Protein 6QBK (pdb70)

CATH classification: 2.20.20.10

Nearest PDB structures (foldseek):
  6qbk-assembly1_A  TM=1.011E+00  e=1.583E-09  Magallana gigas
  6qbl-assembly1_A  TM=7.753E-01  e=2.642E-07  Magallana gigas
  2rng-assembly1_A  TM=8.265E-01  e=1.071E-03  Tachypleus tridentatus
  8bgk-assembly1_B  TM=7.243E-01  e=8.773E-04  Magallana gigas
  5ki9-assembly1_A-2  TM=7.464E-01  e=2.846E-01  Homo sapiens

Sequence (49 aa):
SYQRIRSDHDSHSCANNRGWCRPTCFSHEYTDWFNNDVCGSYRCCRPGRSYQRIRSDHDSHSCANNRGWCRPTCFSHEYTDWFNNDVCGSYRCCRPGRSYQRIRSDHDSHSCANNRGWCRPTCFSHEYTDWFNNDVCGSYRCCRPGRSYQRIRSDHDSHSCANNRGWCRPTCFSHEYTDWFNNDVCGSYRCCRPGRSYQRIRSDHDSHSCANNRGWCRPTCFSHEYTDWFNNDVCGSYRCCRPGRSYQRIRSDHDSHSCANNRGWCRPTCFSHEYTDWFNNDVCGSYRCCRPGRSYQRIRSDHDSHSCANNRGWCRPTCFSHEYTDWFNNDVCGSYRCCRPGRSYQRIRSDHDSHSCANNRGWCRPTCFSHEYTDWFNNDVCGSYRCCRPGRSYQRIRSDHDSHSCANNRGWCRPTCFSHEYTDWFNNDVCGSYRCCRPGRSYQRIRSDHDSHSCANNRGWCRPTCFSHEYTDWFNNDVCGSYRCCRPGR

Secondary structure (DSSP, 8-state):
-BTB--SSSS--EETTTTEEEESS--TTEEEESHHHHHHSSSEEEEE--

Solvent-accessible surface area: 3369 Å² total

InterPro domains:
  IPR023355 Myotoxin/Anemone neurotoxin domain superfamily [G3DSA:2.20.20.10] (88-127)

Radius of gyration: 9.05 Å; Cα contacts (8 Å, |Δi|>4): 110; chains: 1; bounding box: 24×19×17 Å

Organism: Magallana gigas (NCBI:txid29159)

Foldseek 3Di:
DCADADPHNLFDADPVNQWTFDQDADPQFDFDVVCLVVSPNTTTGGGVD

Structure (mmCIF, N/CA/C/O backbone):
data_6QBK
#
_entry.id   6QBK
#
loop_
_atom_site.group_PDB
_atom_site.id
_atom_site.type_symbol
_atom_site.label_atom_id
_atom_site.label_alt_id
_atom_site.label_comp_id
_atom_site.label_asym_id
_atom_site.label_entity_id
_atom_site.label_seq_id
_atom_site.pdbx_PDB_ins_code
_atom_site.Cartn_x
_atom_site.Cartn_y
_atom_site.Cartn_z
_atom_site.occupancy
_atom_site.B_iso_or_equiv
_atom_site.auth_seq_id
_atom_site.auth_comp_id
_atom_site.auth_asym_id
_atom_site.auth_atom_id
_atom_site.pdbx_PDB_model_num
ATOM 1 N N . SER A 1 1 ? 11.153 -4.011 2.930 1.00 0.00 1 SER A N 1
ATOM 2 C CA . SER A 1 1 ? 10.467 -4.270 1.647 1.00 0.00 1 SER A CA 1
ATOM 3 C C . SER A 1 1 ? 9.697 -5.586 1.700 1.00 0.00 1 SER A C 1
ATOM 4 O O . SER A 1 1 ? 10.254 -6.650 1.429 1.00 0.00 1 SER A O 1
ATOM 14 N N . TYR A 1 2 ? 8.413 -5.502 2.063 1.00 0.00 2 TYR A N 1
ATOM 15 C CA . TYR A 1 2 ? 7.533 -6.674 2.125 1.00 0.00 2 TYR A CA 1
ATOM 16 C C . TYR A 1 2 ? 7.586 -7.480 0.828 1.00 0.00 2 TYR A C 1
ATOM 17 O O . TYR A 1 2 ? 7.468 -8.703 0.843 1.00 0.00 2 TYR A O 1
ATOM 35 N N . GLN A 1 3 ? 7.763 -6.790 -0.290 1.00 0.00 3 GLN A N 1
ATOM 36 C CA . GLN A 1 3 ? 7.912 -7.455 -1.573 1.00 0.00 3 GLN A CA 1
ATOM 37 C C . GLN A 1 3 ? 8.765 -6.598 -2.502 1.00 0.00 3 GLN A C 1
ATOM 38 O O . GLN A 1 3 ? 8.235 -5.860 -3.339 1.00 0.00 3 GLN A O 1
ATOM 52 N N . ARG A 1 4 ? 10.086 -6.704 -2.307 1.00 0.00 4 ARG A N 1
ATOM 53 C CA . ARG A 1 4 ? 11.116 -5.961 -3.042 1.00 0.00 4 ARG A CA 1
ATOM 54 C C . ARG A 1 4 ? 10.827 -4.458 -3.188 1.00 0.00 4 ARG A C 1
ATOM 55 O O . ARG A 1 4 ? 9.870 -3.921 -2.627 1.00 0.00 4 ARG A O 1
ATOM 76 N N . ILE A 1 5 ? 11.713 -3.784 -3.913 1.00 0.00 5 ILE A N 1
ATOM 77 C CA . ILE A 1 5 ? 11.641 -2.341 -4.109 1.00 0.00 5 ILE A CA 1
ATOM 78 C C . ILE A 1 5 ? 11.569 -2.017 -5.598 1.00 0.00 5 ILE A C 1
ATOM 79 O O . ILE A 1 5 ? 12.431 -2.440 -6.370 1.00 0.00 5 ILE A O 1
ATOM 95 N N . ARG A 1 6 ? 10.532 -1.293 -6.008 1.00 0.00 6 ARG A N 1
ATOM 96 C CA . ARG A 1 6 ? 10.351 -0.970 -7.413 1.00 0.00 6 ARG A CA 1
ATOM 97 C C . ARG A 1 6 ? 10.132 0.526 -7.659 1.00 0.00 6 ARG A C 1
ATOM 98 O O . ARG A 1 6 ? 11.081 1.247 -7.969 1.00 0.00 6 ARG A O 1
ATOM 119 N N . SER A 1 7 ? 8.893 0.990 -7.512 1.00 0.00 7 SER A N 1
ATOM 120 C CA . SER A 1 7 ? 8.528 2.358 -7.885 1.00 0.00 7 SER A CA 1
ATOM 121 C C . SER A 1 7 ? 9.283 3.397 -7.053 1.00 0.00 7 SER A C 1
ATOM 122 O O . SER A 1 7 ? 9.588 4.492 -7.530 1.00 0.00 7 SER A O 1
ATOM 130 N N . ASP A 1 8 ? 9.584 3.040 -5.817 1.00 0.00 8 ASP A N 1
ATOM 131 C CA . ASP A 1 8 ? 10.310 3.913 -4.906 1.00 0.00 8 ASP A CA 1
ATOM 132 C C . ASP A 1 8 ? 10.926 3.051 -3.830 1.00 0.00 8 ASP A C 1
ATOM 133 O O . ASP A 1 8 ? 10.720 1.839 -3.840 1.00 0.00 8 ASP A O 1
ATOM 142 N N . HIS A 1 9 ? 11.628 3.652 -2.887 1.00 0.00 9 HIS A N 1
ATOM 143 C CA . HIS A 1 9 ? 12.246 2.892 -1.819 1.00 0.00 9 HIS A CA 1
ATOM 144 C C . HIS A 1 9 ? 11.183 2.195 -0.983 1.00 0.00 9 HIS A C 1
ATOM 145 O O . HIS A 1 9 ? 11.336 1.036 -0.602 1.00 0.00 9 HIS A O 1
ATOM 160 N N . ASP A 1 10 ? 10.099 2.904 -0.719 1.00 0.00 10 ASP A N 1
ATOM 161 C CA . ASP A 1 10 ? 9.039 2.382 0.126 1.00 0.00 10 ASP A CA 1
ATOM 162 C C . ASP A 1 10 ? 7.873 1.870 -0.706 1.00 0.00 10 ASP A C 1
ATOM 163 O O . ASP A 1 10 ? 6.926 1.308 -0.169 1.00 0.00 10 ASP A O 1
ATOM 172 N N . SER A 1 11 ? 7.947 2.048 -2.017 1.00 0.00 11 SER A N 1
ATOM 173 C CA . SER A 1 11 ? 6.838 1.680 -2.886 1.00 0.00 11 SER A CA 1
ATOM 174 C C . SER A 1 11 ? 6.907 0.202 -3.248 1.00 0.00 11 SER A C 1
ATOM 175 O O . SER A 1 11 ? 7.754 -0.225 -4.040 1.00 0.00 11 SER A O 1
ATOM 183 N N . HIS A 1 12 ? 6.017 -0.572 -2.649 1.00 0.00 12 HIS A N 1
ATOM 184 C CA . HIS A 1 12 ? 5.922 -1.992 -2.919 1.00 0.00 12 HIS A CA 1
ATOM 185 C C . HIS A 1 12 ? 4.507 -2.474 -2.655 1.00 0.00 12 HIS A C 1
ATOM 186 O O . HIS A 1 12 ? 3.671 -1.723 -2.162 1.00 0.00 12 HIS A O 1
ATOM 201 N N . SER A 1 13 ? 4.250 -3.720 -2.993 1.00 0.00 13 SER A N 1
ATOM 202 C CA . SER A 1 13 ? 2.968 -4.337 -2.721 1.00 0.00 13 SER A CA 1
ATOM 203 C C . SER A 1 13 ? 2.876 -4.773 -1.265 1.00 0.00 13 SER A C 1
ATOM 204 O O . SER A 1 13 ? 3.891 -5.067 -0.625 1.00 0.00 13 SER A O 1
ATOM 212 N N . CYS A 1 14 ? 1.665 -4.787 -0.746 1.00 0.00 14 CYS A N 1
ATOM 213 C CA . CYS A 1 14 ? 1.405 -5.257 0.599 1.00 0.00 14 CYS A CA 1
ATOM 214 C C . CYS A 1 14 ? 0.069 -5.979 0.630 1.00 0.00 14 CYS A C 1
ATOM 215 O O . CYS A 1 14 ? -0.655 -5.989 -0.368 1.00 0.00 14 CYS A O 1
ATOM 222 N N . ALA A 1 15 ? -0.236 -6.599 1.763 1.00 0.00 15 ALA A N 1
ATOM 223 C CA . ALA A 1 15 ? -1.514 -7.278 1.972 1.00 0.00 15 ALA A CA 1
ATOM 224 C C . ALA A 1 15 ? -1.814 -8.319 0.892 1.00 0.00 15 ALA A C 1
ATOM 225 O O . ALA A 1 15 ? -2.975 -8.600 0.610 1.00 0.00 15 ALA A O 1
ATOM 232 N N . ASN A 1 16 ? -0.763 -8.877 0.292 1.00 0.00 16 ASN A N 1
ATOM 233 C CA . ASN A 1 16 ? -0.899 -9.878 -0.768 1.00 0.00 16 ASN A CA 1
ATOM 234 C C . ASN A 1 16 ? -1.675 -9.315 -1.947 1.00 0.00 16 ASN A C 1
ATOM 235 O O . ASN A 1 16 ? -2.819 -9.695 -2.182 1.00 0.00 16 ASN A O 1
ATOM 246 N N . ASN A 1 17 ? -1.041 -8.382 -2.664 1.00 0.00 17 ASN A N 1
ATOM 247 C CA . ASN A 1 17 ? -1.652 -7.690 -3.811 1.00 0.00 17 ASN A CA 1
ATOM 248 C C . ASN A 1 17 ? -2.626 -6.616 -3.350 1.00 0.00 17 ASN A C 1
ATOM 249 O O . ASN A 1 17 ? -2.730 -5.554 -3.964 1.00 0.00 17 ASN A O 1
ATOM 260 N N . ARG A 1 18 ? -3.329 -6.895 -2.257 1.00 0.00 18 ARG A N 1
ATOM 261 C CA . ARG A 1 18 ? -4.441 -6.075 -1.820 1.00 0.00 18 ARG A CA 1
ATOM 262 C C . ARG A 1 18 ? -3.983 -4.743 -1.250 1.00 0.00 18 ARG A C 1
ATOM 263 O O . ARG A 1 18 ? -4.762 -4.054 -0.617 1.00 0.00 18 ARG A O 1
ATOM 284 N N . GLY A 1 19 ? -2.736 -4.389 -1.499 1.00 0.00 19 GLY A N 1
ATOM 285 C CA . GLY A 1 19 ? -2.168 -3.168 -0.974 1.00 0.00 19 GLY A CA 1
ATOM 286 C C . GLY A 1 19 ? -0.982 -2.705 -1.802 1.00 0.00 19 GLY A C 1
ATOM 287 O O . GLY A 1 19 ? -0.221 -3.532 -2.309 1.00 0.00 19 GLY A O 1
ATOM 291 N N . TRP A 1 20 ? -0.835 -1.397 -1.976 1.00 0.00 20 TRP A N 1
ATOM 292 C CA . TRP A 1 20 ? 0.365 -0.845 -2.594 1.00 0.00 20 TRP A CA 1
ATOM 293 C C . TRP A 1 20 ? 0.816 0.399 -1.847 1.00 0.00 20 TRP A C 1
ATOM 294 O O . TRP A 1 20 ? 0.021 1.288 -1.564 1.00 0.00 20 TRP A O 1
ATOM 315 N N . CYS A 1 21 ? 2.097 0.459 -1.548 1.00 0.00 21 CYS A N 1
ATOM 316 C CA . CYS A 1 21 ? 2.657 1.569 -0.801 1.00 0.00 21 CYS A CA 1
ATOM 317 C C . CYS A 1 21 ? 2.817 2.803 -1.673 1.00 0.00 21 CYS A C 1
ATOM 318 O O . CYS A 1 21 ? 3.644 2.835 -2.588 1.00 0.00 21 CYS A O 1
ATOM 325 N N . ARG A 1 22 ? 2.025 3.814 -1.370 1.00 0.00 22 ARG A N 1
ATOM 326 C CA . ARG A 1 22 ? 2.077 5.081 -2.077 1.00 0.00 22 ARG A CA 1
ATOM 327 C C . ARG A 1 22 ? 2.139 6.215 -1.060 1.00 0.00 22 ARG A C 1
ATOM 328 O O . ARG A 1 22 ? 1.756 6.036 0.095 1.00 0.00 22 ARG A O 1
ATOM 349 N N . PRO A 1 23 ? 2.658 7.386 -1.458 1.00 0.00 23 PRO A N 1
ATOM 350 C CA . PRO A 1 23 ? 2.699 8.556 -0.584 1.00 0.00 23 PRO A CA 1
ATOM 351 C C . PRO A 1 23 ? 1.333 9.217 -0.456 1.00 0.00 23 PRO A C 1
ATOM 352 O O . PRO A 1 23 ? 1.102 10.033 0.439 1.00 0.00 23 PRO A O 1
ATOM 363 N N . THR A 1 24 ? 0.435 8.857 -1.360 1.00 0.00 24 THR A N 1
ATOM 364 C CA . THR A 1 24 ? -0.927 9.354 -1.345 1.00 0.00 24 THR A CA 1
ATOM 365 C C . THR A 1 24 ? -1.830 8.410 -2.138 1.00 0.00 24 THR A C 1
ATOM 366 O O . THR A 1 24 ? -1.461 7.937 -3.216 1.00 0.00 24 THR A O 1
ATOM 377 N N . CYS A 1 25 ? -2.996 8.120 -1.587 1.00 0.00 25 CYS A N 1
ATOM 378 C CA . CYS A 1 25 ? -3.896 7.125 -2.154 1.00 0.00 25 CYS A CA 1
ATOM 379 C C . CYS A 1 25 ? -4.890 7.758 -3.118 1.00 0.00 25 CYS A C 1
ATOM 380 O O . CYS A 1 25 ? -5.310 8.903 -2.928 1.00 0.00 25 CYS A O 1
ATOM 387 N N . PHE A 1 26 ? -5.263 7.009 -4.151 1.00 0.00 26 PHE A N 1
ATOM 388 C CA . PHE A 1 26 ? -6.247 7.476 -5.119 1.00 0.00 26 PHE A CA 1
ATOM 389 C C . PHE A 1 26 ? -7.653 7.331 -4.556 1.00 0.00 26 PHE A C 1
ATOM 390 O O . PHE A 1 26 ? -7.838 6.743 -3.487 1.00 0.00 26 PHE A O 1
ATOM 407 N N . SER A 1 27 ? -8.642 7.840 -5.271 1.00 0.00 27 SER A N 1
ATOM 408 C CA . SER A 1 27 ? -10.021 7.750 -4.822 1.00 0.00 27 SER A CA 1
ATOM 409 C C . SER A 1 27 ? -10.476 6.302 -4.771 1.00 0.00 27 SER A C 1
ATOM 410 O O . SER A 1 27 ? -11.192 5.895 -3.853 1.00 0.00 27 SER A O 1
ATOM 418 N N . HIS A 1 28 ? -10.021 5.512 -5.729 1.00 0.00 28 HIS A N 1
ATOM 419 C CA . HIS A 1 28 ? -10.434 4.122 -5.808 1.00 0.00 28 HIS A CA 1
ATOM 420 C C . HIS A 1 28 ? -9.618 3.236 -4.865 1.00 0.00 28 HIS A C 1
ATOM 421 O O . HIS A 1 28 ? -9.657 2.011 -4.968 1.00 0.00 28 HIS A O 1
ATOM 436 N N . GLU A 1 29 ? -8.866 3.855 -3.967 1.00 0.00 29 GLU A N 1
ATOM 437 C CA . GLU A 1 29 ? -8.084 3.116 -2.990 1.00 0.00 29 GLU A CA 1
ATOM 438 C C . GLU A 1 29 ? -8.393 3.612 -1.583 1.00 0.00 29 GLU A C 1
ATOM 439 O O . GLU A 1 29 ? -9.238 4.490 -1.398 1.00 0.00 29 GLU A O 1
ATOM 451 N N . TYR A 1 30 ? -7.709 3.047 -0.601 1.00 0.00 30 TYR A N 1
ATOM 452 C CA . TYR A 1 30 ? -7.843 3.482 0.779 1.00 0.00 30 TYR A CA 1
ATOM 453 C C . TYR A 1 30 ? -6.553 3.204 1.543 1.00 0.00 30 TYR A C 1
ATOM 454 O O . TYR A 1 30 ? -5.749 2.370 1.129 1.00 0.00 30 TYR A O 1
ATOM 472 N N . THR A 1 31 ? -6.358 3.904 2.651 1.00 0.00 31 THR A N 1
ATOM 473 C CA . THR A 1 31 ? -5.142 3.765 3.437 1.00 0.00 31 THR A CA 1
ATOM 474 C C . THR A 1 31 ? -5.256 2.629 4.450 1.00 0.00 31 THR A C 1
ATOM 475 O O . THR A 1 31 ? -6.051 2.692 5.391 1.00 0.00 31 THR A O 1
ATOM 486 N N . ASP A 1 32 ? -4.467 1.590 4.237 1.00 0.00 32 ASP A N 1
ATOM 487 C CA . ASP A 1 32 ? -4.370 0.488 5.179 1.00 0.00 32 ASP A CA 1
ATOM 488 C C . ASP A 1 32 ? -3.225 0.745 6.134 1.00 0.00 32 ASP A C 1
ATOM 489 O O . ASP A 1 32 ? -2.062 0.761 5.727 1.00 0.00 32 ASP A O 1
ATOM 498 N N . TRP A 1 33 ? -3.557 0.941 7.397 1.00 0.00 33 TRP A N 1
ATOM 499 C CA . TRP A 1 33 ? -2.583 1.335 8.389 1.00 0.00 33 TRP A CA 1
ATOM 500 C C . TRP A 1 33 ? -1.785 0.143 8.898 1.00 0.00 33 TRP A C 1
ATOM 501 O O . TRP A 1 33 ? -0.676 0.298 9.416 1.00 0.00 33 TRP A O 1
ATOM 522 N N . PHE A 1 34 ? -2.337 -1.044 8.710 1.00 0.00 34 PHE A N 1
ATOM 523 C CA . PHE A 1 34 ? -1.640 -2.271 9.053 1.00 0.00 34 PHE A CA 1
ATOM 524 C C . PHE A 1 34 ? -0.412 -2.417 8.164 1.00 0.00 34 PHE A C 1
ATOM 525 O O . PHE A 1 34 ? 0.737 -2.505 8.625 1.00 0.00 34 PHE A O 1
ATOM 542 N N . ASN A 1 35 ? -0.663 -2.418 6.876 1.00 0.00 35 ASN A N 1
ATOM 543 C CA . ASN A 1 35 ? 0.397 -2.546 5.911 1.00 0.00 35 ASN A CA 1
ATOM 544 C C . ASN A 1 35 ? 1.129 -1.226 5.737 1.00 0.00 35 ASN A C 1
ATOM 545 O O . ASN A 1 35 ? 2.145 -1.166 5.062 1.00 0.00 35 ASN A O 1
ATOM 556 N N . ASN A 1 36 ? 0.624 -0.163 6.356 1.00 0.00 36 ASN A N 1
ATOM 557 C CA . ASN A 1 36 ? 1.383 1.082 6.418 1.00 0.00 36 ASN A CA 1
ATOM 558 C C . ASN A 1 36 ? 2.722 0.810 7.073 1.00 0.00 36 ASN A C 1
ATOM 559 O O . ASN A 1 36 ? 3.760 1.319 6.652 1.00 0.00 36 ASN A O 1
ATOM 570 N N . ASP A 1 37 ? 2.677 -0.022 8.107 1.00 0.00 37 ASP A N 1
ATOM 571 C CA . ASP A 1 37 ? 3.871 -0.397 8.846 1.00 0.00 37 ASP A CA 1
ATOM 572 C C . ASP A 1 37 ? 4.838 -1.167 7.958 1.00 0.00 37 ASP A C 1
ATOM 573 O O . ASP A 1 37 ? 6.049 -0.948 8.019 1.00 0.00 37 ASP A O 1
ATOM 582 N N . VAL A 1 38 ? 4.308 -2.069 7.130 1.00 0.00 38 VAL A N 1
ATOM 583 C CA . VAL A 1 38 ? 5.166 -2.827 6.208 1.00 0.00 38 VAL A CA 1
ATOM 584 C C . VAL A 1 38 ? 5.679 -1.935 5.081 1.00 0.00 38 VAL A C 1
ATOM 585 O O . VAL A 1 38 ? 6.692 -2.226 4.450 1.00 0.00 38 VAL A O 1
ATOM 598 N N . CYS A 1 39 ? 4.951 -0.868 4.820 1.00 0.00 39 CYS A N 1
ATOM 599 C CA . CYS A 1 39 ? 5.302 0.082 3.774 1.00 0.00 39 CYS A CA 1
ATOM 600 C C . CYS A 1 39 ? 6.457 0.988 4.180 1.00 0.00 39 CYS A C 1
ATOM 601 O O . CYS A 1 39 ? 7.236 1.424 3.335 1.00 0.00 39 CYS A O 1
ATOM 608 N N . GLY A 1 40 ? 6.568 1.273 5.466 1.00 0.00 40 GLY A N 1
ATOM 609 C CA . GLY A 1 40 ? 7.630 2.138 5.931 1.00 0.00 40 GLY A CA 1
ATOM 610 C C . GLY A 1 40 ? 7.217 3.590 5.949 1.00 0.00 40 GLY A C 1
ATOM 611 O O . GLY A 1 40 ? 6.374 3.994 6.747 1.00 0.00 40 GLY A O 1
ATOM 615 N N . SER A 1 41 ? 7.795 4.373 5.055 1.00 0.00 41 SER A N 1
ATOM 616 C CA . SER A 1 41 ? 7.533 5.803 5.009 1.00 0.00 41 SER A CA 1
ATOM 617 C C . SER A 1 41 ? 6.312 6.101 4.135 1.00 0.00 41 SER A C 1
ATOM 618 O O . SER A 1 41 ? 5.831 7.233 4.073 1.00 0.00 41 SER A O 1
ATOM 626 N N . TYR A 1 42 ? 5.812 5.073 3.467 1.00 0.00 42 TYR A N 1
ATOM 627 C CA . TYR A 1 42 ? 4.606 5.194 2.660 1.00 0.00 42 TYR A CA 1
ATOM 628 C C . TYR A 1 42 ? 3.412 4.621 3.391 1.00 0.00 42 TYR A C 1
ATOM 629 O O . TYR A 1 42 ? 3.520 4.150 4.523 1.00 0.00 42 TYR A O 1
ATOM 647 N N . ARG A 1 43 ? 2.276 4.675 2.730 1.00 0.00 43 ARG A N 1
ATOM 648 C CA . ARG A 1 43 ? 1.042 4.166 3.279 1.00 0.00 43 ARG A CA 1
ATOM 649 C C . ARG A 1 43 ? 0.445 3.158 2.309 1.00 0.00 43 ARG A C 1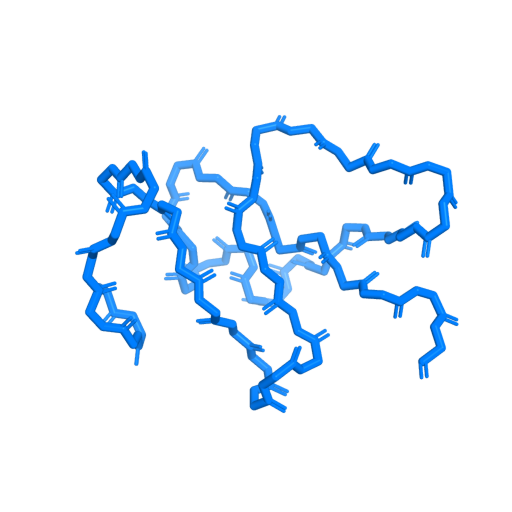
ATOM 650 O O . ARG A 1 43 ? 0.588 3.309 1.091 1.00 0.00 43 ARG A O 1
ATOM 671 N N . CYS A 1 44 ? -0.199 2.124 2.833 1.00 0.00 44 CYS A N 1
ATOM 672 C CA . CYS A 1 44 ? -0.696 1.056 1.989 1.00 0.00 44 CYS A CA 1
ATOM 673 C C . CYS A 1 44 ? -2.002 1.457 1.336 1.00 0.00 44 CYS A C 1
ATOM 674 O O . CYS A 1 44 ? -3.073 1.354 1.931 1.00 0.00 44 CYS A O 1
ATOM 681 N N . CYS A 1 45 ? -1.897 1.937 0.115 1.00 0.00 45 CYS A N 1
ATOM 682 C CA . CYS A 1 45 ? -3.051 2.305 -0.664 1.00 0.00 45 CYS A CA 1
ATOM 683 C C . CYS A 1 45 ? -3.665 1.059 -1.270 1.00 0.00 45 CYS A C 1
ATOM 684 O O . CYS A 1 45 ? -3.275 0.607 -2.348 1.00 0.00 45 CYS A O 1
ATOM 691 N N . ARG A 1 46 ? -4.594 0.481 -0.534 1.00 0.00 46 ARG A N 1
ATOM 692 C CA . ARG A 1 46 ? -5.265 -0.726 -0.961 1.00 0.00 46 ARG A CA 1
ATOM 693 C C . ARG A 1 46 ? -6.367 -0.389 -1.937 1.00 0.00 46 ARG A C 1
ATOM 694 O O . ARG A 1 46 ? -7.149 0.527 -1.697 1.00 0.00 46 ARG A O 1
ATOM 715 N N . PRO A 1 47 ? -6.425 -1.108 -3.061 1.00 0.00 47 PRO A N 1
ATOM 716 C CA . PRO A 1 47 ? -7.538 -0.999 -3.992 1.00 0.00 47 PRO A CA 1
ATOM 717 C C . PRO A 1 47 ? -8.859 -1.151 -3.250 1.00 0.00 47 PRO A C 1
ATOM 718 O O . PRO A 1 47 ? -9.029 -2.097 -2.487 1.00 0.00 47 PRO A O 1
ATOM 729 N N . GLY A 1 48 ? -9.783 -0.221 -3.458 1.00 0.00 48 GLY A N 1
ATOM 730 C CA . GLY A 1 48 ? -11.061 -0.257 -2.753 1.00 0.00 48 GLY A CA 1
ATOM 731 C C . GLY A 1 48 ? -11.894 -1.497 -3.053 1.00 0.00 48 GLY A C 1
ATOM 732 O O . GLY A 1 48 ? -13.002 -1.653 -2.538 1.00 0.00 48 GLY A O 1
ATOM 736 N N . ARG A 1 49 ? -11.357 -2.374 -3.885 1.00 0.00 49 ARG A N 1
ATOM 737 C CA . ARG A 1 49 ? -11.994 -3.644 -4.204 1.00 0.00 49 ARG A CA 1
ATOM 738 C C . ARG A 1 49 ? -10.969 -4.776 -4.186 1.00 0.00 49 ARG A C 1
ATOM 739 O O . ARG A 1 49 ? -11.113 -5.762 -4.907 1.00 0.00 49 ARG A O 1
ATOM 787 N N . SER A 1 1 ? 10.636 -4.201 3.223 1.00 0.00 1 SER A N 2
ATOM 788 C CA . SER A 1 1 ? 10.271 -4.718 1.888 1.00 0.00 1 SER A CA 2
ATOM 789 C C . SER A 1 1 ? 9.411 -5.981 1.997 1.00 0.00 1 SER A C 2
ATOM 790 O O . SER A 1 1 ? 9.914 -7.098 1.858 1.00 0.00 1 SER A O 2
ATOM 800 N N . TYR A 1 2 ? 8.114 -5.794 2.272 1.00 0.00 2 TYR A N 2
ATOM 801 C CA . TYR A 1 2 ? 7.140 -6.889 2.256 1.00 0.00 2 TYR A CA 2
ATOM 802 C C . TYR A 1 2 ? 7.288 -7.678 0.959 1.00 0.00 2 TYR A C 2
ATOM 803 O O . TYR A 1 2 ? 7.353 -8.906 0.958 1.00 0.00 2 TYR A O 2
ATOM 821 N N . GLN A 1 3 ? 7.355 -6.939 -0.133 1.00 0.00 3 GLN A N 2
ATOM 822 C CA . GLN A 1 3 ? 7.717 -7.471 -1.419 1.00 0.00 3 GLN A CA 2
ATOM 823 C C . GLN A 1 3 ? 8.854 -6.588 -1.914 1.00 0.00 3 GLN A C 2
ATOM 824 O O . GLN A 1 3 ? 9.154 -5.585 -1.259 1.00 0.00 3 GLN A O 2
ATOM 838 N N . ARG A 1 4 ? 9.496 -6.938 -3.013 1.00 0.00 4 ARG A N 2
ATOM 839 C CA . ARG A 1 4 ? 10.623 -6.153 -3.518 1.00 0.00 4 ARG A CA 2
ATOM 840 C C . ARG A 1 4 ? 10.277 -4.668 -3.681 1.00 0.00 4 ARG A C 2
ATOM 841 O O . ARG A 1 4 ? 9.108 -4.288 -3.739 1.00 0.00 4 ARG A O 2
ATOM 862 N N . ILE A 1 5 ? 11.311 -3.845 -3.763 1.00 0.00 5 ILE A N 2
ATOM 863 C CA . ILE A 1 5 ? 11.169 -2.395 -3.818 1.00 0.00 5 ILE A CA 2
ATOM 864 C C . ILE A 1 5 ? 11.221 -1.913 -5.265 1.00 0.00 5 ILE A C 2
ATOM 865 O O . ILE A 1 5 ? 12.185 -2.188 -5.980 1.00 0.00 5 ILE A O 2
ATOM 881 N N . ARG A 1 6 ? 10.186 -1.200 -5.701 1.00 0.00 6 ARG A N 2
ATOM 882 C CA . ARG A 1 6 ? 10.053 -0.865 -7.112 1.00 0.00 6 ARG A CA 2
ATOM 883 C C . ARG A 1 6 ? 10.275 0.627 -7.394 1.00 0.00 6 ARG A C 2
ATOM 884 O O . ARG A 1 6 ? 11.388 1.048 -7.701 1.00 0.00 6 ARG A O 2
ATOM 905 N N . SER A 1 7 ? 9.216 1.420 -7.260 1.00 0.00 7 SER A N 2
ATOM 906 C CA . SER A 1 7 ? 9.198 2.787 -7.779 1.00 0.00 7 SER A CA 2
ATOM 907 C C . SER A 1 7 ? 9.987 3.768 -6.910 1.00 0.00 7 SER A C 2
ATOM 908 O O . SER A 1 7 ? 10.552 4.738 -7.417 1.00 0.00 7 SER A O 2
ATOM 916 N N . ASP A 1 8 ? 10.039 3.515 -5.614 1.00 0.00 8 ASP A N 2
ATOM 917 C CA . ASP A 1 8 ? 10.674 4.453 -4.691 1.00 0.00 8 ASP A CA 2
ATOM 918 C C . ASP A 1 8 ? 11.202 3.725 -3.476 1.00 0.00 8 ASP A C 2
ATOM 919 O O . ASP A 1 8 ? 11.195 2.502 -3.448 1.00 0.00 8 ASP A O 2
ATOM 928 N N . HIS A 1 9 ? 11.604 4.486 -2.464 1.00 0.00 9 HIS A N 2
ATOM 929 C CA . HIS A 1 9 ? 12.260 3.957 -1.286 1.00 0.00 9 HIS A CA 2
ATOM 930 C C . HIS A 1 9 ? 11.474 2.813 -0.659 1.00 0.00 9 HIS A C 2
ATOM 931 O O . HIS A 1 9 ? 12.047 1.805 -0.248 1.00 0.00 9 HIS A O 2
ATOM 946 N N . ASP A 1 10 ? 10.162 2.967 -0.607 1.00 0.00 10 ASP A N 2
ATOM 947 C CA . ASP A 1 10 ? 9.310 1.982 0.042 1.00 0.00 10 ASP A CA 2
ATOM 948 C C . ASP A 1 10 ? 8.137 1.591 -0.835 1.00 0.00 10 ASP A C 2
ATOM 949 O O . ASP A 1 10 ? 7.196 0.961 -0.368 1.00 0.00 10 ASP A O 2
ATOM 958 N N . SER A 1 11 ? 8.189 1.954 -2.104 1.00 0.00 11 SER A N 2
ATOM 959 C CA . SER A 1 11 ? 7.063 1.712 -2.992 1.00 0.00 11 SER A CA 2
ATOM 960 C C . SER A 1 11 ? 7.017 0.242 -3.399 1.00 0.00 11 SER A C 2
ATOM 961 O O . SER A 1 11 ? 7.769 -0.203 -4.273 1.00 0.00 11 SER A O 2
ATOM 969 N N . HIS A 1 12 ? 6.155 -0.512 -2.728 1.00 0.00 12 HIS A N 2
ATOM 970 C CA . HIS A 1 12 ? 5.964 -1.919 -3.029 1.00 0.00 12 HIS A CA 2
ATOM 971 C C . HIS A 1 12 ? 4.530 -2.332 -2.774 1.00 0.00 12 HIS A C 2
ATOM 972 O O . HIS A 1 12 ? 3.730 -1.555 -2.261 1.00 0.00 12 HIS A O 2
ATOM 987 N N . SER A 1 13 ? 4.217 -3.559 -3.145 1.00 0.00 13 SER A N 2
ATOM 988 C CA . SER A 1 13 ? 2.921 -4.134 -2.858 1.00 0.00 13 SER A CA 2
ATOM 989 C C . SER A 1 13 ? 2.873 -4.635 -1.420 1.00 0.00 13 SER A C 2
ATOM 990 O O . SER A 1 13 ? 3.899 -5.014 -0.844 1.00 0.00 13 SER A O 2
ATOM 998 N N . CYS A 1 14 ? 1.693 -4.600 -0.839 1.00 0.00 14 CYS A N 2
ATOM 999 C CA . CYS A 1 14 ? 1.473 -5.123 0.494 1.00 0.00 14 CYS A CA 2
ATOM 1000 C C . CYS A 1 14 ? 0.150 -5.870 0.527 1.00 0.00 14 CYS A C 2
ATOM 1001 O O . CYS A 1 14 ? -0.595 -5.848 -0.454 1.00 0.00 14 CYS A O 2
ATOM 1008 N N . ALA A 1 15 ? -0.125 -6.538 1.643 1.00 0.00 15 ALA A N 2
ATOM 1009 C CA . ALA A 1 15 ? -1.367 -7.289 1.821 1.00 0.00 15 ALA A CA 2
ATOM 1010 C C . ALA A 1 15 ? -1.601 -8.286 0.686 1.00 0.00 15 ALA A C 2
ATOM 1011 O O . ALA A 1 15 ? -2.738 -8.538 0.311 1.00 0.00 15 ALA A O 2
ATOM 1018 N N . ASN A 1 16 ? -0.515 -8.828 0.132 1.00 0.00 16 ASN A N 2
ATOM 1019 C CA . ASN A 1 16 ? -0.588 -9.792 -0.967 1.00 0.00 16 ASN A CA 2
ATOM 1020 C C . ASN A 1 16 ? -1.284 -9.184 -2.176 1.00 0.00 16 ASN A C 2
ATOM 1021 O O . ASN A 1 16 ? -2.346 -9.649 -2.583 1.00 0.00 16 ASN A O 2
ATOM 1032 N N . ASN A 1 17 ? -0.677 -8.126 -2.724 1.00 0.00 17 ASN A N 2
ATOM 1033 C CA . ASN A 1 17 ? -1.216 -7.382 -3.874 1.00 0.00 17 ASN A CA 2
ATOM 1034 C C . ASN A 1 17 ? -2.271 -6.370 -3.434 1.00 0.00 17 ASN A C 2
ATOM 1035 O O . ASN A 1 17 ? -2.398 -5.300 -4.032 1.00 0.00 17 ASN A O 2
ATOM 1046 N N . ARG A 1 18 ? -3.013 -6.706 -2.381 1.00 0.00 18 ARG A N 2
ATOM 1047 C CA . ARG A 1 18 ? -4.177 -5.935 -1.969 1.00 0.00 18 ARG A CA 2
ATOM 1048 C C . ARG A 1 18 ? -3.778 -4.647 -1.271 1.00 0.00 18 ARG A C 2
ATOM 1049 O O . ARG A 1 18 ? -4.518 -4.135 -0.450 1.00 0.00 18 ARG A O 2
ATOM 1070 N N . GLY A 1 19 ? -2.610 -4.143 -1.615 1.00 0.00 19 GLY A N 2
ATOM 1071 C CA . GLY A 1 19 ? -2.087 -2.931 -1.028 1.00 0.00 19 GLY A CA 2
ATOM 1072 C C . GLY A 1 19 ? -0.902 -2.406 -1.818 1.00 0.00 19 GLY A C 2
ATOM 1073 O O . GLY A 1 19 ? -0.128 -3.197 -2.361 1.00 0.00 19 GLY A O 2
ATOM 1077 N N . TRP A 1 20 ? -0.768 -1.089 -1.930 1.00 0.00 20 TRP A N 2
ATOM 1078 C CA . TRP A 1 20 ? 0.445 -0.507 -2.493 1.00 0.00 20 TRP A CA 2
ATOM 1079 C C . TRP A 1 20 ? 0.948 0.622 -1.618 1.00 0.00 20 TRP A C 2
ATOM 1080 O O . TRP A 1 20 ? 0.174 1.436 -1.126 1.00 0.00 20 TRP A O 2
ATOM 1101 N N . CYS A 1 21 ? 2.248 0.671 -1.451 1.00 0.00 21 CYS A N 2
ATOM 1102 C CA . CYS A 1 21 ? 2.887 1.721 -0.689 1.00 0.00 21 CYS A CA 2
ATOM 1103 C C . CYS A 1 21 ? 2.996 2.994 -1.516 1.00 0.00 21 CYS A C 2
ATOM 1104 O O . CYS A 1 21 ? 3.934 3.169 -2.296 1.00 0.00 21 CYS A O 2
ATOM 1111 N N . ARG A 1 22 ? 2.027 3.874 -1.338 1.00 0.00 22 ARG A N 2
ATOM 1112 C CA . ARG A 1 22 ? 1.970 5.126 -2.074 1.00 0.00 22 ARG A CA 2
ATOM 1113 C C . ARG A 1 22 ? 2.014 6.293 -1.093 1.00 0.00 22 ARG A C 2
ATOM 1114 O O . ARG A 1 22 ? 1.687 6.130 0.083 1.00 0.00 22 ARG A O 2
ATOM 1135 N N . PRO A 1 23 ? 2.444 7.481 -1.553 1.00 0.00 23 PRO A N 2
ATOM 1136 C CA . PRO A 1 23 ? 2.415 8.694 -0.734 1.00 0.00 23 PRO A CA 2
ATOM 1137 C C . PRO A 1 23 ? 1.016 9.294 -0.675 1.00 0.00 23 PRO A C 2
ATOM 1138 O O . PRO A 1 23 ? 0.705 10.113 0.189 1.00 0.00 23 PRO A O 2
ATOM 1149 N N . THR A 1 24 ? 0.183 8.877 -1.614 1.00 0.00 24 THR A N 2
ATOM 1150 C CA . THR A 1 24 ? -1.189 9.335 -1.701 1.00 0.00 24 THR A CA 2
ATOM 1151 C C . THR A 1 24 ? -2.037 8.281 -2.399 1.00 0.00 24 THR A C 2
ATOM 1152 O O . THR A 1 24 ? -1.635 7.723 -3.421 1.00 0.00 24 THR A O 2
ATOM 1163 N N . CYS A 1 25 ? -3.193 7.996 -1.831 1.00 0.00 25 CYS A N 2
ATOM 1164 C CA . CYS A 1 25 ? -4.081 6.986 -2.377 1.00 0.00 25 CYS A CA 2
ATOM 1165 C C . CYS A 1 25 ? -4.926 7.562 -3.501 1.00 0.00 25 CYS A C 2
ATOM 1166 O O . CYS A 1 25 ? -5.387 8.704 -3.422 1.00 0.00 25 CYS A O 2
ATOM 1173 N N . PHE A 1 26 ? -5.110 6.774 -4.551 1.00 0.00 26 PHE A N 2
ATOM 1174 C CA . PHE A 1 26 ? -5.885 7.203 -5.705 1.00 0.00 26 PHE A CA 2
ATOM 1175 C C . PHE A 1 26 ? -7.374 7.042 -5.432 1.00 0.00 26 PHE A C 2
ATOM 1176 O O . PHE A 1 26 ? -7.772 6.499 -4.398 1.00 0.00 26 PHE A O 2
ATOM 1193 N N . SER A 1 27 ? -8.195 7.500 -6.370 1.00 0.00 27 SER A N 2
ATOM 1194 C CA . SER A 1 27 ? -9.646 7.506 -6.203 1.00 0.00 27 SER A CA 2
ATOM 1195 C C . SER A 1 27 ? -10.252 6.114 -6.416 1.00 0.00 27 SER A C 2
ATOM 1196 O O . SER A 1 27 ? -11.326 5.972 -7.004 1.00 0.00 27 SER A O 2
ATOM 1204 N N . HIS A 1 28 ? -9.554 5.096 -5.926 1.00 0.00 28 HIS A N 2
ATOM 1205 C CA . HIS A 1 28 ? -10.035 3.721 -5.976 1.00 0.00 28 HIS A CA 2
ATOM 1206 C C . HIS A 1 28 ? -9.331 2.898 -4.910 1.00 0.00 28 HIS A C 2
ATOM 1207 O O . HIS A 1 28 ? -9.210 1.680 -5.031 1.00 0.00 28 HIS A O 2
ATOM 1222 N N . GLU A 1 29 ? -8.861 3.573 -3.872 1.00 0.00 29 GLU A N 2
ATOM 1223 C CA . GLU A 1 29 ? -8.035 2.940 -2.854 1.00 0.00 29 GLU A CA 2
ATOM 1224 C C . GLU A 1 29 ? -8.326 3.534 -1.480 1.00 0.00 29 GLU A C 2
ATOM 1225 O O . GLU A 1 29 ? -9.114 4.471 -1.352 1.00 0.00 29 GLU A O 2
ATOM 1237 N N . TYR A 1 30 ? -7.685 2.986 -0.459 1.00 0.00 30 TYR A N 2
ATOM 1238 C CA . TYR A 1 30 ? -7.835 3.480 0.901 1.00 0.00 30 TYR A CA 2
ATOM 1239 C C . TYR A 1 30 ? -6.553 3.241 1.690 1.00 0.00 30 TYR A C 2
ATOM 1240 O O . TYR A 1 30 ? -5.748 2.384 1.328 1.00 0.00 30 TYR A O 2
ATOM 1258 N N . THR A 1 31 ? -6.370 3.995 2.764 1.00 0.00 31 THR A N 2
ATOM 1259 C CA . THR A 1 31 ? -5.170 3.883 3.579 1.00 0.00 31 THR A CA 2
ATOM 1260 C C . THR A 1 31 ? -5.283 2.745 4.587 1.00 0.00 31 THR A C 2
ATOM 1261 O O . THR A 1 31 ? -6.062 2.812 5.538 1.00 0.00 31 THR A O 2
ATOM 1272 N N . ASP A 1 32 ? -4.512 1.698 4.357 1.00 0.00 32 ASP A N 2
ATOM 1273 C CA . ASP A 1 32 ? -4.391 0.608 5.306 1.00 0.00 32 ASP A CA 2
ATOM 1274 C C . ASP A 1 32 ? -3.216 0.886 6.224 1.00 0.00 32 ASP A C 2
ATOM 1275 O O . ASP A 1 32 ? -2.095 1.092 5.756 1.00 0.00 32 ASP A O 2
ATOM 1284 N N . TRP A 1 33 ? -3.477 0.915 7.518 1.00 0.00 33 TRP A N 2
ATOM 1285 C CA . TRP A 1 33 ? -2.468 1.272 8.499 1.00 0.00 33 TRP A CA 2
ATOM 1286 C C . TRP A 1 33 ? -1.692 0.058 8.969 1.00 0.00 33 TRP A C 2
ATOM 1287 O O . TRP A 1 33 ? -0.590 0.173 9.508 1.00 0.00 33 TRP A O 2
ATOM 1308 N N . PHE A 1 34 ? -2.262 -1.100 8.726 1.00 0.00 34 PHE A N 2
ATOM 1309 C CA . PHE A 1 34 ? -1.601 -2.357 9.005 1.00 0.00 34 PHE A CA 2
ATOM 1310 C C . PHE A 1 34 ? -0.400 -2.505 8.096 1.00 0.00 34 PHE A C 2
ATOM 1311 O O . PHE A 1 34 ? 0.763 -2.568 8.526 1.00 0.00 34 PHE A O 2
ATOM 1328 N N . ASN A 1 35 ? -0.691 -2.521 6.815 1.00 0.00 35 ASN A N 2
ATOM 1329 C CA . ASN A 1 35 ? 0.341 -2.645 5.827 1.00 0.00 35 ASN A CA 2
ATOM 1330 C C . ASN A 1 35 ? 1.059 -1.316 5.640 1.00 0.00 35 ASN A C 2
ATOM 1331 O O . ASN A 1 35 ? 2.044 -1.230 4.924 1.00 0.00 35 ASN A O 2
ATOM 1342 N N . ASN A 1 36 ? 0.566 -0.276 6.297 1.00 0.00 36 ASN A N 2
ATOM 1343 C CA . ASN A 1 36 ? 1.271 0.998 6.326 1.00 0.00 36 ASN A CA 2
ATOM 1344 C C . ASN A 1 36 ? 2.584 0.811 7.066 1.00 0.00 36 ASN A C 2
ATOM 1345 O O . ASN A 1 36 ? 3.596 1.432 6.743 1.00 0.00 36 ASN A O 2
ATOM 1356 N N . ASP A 1 37 ? 2.568 -0.086 8.046 1.00 0.00 37 ASP A N 2
ATOM 1357 C CA . ASP A 1 37 ? 3.768 -0.404 8.797 1.00 0.00 37 ASP A CA 2
ATOM 1358 C C . ASP A 1 37 ? 4.786 -1.101 7.902 1.00 0.00 37 ASP A C 2
ATOM 1359 O O . ASP A 1 37 ? 5.975 -0.783 7.943 1.00 0.00 37 ASP A O 2
ATOM 1368 N N . VAL A 1 38 ? 4.316 -2.041 7.078 1.00 0.00 38 VAL A N 2
ATOM 1369 C CA . VAL A 1 38 ? 5.216 -2.735 6.145 1.00 0.00 38 VAL A CA 2
ATOM 1370 C C . VAL A 1 38 ? 5.700 -1.787 5.052 1.00 0.00 38 VAL A C 2
ATOM 1371 O O . VAL A 1 38 ? 6.758 -1.982 4.456 1.00 0.00 38 VAL A O 2
ATOM 1384 N N . CYS A 1 39 ? 4.906 -0.770 4.795 1.00 0.00 39 CYS A N 2
ATOM 1385 C CA . CYS A 1 39 ? 5.184 0.189 3.737 1.00 0.00 39 CYS A CA 2
ATOM 1386 C C . CYS A 1 39 ? 6.209 1.246 4.141 1.00 0.00 39 CYS A C 2
ATOM 1387 O O . CYS A 1 39 ? 6.468 2.175 3.378 1.00 0.00 39 CYS A O 2
ATOM 1394 N N . GLY A 1 40 ? 6.783 1.109 5.332 1.00 0.00 40 GLY A N 2
ATOM 1395 C CA . GLY A 1 40 ? 7.835 2.016 5.760 1.00 0.00 40 GLY A CA 2
ATOM 1396 C C . GLY A 1 40 ? 7.394 3.465 5.793 1.00 0.00 40 GLY A C 2
ATOM 1397 O O . GLY A 1 40 ? 6.586 3.860 6.635 1.00 0.00 40 GLY A O 2
ATOM 1401 N N . SER A 1 41 ? 7.917 4.252 4.866 1.00 0.00 41 SER A N 2
ATOM 1402 C CA . SER A 1 41 ? 7.637 5.678 4.819 1.00 0.00 41 SER A CA 2
ATOM 1403 C C . SER A 1 41 ? 6.389 5.967 3.983 1.00 0.00 41 SER A C 2
ATOM 1404 O O . SER A 1 41 ? 5.937 7.108 3.890 1.00 0.00 41 SER A O 2
ATOM 1412 N N . TYR A 1 42 ? 5.836 4.928 3.384 1.00 0.00 42 TYR A N 2
ATOM 1413 C CA . TYR A 1 42 ? 4.619 5.052 2.597 1.00 0.00 42 TYR A CA 2
ATOM 1414 C C . TYR A 1 42 ? 3.436 4.487 3.347 1.00 0.00 42 TYR A C 2
ATOM 1415 O O . TYR A 1 42 ? 3.586 3.855 4.390 1.00 0.00 42 TYR A O 2
ATOM 1433 N N . ARG A 1 43 ? 2.263 4.709 2.792 1.00 0.00 43 ARG A N 2
ATOM 1434 C CA . ARG A 1 43 ? 1.034 4.208 3.363 1.00 0.00 43 ARG A CA 2
ATOM 1435 C C . ARG A 1 43 ? 0.420 3.204 2.398 1.00 0.00 43 ARG A C 2
ATOM 1436 O O . ARG A 1 43 ? 0.526 3.371 1.181 1.00 0.00 43 ARG A O 2
ATOM 1457 N N . CYS A 1 44 ? -0.194 2.155 2.925 1.00 0.00 44 CYS A N 2
ATOM 1458 C CA . CYS A 1 44 ? -0.722 1.102 2.074 1.00 0.00 44 CYS A CA 2
ATOM 1459 C C . CYS A 1 44 ? -2.047 1.513 1.466 1.00 0.00 44 CYS A C 2
ATOM 1460 O O . CYS A 1 44 ? -3.096 1.413 2.097 1.00 0.00 44 CYS A O 2
ATOM 1467 N N . CYS A 1 45 ? -1.980 1.990 0.246 1.00 0.00 45 CYS A N 2
ATOM 1468 C CA . CYS A 1 45 ? -3.158 2.346 -0.501 1.00 0.00 45 CYS A CA 2
ATOM 1469 C C . CYS A 1 45 ? -3.750 1.103 -1.137 1.00 0.00 45 CYS A C 2
ATOM 1470 O O . CYS A 1 45 ? -3.388 0.715 -2.247 1.00 0.00 45 CYS A O 2
ATOM 1477 N N . ARG A 1 46 ? -4.629 0.460 -0.391 1.00 0.00 46 ARG A N 2
ATOM 1478 C CA . ARG A 1 46 ? -5.276 -0.756 -0.836 1.00 0.00 46 ARG A CA 2
ATOM 1479 C C . ARG A 1 46 ? -6.408 -0.426 -1.780 1.00 0.00 46 ARG A C 2
ATOM 1480 O O . ARG A 1 46 ? -7.201 0.468 -1.497 1.00 0.00 46 ARG A O 2
ATOM 1501 N N . PRO A 1 47 ? -6.487 -1.125 -2.919 1.00 0.00 47 PRO A N 2
ATOM 1502 C CA . PRO A 1 47 ? -7.625 -1.016 -3.823 1.00 0.00 47 PRO A CA 2
ATOM 1503 C C . PRO A 1 47 ? -8.929 -1.140 -3.049 1.00 0.00 47 PRO A C 2
ATOM 1504 O O . PRO A 1 47 ? -9.079 -2.056 -2.243 1.00 0.00 47 PRO A O 2
ATOM 1515 N N . GLY A 1 48 ? -9.857 -0.222 -3.286 1.00 0.00 48 GLY A N 2
ATOM 1516 C CA . GLY A 1 48 ? -11.081 -0.157 -2.497 1.00 0.00 48 GLY A CA 2
ATOM 1517 C C . GLY A 1 48 ? -12.050 -1.303 -2.741 1.00 0.00 48 GLY A C 2
ATOM 1518 O O . GLY A 1 48 ? -13.265 -1.131 -2.650 1.00 0.00 48 GLY A O 2
ATOM 1522 N N . ARG A 1 49 ? -11.511 -2.462 -3.056 1.00 0.00 49 ARG A N 2
ATOM 1523 C CA . ARG A 1 49 ? -12.283 -3.687 -3.129 1.00 0.00 49 ARG A CA 2
ATOM 1524 C C . ARG A 1 49 ? -11.415 -4.868 -2.706 1.00 0.00 49 ARG A C 2
ATOM 1525 O O . ARG A 1 49 ? -11.883 -5.748 -1.989 1.00 0.00 49 ARG A O 2
ATOM 1573 N N . SER A 1 1 ? 9.932 -4.370 2.427 1.00 0.00 1 SER A N 3
ATOM 1574 C CA . SER A 1 1 ? 9.405 -4.839 1.132 1.00 0.00 1 SER A CA 3
ATOM 1575 C C . SER A 1 1 ? 8.621 -6.135 1.306 1.00 0.00 1 SER A C 3
ATOM 1576 O O . SER A 1 1 ? 9.189 -7.224 1.252 1.00 0.00 1 SER A O 3
ATOM 1586 N N . TYR A 1 2 ? 7.311 -6.007 1.533 1.00 0.00 2 TYR A N 3
ATOM 1587 C CA . TYR A 1 2 ? 6.426 -7.162 1.655 1.00 0.00 2 TYR A CA 3
ATOM 1588 C C . TYR A 1 2 ? 6.475 -8.009 0.383 1.00 0.00 2 TYR A C 3
ATOM 1589 O O . TYR A 1 2 ? 6.294 -9.224 0.423 1.00 0.00 2 TYR A O 3
ATOM 1607 N N . GLN A 1 3 ? 6.721 -7.352 -0.746 1.00 0.00 3 GLN A N 3
ATOM 1608 C CA . GLN A 1 3 ? 6.953 -8.048 -1.999 1.00 0.00 3 GLN A CA 3
ATOM 1609 C C . GLN A 1 3 ? 8.015 -7.304 -2.801 1.00 0.00 3 GLN A C 3
ATOM 1610 O O . GLN A 1 3 ? 7.720 -6.700 -3.834 1.00 0.00 3 GLN A O 3
ATOM 1624 N N . ARG A 1 4 ? 9.244 -7.354 -2.276 1.00 0.00 4 ARG A N 3
ATOM 1625 C CA . ARG A 1 4 ? 10.429 -6.694 -2.832 1.00 0.00 4 ARG A CA 3
ATOM 1626 C C . ARG A 1 4 ? 10.195 -5.241 -3.275 1.00 0.00 4 ARG A C 3
ATOM 1627 O O . ARG A 1 4 ? 9.143 -4.648 -3.028 1.00 0.00 4 ARG A O 3
ATOM 1648 N N . ILE A 1 5 ? 11.219 -4.657 -3.878 1.00 0.00 5 ILE A N 3
ATOM 1649 C CA . ILE A 1 5 ? 11.198 -3.256 -4.270 1.00 0.00 5 ILE A CA 3
ATOM 1650 C C . ILE A 1 5 ? 10.828 -3.119 -5.739 1.00 0.00 5 ILE A C 3
ATOM 1651 O O . ILE A 1 5 ? 11.426 -3.767 -6.599 1.00 0.00 5 ILE A O 3
ATOM 1667 N N . ARG A 1 6 ? 9.827 -2.301 -6.027 1.00 0.00 6 ARG A N 3
ATOM 1668 C CA . ARG A 1 6 ? 9.410 -2.084 -7.397 1.00 0.00 6 ARG A CA 3
ATOM 1669 C C . ARG A 1 6 ? 9.611 -0.639 -7.834 1.00 0.00 6 ARG A C 3
ATOM 1670 O O . ARG A 1 6 ? 10.552 -0.333 -8.567 1.00 0.00 6 ARG A O 3
ATOM 1691 N N . SER A 1 7 ? 8.734 0.245 -7.387 1.00 0.00 7 SER A N 3
ATOM 1692 C CA . SER A 1 7 ? 8.758 1.625 -7.839 1.00 0.00 7 SER A CA 3
ATOM 1693 C C . SER A 1 7 ? 9.803 2.424 -7.067 1.00 0.00 7 SER A C 3
ATOM 1694 O O . SER A 1 7 ? 10.573 3.189 -7.647 1.00 0.00 7 SER A O 3
ATOM 1702 N N . ASP A 1 8 ? 9.834 2.215 -5.763 1.00 0.00 8 ASP A N 3
ATOM 1703 C CA . ASP A 1 8 ? 10.791 2.875 -4.887 1.00 0.00 8 ASP A CA 3
ATOM 1704 C C . ASP A 1 8 ? 11.139 1.937 -3.757 1.00 0.00 8 ASP A C 3
ATOM 1705 O O . ASP A 1 8 ? 10.523 0.877 -3.637 1.00 0.00 8 ASP A O 3
ATOM 1714 N N . HIS A 1 9 ? 12.098 2.323 -2.927 1.00 0.00 9 HIS A N 3
ATOM 1715 C CA . HIS A 1 9 ? 12.509 1.495 -1.800 1.00 0.00 9 HIS A CA 3
ATOM 1716 C C . HIS A 1 9 ? 11.306 1.104 -0.945 1.00 0.00 9 HIS A C 3
ATOM 1717 O O . HIS A 1 9 ? 11.136 -0.060 -0.585 1.00 0.00 9 HIS A O 3
ATOM 1732 N N . ASP A 1 10 ? 10.471 2.082 -0.636 1.00 0.00 10 ASP A N 3
ATOM 1733 C CA . ASP A 1 10 ? 9.304 1.844 0.198 1.00 0.00 10 ASP A CA 3
ATOM 1734 C C . ASP A 1 10 ? 8.095 1.490 -0.655 1.00 0.00 10 ASP A C 3
ATOM 1735 O O . ASP A 1 10 ? 7.120 0.939 -0.156 1.00 0.00 10 ASP A O 3
ATOM 1744 N N . SER A 1 11 ? 8.159 1.795 -1.946 1.00 0.00 11 SER A N 3
ATOM 1745 C CA . SER A 1 11 ? 7.009 1.612 -2.820 1.00 0.00 11 SER A CA 3
ATOM 1746 C C . SER A 1 11 ? 6.934 0.172 -3.314 1.00 0.00 11 SER A C 3
ATOM 1747 O O . SER A 1 11 ? 7.607 -0.218 -4.274 1.00 0.00 11 SER A O 3
ATOM 1755 N N . HIS A 1 12 ? 6.118 -0.614 -2.631 1.00 0.00 12 HIS A N 3
ATOM 1756 C CA . HIS A 1 12 ? 5.910 -2.007 -2.974 1.00 0.00 12 HIS A CA 3
ATOM 1757 C C . HIS A 1 12 ? 4.465 -2.387 -2.727 1.00 0.00 12 HIS A C 3
ATOM 1758 O O . HIS A 1 12 ? 3.681 -1.579 -2.239 1.00 0.00 12 HIS A O 3
ATOM 1773 N N . SER A 1 13 ? 4.117 -3.613 -3.065 1.00 0.00 13 SER A N 3
ATOM 1774 C CA . SER A 1 13 ? 2.796 -4.126 -2.761 1.00 0.00 13 SER A CA 3
ATOM 1775 C C . SER A 1 13 ? 2.756 -4.691 -1.348 1.00 0.00 13 SER A C 3
ATOM 1776 O O . SER A 1 13 ? 3.785 -5.103 -0.798 1.00 0.00 13 SER A O 3
ATOM 1784 N N . CYS A 1 14 ? 1.578 -4.676 -0.763 1.00 0.00 14 CYS A N 3
ATOM 1785 C CA . CYS A 1 14 ? 1.365 -5.212 0.562 1.00 0.00 14 CYS A CA 3
ATOM 1786 C C . CYS A 1 14 ? 0.050 -5.968 0.593 1.00 0.00 14 CYS A C 3
ATOM 1787 O O . CYS A 1 14 ? -0.684 -5.969 -0.395 1.00 0.00 14 CYS A O 3
ATOM 1794 N N . ALA A 1 15 ? -0.232 -6.623 1.715 1.00 0.00 15 ALA A N 3
ATOM 1795 C CA . ALA A 1 15 ? -1.475 -7.371 1.891 1.00 0.00 15 ALA A CA 3
ATOM 1796 C C . ALA A 1 15 ? -1.701 -8.381 0.766 1.00 0.00 15 ALA A C 3
ATOM 1797 O O . ALA A 1 15 ? -2.841 -8.685 0.430 1.00 0.00 15 ALA A O 3
ATOM 1804 N N . ASN A 1 16 ? -0.611 -8.875 0.177 1.00 0.00 16 ASN A N 3
ATOM 1805 C CA . ASN A 1 16 ? -0.678 -9.858 -0.905 1.00 0.00 16 ASN A CA 3
ATOM 1806 C C . ASN A 1 16 ? -1.411 -9.281 -2.108 1.00 0.00 16 ASN A C 3
ATOM 1807 O O . ASN A 1 16 ? -2.468 -9.780 -2.491 1.00 0.00 16 ASN A O 3
ATOM 1818 N N . ASN A 1 17 ? -0.829 -8.221 -2.683 1.00 0.00 17 ASN A N 3
ATOM 1819 C CA . ASN A 1 17 ? -1.394 -7.496 -3.834 1.00 0.00 17 ASN A CA 3
ATOM 1820 C C . ASN A 1 17 ? -2.425 -6.464 -3.387 1.00 0.00 17 ASN A C 3
ATOM 1821 O O . ASN A 1 17 ? -2.575 -5.416 -4.014 1.00 0.00 17 ASN A O 3
ATOM 1832 N N . ARG A 1 18 ? -3.119 -6.751 -2.290 1.00 0.00 18 ARG A N 3
ATOM 1833 C CA . ARG A 1 18 ? -4.257 -5.956 -1.872 1.00 0.00 18 ARG A CA 3
ATOM 1834 C C . ARG A 1 18 ? -3.812 -4.684 -1.178 1.00 0.00 18 ARG A C 3
ATOM 1835 O O . ARG A 1 18 ? -4.493 -4.193 -0.296 1.00 0.00 18 ARG A O 3
ATOM 1856 N N . GLY A 1 19 ? -2.671 -4.169 -1.589 1.00 0.00 19 GLY A N 3
ATOM 1857 C CA . GLY A 1 19 ? -2.117 -2.969 -1.002 1.00 0.00 19 GLY A CA 3
ATOM 1858 C C . GLY A 1 19 ? -0.933 -2.449 -1.797 1.00 0.00 19 GLY A C 3
ATOM 1859 O O . GLY A 1 19 ? -0.125 -3.241 -2.280 1.00 0.00 19 GLY A O 3
ATOM 1863 N N . TRP A 1 20 ? -0.834 -1.133 -1.969 1.00 0.00 20 TRP A N 3
ATOM 1864 C CA . TRP A 1 20 ? 0.376 -0.544 -2.538 1.00 0.00 20 TRP A CA 3
ATOM 1865 C C . TRP A 1 20 ? 0.889 0.581 -1.657 1.00 0.00 20 TRP A C 3
ATOM 1866 O O . TRP A 1 20 ? 0.121 1.383 -1.140 1.00 0.00 20 TRP A O 3
ATOM 1887 N N . CYS A 1 21 ? 2.195 0.644 -1.519 1.00 0.00 21 CYS A N 3
ATOM 1888 C CA . CYS A 1 21 ? 2.837 1.692 -0.754 1.00 0.00 21 CYS A CA 3
ATOM 1889 C C . CYS A 1 21 ? 2.978 2.958 -1.588 1.00 0.00 21 CYS A C 3
ATOM 1890 O O . CYS A 1 21 ? 3.929 3.118 -2.360 1.00 0.00 21 CYS A O 3
ATOM 1897 N N . ARG A 1 22 ? 2.013 3.845 -1.431 1.00 0.00 22 ARG A N 3
ATOM 1898 C CA . ARG A 1 22 ? 1.996 5.112 -2.141 1.00 0.00 22 ARG A CA 3
ATOM 1899 C C . ARG A 1 22 ? 2.045 6.250 -1.128 1.00 0.00 22 ARG A C 3
ATOM 1900 O O . ARG A 1 22 ? 1.706 6.056 0.041 1.00 0.00 22 ARG A O 3
ATOM 1921 N N . PRO A 1 23 ? 2.494 7.443 -1.551 1.00 0.00 23 PRO A N 3
ATOM 1922 C CA . PRO A 1 23 ? 2.484 8.631 -0.696 1.00 0.00 23 PRO A CA 3
ATOM 1923 C C . PRO A 1 23 ? 1.076 9.184 -0.533 1.00 0.00 23 PRO A C 3
ATOM 1924 O O . PRO A 1 23 ? 0.787 9.931 0.402 1.00 0.00 23 PRO A O 3
ATOM 1935 N N . THR A 1 24 ? 0.209 8.807 -1.458 1.00 0.00 24 THR A N 3
ATOM 1936 C CA . THR A 1 24 ? -1.172 9.233 -1.439 1.00 0.00 24 THR A CA 3
ATOM 1937 C C . THR A 1 24 ? -2.033 8.225 -2.199 1.00 0.00 24 THR A C 3
ATOM 1938 O O . THR A 1 24 ? -1.615 7.681 -3.223 1.00 0.00 24 THR A O 3
ATOM 1949 N N . CYS A 1 25 ? -3.216 7.961 -1.672 1.00 0.00 25 CYS A N 3
ATOM 1950 C CA . CYS A 1 25 ? -4.121 6.980 -2.249 1.00 0.00 25 CYS A CA 3
ATOM 1951 C C . CYS A 1 25 ? -4.982 7.614 -3.333 1.00 0.00 25 CYS A C 3
ATOM 1952 O O . CYS A 1 25 ? -5.489 8.730 -3.173 1.00 0.00 25 CYS A O 3
ATOM 1959 N N . PHE A 1 26 ? -5.123 6.902 -4.440 1.00 0.00 26 PHE A N 3
ATOM 1960 C CA . PHE A 1 26 ? -5.890 7.379 -5.578 1.00 0.00 26 PHE A CA 3
ATOM 1961 C C . PHE A 1 26 ? -7.381 7.148 -5.358 1.00 0.00 26 PHE A C 3
ATOM 1962 O O . PHE A 1 26 ? -7.784 6.534 -4.368 1.00 0.00 26 PHE A O 3
ATOM 1979 N N . SER A 1 27 ? -8.194 7.626 -6.298 1.00 0.00 27 SER A N 3
ATOM 1980 C CA . SER A 1 27 ? -9.650 7.561 -6.178 1.00 0.00 27 SER A CA 3
ATOM 1981 C C . SER A 1 27 ? -10.183 6.150 -6.454 1.00 0.00 27 SER A C 3
ATOM 1982 O O . SER A 1 27 ? -11.192 5.972 -7.136 1.00 0.00 27 SER A O 3
ATOM 1990 N N . HIS A 1 28 ? -9.485 5.157 -5.921 1.00 0.00 28 HIS A N 3
ATOM 1991 C CA . HIS A 1 28 ? -9.887 3.761 -6.029 1.00 0.00 28 HIS A CA 3
ATOM 1992 C C . HIS A 1 28 ? -9.142 2.949 -4.984 1.00 0.00 28 HIS A C 3
ATOM 1993 O O . HIS A 1 28 ? -8.907 1.753 -5.153 1.00 0.00 28 HIS A O 3
ATOM 2008 N N . GLU A 1 29 ? -8.763 3.621 -3.906 1.00 0.00 29 GLU A N 3
ATOM 2009 C CA . GLU A 1 29 ? -7.950 3.016 -2.864 1.00 0.00 29 GLU A CA 3
ATOM 2010 C C . GLU A 1 29 ? -8.314 3.596 -1.505 1.00 0.00 29 GLU A C 3
ATOM 2011 O O . GLU A 1 29 ? -9.199 4.449 -1.397 1.00 0.00 29 GLU A O 3
ATOM 2023 N N . TYR A 1 30 ? -7.616 3.132 -0.481 1.00 0.00 30 TYR A N 3
ATOM 2024 C CA . TYR A 1 30 ? -7.781 3.639 0.870 1.00 0.00 30 TYR A CA 3
ATOM 2025 C C . TYR A 1 30 ? -6.516 3.362 1.674 1.00 0.00 30 TYR A C 3
ATOM 2026 O O . TYR A 1 30 ? -5.703 2.523 1.286 1.00 0.00 30 TYR A O 3
ATOM 2044 N N . THR A 1 31 ? -6.357 4.056 2.790 1.00 0.00 31 THR A N 3
ATOM 2045 C CA . THR A 1 31 ? -5.158 3.932 3.604 1.00 0.00 31 THR A CA 3
ATOM 2046 C C . THR A 1 31 ? -5.286 2.800 4.618 1.00 0.00 31 THR A C 3
ATOM 2047 O O . THR A 1 31 ? -6.007 2.916 5.609 1.00 0.00 31 THR A O 3
ATOM 2058 N N . ASP A 1 32 ? -4.596 1.704 4.352 1.00 0.00 32 ASP A N 3
ATOM 2059 C CA . ASP A 1 32 ? -4.480 0.623 5.315 1.00 0.00 32 ASP A CA 3
ATOM 2060 C C . ASP A 1 32 ? -3.316 0.920 6.241 1.00 0.00 32 ASP A C 3
ATOM 2061 O O . ASP A 1 32 ? -2.194 1.147 5.780 1.00 0.00 32 ASP A O 3
ATOM 2070 N N . TRP A 1 33 ? -3.581 0.943 7.535 1.00 0.00 33 TRP A N 3
ATOM 2071 C CA . TRP A 1 33 ? -2.576 1.300 8.515 1.00 0.00 33 TRP A CA 3
ATOM 2072 C C . TRP A 1 33 ? -1.801 0.078 8.992 1.00 0.00 33 TRP A C 3
ATOM 2073 O O . TRP A 1 33 ? -0.699 0.199 9.533 1.00 0.00 33 TRP A O 3
ATOM 2094 N N . PHE A 1 34 ? -2.365 -1.094 8.752 1.00 0.00 34 PHE A N 3
ATOM 2095 C CA . PHE A 1 34 ? -1.689 -2.350 9.046 1.00 0.00 34 PHE A CA 3
ATOM 2096 C C . PHE A 1 34 ? -0.455 -2.486 8.158 1.00 0.00 34 PHE A C 3
ATOM 2097 O O . PHE A 1 34 ? 0.696 -2.512 8.621 1.00 0.00 34 PHE A O 3
ATOM 2114 N N . ASN A 1 35 ? -0.704 -2.535 6.867 1.00 0.00 35 ASN A N 3
ATOM 2115 C CA . ASN A 1 35 ? 0.359 -2.654 5.897 1.00 0.00 35 ASN A CA 3
ATOM 2116 C C . ASN A 1 35 ? 1.032 -1.313 5.675 1.00 0.00 35 ASN A C 3
ATOM 2117 O O . ASN A 1 35 ? 1.994 -1.207 4.929 1.00 0.00 35 ASN A O 3
ATOM 2128 N N . ASN A 1 36 ? 0.529 -0.280 6.328 1.00 0.00 36 ASN A N 3
ATOM 2129 C CA . ASN A 1 36 ? 1.216 1.000 6.332 1.00 0.00 36 ASN A CA 3
ATOM 2130 C C . ASN A 1 36 ? 2.545 0.826 7.043 1.00 0.00 36 ASN A C 3
ATOM 2131 O O . ASN A 1 36 ? 3.555 1.415 6.665 1.00 0.00 36 ASN A O 3
ATOM 2142 N N . ASP A 1 37 ? 2.536 -0.036 8.054 1.00 0.00 37 ASP A N 3
ATOM 2143 C CA . ASP A 1 37 ? 3.750 -0.379 8.772 1.00 0.00 37 ASP A CA 3
ATOM 2144 C C . ASP A 1 37 ? 4.739 -1.069 7.845 1.00 0.00 37 ASP A C 3
ATOM 2145 O O . ASP A 1 37 ? 5.921 -0.727 7.822 1.00 0.00 37 ASP A O 3
ATOM 2154 N N . VAL A 1 38 ? 4.253 -2.037 7.064 1.00 0.00 38 VAL A N 3
ATOM 2155 C CA . VAL A 1 38 ? 5.131 -2.758 6.133 1.00 0.00 38 VAL A CA 3
ATOM 2156 C C . VAL A 1 38 ? 5.642 -1.818 5.040 1.00 0.00 38 VAL A C 3
ATOM 2157 O O . VAL A 1 38 ? 6.724 -2.005 4.486 1.00 0.00 38 VAL A O 3
ATOM 2170 N N . CYS A 1 39 ? 4.846 -0.812 4.745 1.00 0.00 39 CYS A N 3
ATOM 2171 C CA . CYS A 1 39 ? 5.167 0.169 3.721 1.00 0.00 39 CYS A CA 3
ATOM 2172 C C . CYS A 1 39 ? 6.220 1.179 4.175 1.00 0.00 39 CYS A C 3
ATOM 2173 O O . CYS A 1 39 ? 6.729 1.949 3.361 1.00 0.00 39 CYS A O 3
ATOM 2180 N N . GLY A 1 40 ? 6.541 1.183 5.464 1.00 0.00 40 GLY A N 3
ATOM 2181 C CA . GLY A 1 40 ? 7.582 2.067 5.960 1.00 0.00 40 GLY A CA 3
ATOM 2182 C C . GLY A 1 40 ? 7.192 3.527 5.896 1.00 0.00 40 GLY A C 3
ATOM 2183 O O . GLY A 1 40 ? 6.357 3.992 6.673 1.00 0.00 40 GLY A O 3
ATOM 2187 N N . SER A 1 41 ? 7.790 4.247 4.961 1.00 0.00 41 SER A N 3
ATOM 2188 C CA . SER A 1 41 ? 7.567 5.677 4.833 1.00 0.00 41 SER A CA 3
ATOM 2189 C C . SER A 1 41 ? 6.317 5.963 4.001 1.00 0.00 41 SER A C 3
ATOM 2190 O O . SER A 1 41 ? 5.833 7.096 3.953 1.00 0.00 41 SER A O 3
ATOM 2198 N N . TYR A 1 42 ? 5.797 4.931 3.357 1.00 0.00 42 TYR A N 3
ATOM 2199 C CA . TYR A 1 42 ? 4.572 5.048 2.582 1.00 0.00 42 TYR A CA 3
ATOM 2200 C C . TYR A 1 42 ? 3.398 4.481 3.346 1.00 0.00 42 TYR A C 3
ATOM 2201 O O . TYR A 1 42 ? 3.560 3.901 4.418 1.00 0.00 42 TYR A O 3
ATOM 2219 N N . ARG A 1 43 ? 2.224 4.645 2.774 1.00 0.00 43 ARG A N 3
ATOM 2220 C CA . ARG A 1 43 ? 1.007 4.131 3.359 1.00 0.00 43 ARG A CA 3
ATOM 2221 C C . ARG A 1 43 ? 0.390 3.116 2.410 1.00 0.00 43 ARG A C 3
ATOM 2222 O O . ARG A 1 43 ? 0.493 3.268 1.190 1.00 0.00 43 ARG A O 3
ATOM 2243 N N . CYS A 1 44 ? -0.229 2.078 2.956 1.00 0.00 44 CYS A N 3
ATOM 2244 C CA . CYS A 1 44 ? -0.771 1.018 2.124 1.00 0.00 44 CYS A CA 3
ATOM 2245 C C . CYS A 1 44 ? -2.079 1.446 1.498 1.00 0.00 44 CYS A C 3
ATOM 2246 O O . CYS A 1 44 ? -3.145 1.329 2.103 1.00 0.00 44 CYS A O 3
ATOM 2253 N N . CYS A 1 45 ? -1.986 1.966 0.297 1.00 0.00 45 CYS A N 3
ATOM 2254 C CA . CYS A 1 45 ? -3.152 2.307 -0.473 1.00 0.00 45 CYS A CA 3
ATOM 2255 C C . CYS A 1 45 ? -3.736 1.047 -1.088 1.00 0.00 45 CYS A C 3
ATOM 2256 O O . CYS A 1 45 ? -3.369 0.638 -2.189 1.00 0.00 45 CYS A O 3
ATOM 2263 N N . ARG A 1 46 ? -4.613 0.407 -0.331 1.00 0.00 46 ARG A N 3
ATOM 2264 C CA . ARG A 1 46 ? -5.276 -0.797 -0.785 1.00 0.00 46 ARG A CA 3
ATOM 2265 C C . ARG A 1 46 ? -6.356 -0.434 -1.777 1.00 0.00 46 ARG A C 3
ATOM 2266 O O . ARG A 1 46 ? -7.145 0.475 -1.526 1.00 0.00 46 ARG A O 3
ATOM 2287 N N . PRO A 1 47 ? -6.396 -1.122 -2.922 1.00 0.00 47 PRO A N 3
ATOM 2288 C CA . PRO A 1 47 ? -7.462 -0.939 -3.899 1.00 0.00 47 PRO A CA 3
ATOM 2289 C C . PRO A 1 47 ? -8.814 -1.136 -3.237 1.00 0.00 47 PRO A C 3
ATOM 2290 O O . PRO A 1 47 ? -9.011 -2.126 -2.525 1.00 0.00 47 PRO A O 3
ATOM 2301 N N . GLY A 1 48 ? -9.736 -0.207 -3.462 1.00 0.00 48 GLY A N 3
ATOM 2302 C CA . GLY A 1 48 ? -11.028 -0.250 -2.793 1.00 0.00 48 GLY A CA 3
ATOM 2303 C C . GLY A 1 48 ? -11.949 -1.342 -3.311 1.00 0.00 48 GLY A C 3
ATOM 2304 O O . GLY A 1 48 ? -13.147 -1.130 -3.498 1.00 0.00 48 GLY A O 3
ATOM 2308 N N . ARG A 1 49 ? -11.371 -2.503 -3.549 1.00 0.00 49 ARG A N 3
ATOM 2309 C CA . ARG A 1 49 ? -12.112 -3.696 -3.916 1.00 0.00 49 ARG A CA 3
ATOM 2310 C C . ARG A 1 49 ? -11.258 -4.932 -3.668 1.00 0.00 49 ARG A C 3
ATOM 2311 O O . ARG A 1 49 ? -11.774 -6.042 -3.559 1.00 0.00 49 ARG A O 3
ATOM 2359 N N . SER A 1 1 ? 10.642 -3.459 2.476 1.00 0.00 1 SER A N 4
ATOM 2360 C CA . SER A 1 1 ? 10.513 -4.162 1.180 1.00 0.00 1 SER A CA 4
ATOM 2361 C C . SER A 1 1 ? 9.812 -5.512 1.349 1.00 0.00 1 SER A C 4
ATOM 2362 O O . SER A 1 1 ? 10.395 -6.560 1.075 1.00 0.00 1 SER A O 4
ATOM 2372 N N . TYR A 1 2 ? 8.559 -5.485 1.809 1.00 0.00 2 TYR A N 4
ATOM 2373 C CA . TYR A 1 2 ? 7.771 -6.706 1.970 1.00 0.00 2 TYR A CA 4
ATOM 2374 C C . TYR A 1 2 ? 7.658 -7.458 0.647 1.00 0.00 2 TYR A C 4
ATOM 2375 O O . TYR A 1 2 ? 7.760 -8.681 0.606 1.00 0.00 2 TYR A O 4
ATOM 2393 N N . GLN A 1 3 ? 7.456 -6.722 -0.432 1.00 0.00 3 GLN A N 4
ATOM 2394 C CA . GLN A 1 3 ? 7.404 -7.317 -1.756 1.00 0.00 3 GLN A CA 4
ATOM 2395 C C . GLN A 1 3 ? 8.333 -6.560 -2.695 1.00 0.00 3 GLN A C 4
ATOM 2396 O O . GLN A 1 3 ? 7.871 -5.846 -3.588 1.00 0.00 3 GLN A O 4
ATOM 2410 N N . ARG A 1 4 ? 9.637 -6.707 -2.437 1.00 0.00 4 ARG A N 4
ATOM 2411 C CA . ARG A 1 4 ? 10.718 -6.099 -3.232 1.00 0.00 4 ARG A CA 4
ATOM 2412 C C . ARG A 1 4 ? 10.632 -4.571 -3.272 1.00 0.00 4 ARG A C 4
ATOM 2413 O O . ARG A 1 4 ? 9.774 -3.953 -2.634 1.00 0.00 4 ARG A O 4
ATOM 2434 N N . ILE A 1 5 ? 11.564 -3.980 -4.007 1.00 0.00 5 ILE A N 4
ATOM 2435 C CA . ILE A 1 5 ? 11.584 -2.553 -4.264 1.00 0.00 5 ILE A CA 4
ATOM 2436 C C . ILE A 1 5 ? 11.178 -2.325 -5.709 1.00 0.00 5 ILE A C 4
ATOM 2437 O O . ILE A 1 5 ? 11.957 -2.566 -6.634 1.00 0.00 5 ILE A O 4
ATOM 2453 N N . ARG A 1 6 ? 9.944 -1.904 -5.897 1.00 0.00 6 ARG A N 4
ATOM 2454 C CA . ARG A 1 6 ? 9.361 -1.817 -7.214 1.00 0.00 6 ARG A CA 4
ATOM 2455 C C . ARG A 1 6 ? 9.772 -0.525 -7.913 1.00 0.00 6 ARG A C 4
ATOM 2456 O O . ARG A 1 6 ? 10.542 -0.542 -8.872 1.00 0.00 6 ARG A O 4
ATOM 2477 N N . SER A 1 7 ? 9.271 0.592 -7.410 1.00 0.00 7 SER A N 4
ATOM 2478 C CA . SER A 1 7 ? 9.537 1.887 -8.014 1.00 0.00 7 SER A CA 4
ATOM 2479 C C . SER A 1 7 ? 10.399 2.725 -7.077 1.00 0.00 7 SER A C 4
ATOM 2480 O O . SER A 1 7 ? 11.560 3.015 -7.370 1.00 0.00 7 SER A O 4
ATOM 2488 N N . ASP A 1 8 ? 9.818 3.107 -5.952 1.00 0.00 8 ASP A N 4
ATOM 2489 C CA . ASP A 1 8 ? 10.558 3.767 -4.888 1.00 0.00 8 ASP A CA 4
ATOM 2490 C C . ASP A 1 8 ? 11.041 2.707 -3.916 1.00 0.00 8 ASP A C 4
ATOM 2491 O O . ASP A 1 8 ? 10.699 1.535 -4.075 1.00 0.00 8 ASP A O 4
ATOM 2500 N N . HIS A 1 9 ? 11.794 3.097 -2.903 1.00 0.00 9 HIS A N 4
ATOM 2501 C CA . HIS A 1 9 ? 12.226 2.147 -1.897 1.00 0.00 9 HIS A CA 4
ATOM 2502 C C . HIS A 1 9 ? 11.020 1.630 -1.125 1.00 0.00 9 HIS A C 4
ATOM 2503 O O . HIS A 1 9 ? 10.890 0.432 -0.872 1.00 0.00 9 HIS A O 4
ATOM 2518 N N . ASP A 1 10 ? 10.132 2.544 -0.771 1.00 0.00 10 ASP A N 4
ATOM 2519 C CA . ASP A 1 10 ? 8.964 2.199 0.025 1.00 0.00 10 ASP A CA 4
ATOM 2520 C C . ASP A 1 10 ? 7.828 1.708 -0.855 1.00 0.00 10 ASP A C 4
ATOM 2521 O O . ASP A 1 10 ? 6.920 1.039 -0.380 1.00 0.00 10 ASP A O 4
ATOM 2530 N N . SER A 1 11 ? 7.886 2.027 -2.139 1.00 0.00 11 SER A N 4
ATOM 2531 C CA . SER A 1 11 ? 6.795 1.707 -3.050 1.00 0.00 11 SER A CA 4
ATOM 2532 C C . SER A 1 11 ? 6.809 0.225 -3.410 1.00 0.00 11 SER A C 4
ATOM 2533 O O . SER A 1 11 ? 7.596 -0.222 -4.249 1.00 0.00 11 SER A O 4
ATOM 2541 N N . HIS A 1 12 ? 5.944 -0.532 -2.750 1.00 0.00 12 HIS A N 4
ATOM 2542 C CA . HIS A 1 12 ? 5.792 -1.954 -3.018 1.00 0.00 12 HIS A CA 4
ATOM 2543 C C . HIS A 1 12 ? 4.378 -2.387 -2.703 1.00 0.00 12 HIS A C 4
ATOM 2544 O O . HIS A 1 12 ? 3.606 -1.630 -2.119 1.00 0.00 12 HIS A O 4
ATOM 2559 N N . SER A 1 13 ? 4.049 -3.603 -3.082 1.00 0.00 13 SER A N 4
ATOM 2560 C CA . SER A 1 13 ? 2.762 -4.168 -2.755 1.00 0.00 13 SER A CA 4
ATOM 2561 C C . SER A 1 13 ? 2.755 -4.676 -1.322 1.00 0.00 13 SER A C 4
ATOM 2562 O O . SER A 1 13 ? 3.799 -5.045 -0.769 1.00 0.00 13 SER A O 4
ATOM 2570 N N . CYS A 1 14 ? 1.591 -4.649 -0.719 1.00 0.00 14 CYS A N 4
ATOM 2571 C CA . CYS A 1 14 ? 1.398 -5.175 0.612 1.00 0.00 14 CYS A CA 4
ATOM 2572 C C . CYS A 1 14 ? 0.077 -5.921 0.660 1.00 0.00 14 CYS A C 4
ATOM 2573 O O . CYS A 1 14 ? -0.664 -5.923 -0.325 1.00 0.00 14 CYS A O 4
ATOM 2580 N N . ALA A 1 15 ? -0.200 -6.568 1.783 1.00 0.00 15 ALA A N 4
ATOM 2581 C CA . ALA A 1 15 ? -1.423 -7.350 1.958 1.00 0.00 15 ALA A CA 4
ATOM 2582 C C . ALA A 1 15 ? -1.649 -8.341 0.814 1.00 0.00 15 ALA A C 4
ATOM 2583 O O . ALA A 1 15 ? -2.787 -8.663 0.499 1.00 0.00 15 ALA A O 4
ATOM 2590 N N . ASN A 1 16 ? -0.563 -8.807 0.195 1.00 0.00 16 ASN A N 4
ATOM 2591 C CA . ASN A 1 16 ? -0.630 -9.754 -0.918 1.00 0.00 16 ASN A CA 4
ATOM 2592 C C . ASN A 1 16 ? -1.351 -9.135 -2.106 1.00 0.00 16 ASN A C 4
ATOM 2593 O O . ASN A 1 16 ? -2.462 -9.544 -2.445 1.00 0.00 16 ASN A O 4
ATOM 2604 N N . ASN A 1 17 ? -0.713 -8.130 -2.719 1.00 0.00 17 ASN A N 4
ATOM 2605 C CA . ASN A 1 17 ? -1.294 -7.368 -3.839 1.00 0.00 17 ASN A CA 4
ATOM 2606 C C . ASN A 1 17 ? -2.340 -6.374 -3.347 1.00 0.00 17 ASN A C 4
ATOM 2607 O O . ASN A 1 17 ? -2.491 -5.286 -3.907 1.00 0.00 17 ASN A O 4
ATOM 2618 N N . ARG A 1 18 ? -3.054 -6.754 -2.289 1.00 0.00 18 ARG A N 4
ATOM 2619 C CA . ARG A 1 18 ? -4.219 -6.028 -1.824 1.00 0.00 18 ARG A CA 4
ATOM 2620 C C . ARG A 1 18 ? -3.830 -4.737 -1.129 1.00 0.00 18 ARG A C 4
ATOM 2621 O O . ARG A 1 18 ? -4.585 -4.223 -0.327 1.00 0.00 18 ARG A O 4
ATOM 2642 N N . GLY A 1 19 ? -2.661 -4.231 -1.465 1.00 0.00 19 GLY A N 4
ATOM 2643 C CA . GLY A 1 19 ? -2.137 -3.020 -0.879 1.00 0.00 19 GLY A CA 4
ATOM 2644 C C . GLY A 1 19 ? -0.971 -2.495 -1.693 1.00 0.00 19 GLY A C 4
ATOM 2645 O O . GLY A 1 19 ? -0.190 -3.286 -2.219 1.00 0.00 19 GLY A O 4
ATOM 2649 N N . TRP A 1 20 ? -0.863 -1.183 -1.841 1.00 0.00 20 TRP A N 4
ATOM 2650 C CA . TRP A 1 20 ? 0.322 -0.601 -2.459 1.00 0.00 20 TRP A CA 4
ATOM 2651 C C . TRP A 1 20 ? 0.823 0.564 -1.635 1.00 0.00 20 TRP A C 4
ATOM 2652 O O . TRP A 1 20 ? 0.065 1.465 -1.286 1.00 0.00 20 TRP A O 4
ATOM 2673 N N . CYS A 1 21 ? 2.103 0.550 -1.351 1.00 0.00 21 CYS A N 4
ATOM 2674 C CA . CYS A 1 21 ? 2.727 1.618 -0.606 1.00 0.00 21 CYS A CA 4
ATOM 2675 C C . CYS A 1 21 ? 2.895 2.847 -1.478 1.00 0.00 21 CYS A C 4
ATOM 2676 O O . CYS A 1 21 ? 3.758 2.890 -2.357 1.00 0.00 21 CYS A O 4
ATOM 2683 N N . ARG A 1 22 ? 2.057 3.832 -1.239 1.00 0.00 22 ARG A N 4
ATOM 2684 C CA . ARG A 1 22 ? 2.096 5.072 -1.987 1.00 0.00 22 ARG A CA 4
ATOM 2685 C C . ARG A 1 22 ? 2.201 6.237 -1.014 1.00 0.00 22 ARG A C 4
ATOM 2686 O O . ARG A 1 22 ? 1.844 6.104 0.154 1.00 0.00 22 ARG A O 4
ATOM 2707 N N . PRO A 1 23 ? 2.731 7.379 -1.467 1.00 0.00 23 PRO A N 4
ATOM 2708 C CA . PRO A 1 23 ? 2.741 8.603 -0.672 1.00 0.00 23 PRO A CA 4
ATOM 2709 C C . PRO A 1 23 ? 1.384 9.298 -0.709 1.00 0.00 23 PRO A C 4
ATOM 2710 O O . PRO A 1 23 ? 1.118 10.225 0.054 1.00 0.00 23 PRO A O 4
ATOM 2721 N N . THR A 1 24 ? 0.541 8.836 -1.620 1.00 0.00 24 THR A N 4
ATOM 2722 C CA . THR A 1 24 ? -0.808 9.343 -1.772 1.00 0.00 24 THR A CA 4
ATOM 2723 C C . THR A 1 24 ? -1.684 8.276 -2.429 1.00 0.00 24 THR A C 4
ATOM 2724 O O . THR A 1 24 ? -1.257 7.600 -3.368 1.00 0.00 24 THR A O 4
ATOM 2735 N N . CYS A 1 25 ? -2.890 8.105 -1.913 1.00 0.00 25 CYS A N 4
ATOM 2736 C CA . CYS A 1 25 ? -3.787 7.061 -2.388 1.00 0.00 25 CYS A CA 4
ATOM 2737 C C . CYS A 1 25 ? -4.603 7.523 -3.586 1.00 0.00 25 CYS A C 4
ATOM 2738 O O . CYS A 1 25 ? -5.042 8.674 -3.655 1.00 0.00 25 CYS A O 4
ATOM 2745 N N . PHE A 1 26 ? -4.791 6.611 -4.531 1.00 0.00 26 PHE A N 4
ATOM 2746 C CA . PHE A 1 26 ? -5.506 6.902 -5.765 1.00 0.00 26 PHE A CA 4
ATOM 2747 C C . PHE A 1 26 ? -7.011 6.945 -5.526 1.00 0.00 26 PHE A C 4
ATOM 2748 O O . PHE A 1 26 ? -7.495 6.537 -4.467 1.00 0.00 26 PHE A O 4
ATOM 2765 N N . SER A 1 27 ? -7.747 7.422 -6.527 1.00 0.00 27 SER A N 4
ATOM 2766 C CA . SER A 1 27 ? -9.194 7.606 -6.423 1.00 0.00 27 SER A CA 4
ATOM 2767 C C . SER A 1 27 ? -9.941 6.270 -6.557 1.00 0.00 27 SER A C 4
ATOM 2768 O O . SER A 1 27 ? -11.029 6.196 -7.134 1.00 0.00 27 SER A O 4
ATOM 2776 N N . HIS A 1 28 ? -9.345 5.217 -6.018 1.00 0.00 28 HIS A N 4
ATOM 2777 C CA . HIS A 1 28 ? -9.951 3.891 -6.018 1.00 0.00 28 HIS A CA 4
ATOM 2778 C C . HIS A 1 28 ? -9.239 3.000 -5.012 1.00 0.00 28 HIS A C 4
ATOM 2779 O O . HIS A 1 28 ? -9.218 1.775 -5.146 1.00 0.00 28 HIS A O 4
ATOM 2794 N N . GLU A 1 29 ? -8.657 3.636 -4.001 1.00 0.00 29 GLU A N 4
ATOM 2795 C CA . GLU A 1 29 ? -7.870 2.939 -2.996 1.00 0.00 29 GLU A CA 4
ATOM 2796 C C . GLU A 1 29 ? -8.070 3.590 -1.634 1.00 0.00 29 GLU A C 4
ATOM 2797 O O . GLU A 1 29 ? -8.596 4.700 -1.543 1.00 0.00 29 GLU A O 4
ATOM 2809 N N . TYR A 1 30 ? -7.633 2.911 -0.586 1.00 0.00 30 TYR A N 4
ATOM 2810 C CA . TYR A 1 30 ? -7.756 3.423 0.771 1.00 0.00 30 TYR A CA 4
ATOM 2811 C C . TYR A 1 30 ? -6.486 3.138 1.566 1.00 0.00 30 TYR A C 4
ATOM 2812 O O . TYR A 1 30 ? -5.753 2.203 1.257 1.00 0.00 30 TYR A O 4
ATOM 2830 N N . THR A 1 31 ? -6.231 3.943 2.586 1.00 0.00 31 THR A N 4
ATOM 2831 C CA . THR A 1 31 ? -5.043 3.779 3.408 1.00 0.00 31 THR A CA 4
ATOM 2832 C C . THR A 1 31 ? -5.262 2.746 4.496 1.00 0.00 31 THR A C 4
ATOM 2833 O O . THR A 1 31 ? -6.005 2.978 5.449 1.00 0.00 31 THR A O 4
ATOM 2844 N N . ASP A 1 32 ? -4.624 1.602 4.341 1.00 0.00 32 ASP A N 4
ATOM 2845 C CA . ASP A 1 32 ? -4.611 0.614 5.396 1.00 0.00 32 ASP A CA 4
ATOM 2846 C C . ASP A 1 32 ? -3.419 0.874 6.286 1.00 0.00 32 ASP A C 4
ATOM 2847 O O . ASP A 1 32 ? -2.272 0.820 5.829 1.00 0.00 32 ASP A O 4
ATOM 2856 N N . TRP A 1 33 ? -3.687 1.143 7.548 1.00 0.00 33 TRP A N 4
ATOM 2857 C CA . TRP A 1 33 ? -2.648 1.523 8.475 1.00 0.00 33 TRP A CA 4
ATOM 2858 C C . TRP A 1 33 ? -1.890 0.304 9.000 1.00 0.00 33 TRP A C 4
ATOM 2859 O O . TRP A 1 33 ? -0.837 0.431 9.636 1.00 0.00 33 TRP A O 4
ATOM 2880 N N . PHE A 1 34 ? -2.406 -0.879 8.696 1.00 0.00 34 PHE A N 4
ATOM 2881 C CA . PHE A 1 34 ? -1.750 -2.124 9.071 1.00 0.00 34 PHE A CA 4
ATOM 2882 C C . PHE A 1 34 ? -0.534 -2.358 8.185 1.00 0.00 34 PHE A C 4
ATOM 2883 O O . PHE A 1 34 ? 0.616 -2.424 8.645 1.00 0.00 34 PHE A O 4
ATOM 2900 N N . ASN A 1 35 ? -0.786 -2.462 6.895 1.00 0.00 35 ASN A N 4
ATOM 2901 C CA . ASN A 1 35 ? 0.281 -2.678 5.948 1.00 0.00 35 ASN A CA 4
ATOM 2902 C C . ASN A 1 35 ? 1.007 -1.366 5.682 1.00 0.00 35 ASN A C 4
ATOM 2903 O O . ASN A 1 35 ? 2.021 -1.332 5.001 1.00 0.00 35 ASN A O 4
ATOM 2914 N N . ASN A 1 36 ? 0.483 -0.283 6.239 1.00 0.00 36 ASN A N 4
ATOM 2915 C CA . ASN A 1 36 ? 1.223 0.973 6.315 1.00 0.00 36 ASN A CA 4
ATOM 2916 C C . ASN A 1 36 ? 2.536 0.727 7.035 1.00 0.00 36 ASN A C 4
ATOM 2917 O O . ASN A 1 36 ? 3.588 1.232 6.646 1.00 0.00 36 ASN A O 4
ATOM 2928 N N . ASP A 1 37 ? 2.444 -0.066 8.101 1.00 0.00 37 ASP A N 4
ATOM 2929 C CA . ASP A 1 37 ? 3.607 -0.465 8.881 1.00 0.00 37 ASP A CA 4
ATOM 2930 C C . ASP A 1 37 ? 4.638 -1.183 8.015 1.00 0.00 37 ASP A C 4
ATOM 2931 O O . ASP A 1 37 ? 5.835 -0.912 8.117 1.00 0.00 37 ASP A O 4
ATOM 2940 N N . VAL A 1 38 ? 4.181 -2.094 7.153 1.00 0.00 38 VAL A N 4
ATOM 2941 C CA . VAL A 1 38 ? 5.118 -2.787 6.256 1.00 0.00 38 VAL A CA 4
ATOM 2942 C C . VAL A 1 38 ? 5.681 -1.814 5.227 1.00 0.00 38 VAL A C 4
ATOM 2943 O O . VAL A 1 38 ? 6.849 -1.885 4.859 1.00 0.00 38 VAL A O 4
ATOM 2956 N N . CYS A 1 39 ? 4.842 -0.902 4.777 1.00 0.00 39 CYS A N 4
ATOM 2957 C CA . CYS A 1 39 ? 5.240 0.121 3.829 1.00 0.00 39 CYS A CA 4
ATOM 2958 C C . CYS A 1 39 ? 6.388 0.970 4.362 1.00 0.00 39 CYS A C 4
ATOM 2959 O O . CYS A 1 39 ? 7.295 1.333 3.614 1.00 0.00 39 CYS A O 4
ATOM 2966 N N . GLY A 1 40 ? 6.350 1.276 5.650 1.00 0.00 40 GLY A N 4
ATOM 2967 C CA . GLY A 1 40 ? 7.401 2.076 6.244 1.00 0.00 40 GLY A CA 4
ATOM 2968 C C . GLY A 1 40 ? 7.068 3.547 6.246 1.00 0.00 40 GLY A C 4
ATOM 2969 O O . GLY A 1 40 ? 6.325 4.022 7.107 1.00 0.00 40 GLY A O 4
ATOM 2973 N N . SER A 1 41 ? 7.604 4.261 5.270 1.00 0.00 41 SER A N 4
ATOM 2974 C CA . SER A 1 41 ? 7.421 5.698 5.178 1.00 0.00 41 SER A CA 4
ATOM 2975 C C . SER A 1 41 ? 6.220 6.025 4.293 1.00 0.00 41 SER A C 4
ATOM 2976 O O . SER A 1 41 ? 5.731 7.158 4.264 1.00 0.00 41 SER A O 4
ATOM 2984 N N . TYR A 1 42 ? 5.749 5.019 3.576 1.00 0.00 42 TYR A N 4
ATOM 2985 C CA . TYR A 1 42 ? 4.562 5.155 2.746 1.00 0.00 42 TYR A CA 4
ATOM 2986 C C . TYR A 1 42 ? 3.348 4.590 3.454 1.00 0.00 42 TYR A C 4
ATOM 2987 O O . TYR A 1 42 ? 3.435 4.099 4.580 1.00 0.00 42 TYR A O 4
ATOM 3005 N N . ARG A 1 43 ? 2.219 4.664 2.779 1.00 0.00 43 ARG A N 4
ATOM 3006 C CA . ARG A 1 43 ? 0.964 4.197 3.324 1.00 0.00 43 ARG A CA 4
ATOM 3007 C C . ARG A 1 43 ? 0.362 3.153 2.392 1.00 0.00 43 ARG A C 4
ATOM 3008 O O . ARG A 1 43 ? 0.509 3.258 1.171 1.00 0.00 43 ARG A O 4
ATOM 3029 N N . CYS A 1 44 ? -0.300 2.139 2.950 1.00 0.00 44 CYS A N 4
ATOM 3030 C CA . CYS A 1 44 ? -0.794 1.047 2.132 1.00 0.00 44 CYS A CA 4
ATOM 3031 C C . CYS A 1 44 ? -2.099 1.433 1.474 1.00 0.00 44 CYS A C 4
ATOM 3032 O O . CYS A 1 44 ? -3.176 1.268 2.046 1.00 0.00 44 CYS A O 4
ATOM 3039 N N . CYS A 1 45 ? -1.986 1.973 0.280 1.00 0.00 45 CYS A N 4
ATOM 3040 C CA . CYS A 1 45 ? -3.138 2.321 -0.514 1.00 0.00 45 CYS A CA 4
ATOM 3041 C C . CYS A 1 45 ? -3.719 1.071 -1.149 1.00 0.00 45 CYS A C 4
ATOM 3042 O O . CYS A 1 45 ? -3.413 0.725 -2.293 1.00 0.00 45 CYS A O 4
ATOM 3049 N N . ARG A 1 46 ? -4.522 0.378 -0.365 1.00 0.00 46 ARG A N 4
ATOM 3050 C CA . ARG A 1 46 ? -5.184 -0.832 -0.801 1.00 0.00 46 ARG A CA 4
ATOM 3051 C C . ARG A 1 46 ? -6.270 -0.498 -1.792 1.00 0.00 46 ARG A C 4
ATOM 3052 O O . ARG A 1 46 ? -7.033 0.439 -1.577 1.00 0.00 46 ARG A O 4
ATOM 3073 N N . PRO A 1 47 ? -6.348 -1.244 -2.897 1.00 0.00 47 PRO A N 4
ATOM 3074 C CA . PRO A 1 47 ? -7.447 -1.105 -3.840 1.00 0.00 47 PRO A CA 4
ATOM 3075 C C . PRO A 1 47 ? -8.769 -1.225 -3.106 1.00 0.00 47 PRO A C 4
ATOM 3076 O O . PRO A 1 47 ? -8.945 -2.137 -2.303 1.00 0.00 47 PRO A O 4
ATOM 3087 N N . GLY A 1 48 ? -9.692 -0.311 -3.366 1.00 0.00 48 GLY A N 4
ATOM 3088 C CA . GLY A 1 48 ? -10.971 -0.332 -2.671 1.00 0.00 48 GLY A CA 4
ATOM 3089 C C . GLY A 1 48 ? -11.788 -1.580 -2.965 1.00 0.00 48 GLY A C 4
ATOM 3090 O O . GLY A 1 48 ? -12.905 -1.735 -2.475 1.00 0.00 48 GLY A O 4
ATOM 3094 N N . ARG A 1 49 ? -11.222 -2.466 -3.766 1.00 0.00 49 ARG A N 4
ATOM 3095 C CA . ARG A 1 49 ? -11.842 -3.736 -4.092 1.00 0.00 49 ARG A CA 4
ATOM 3096 C C . ARG A 1 49 ? -10.814 -4.866 -4.048 1.00 0.00 49 ARG A C 4
ATOM 3097 O O . ARG A 1 49 ? -10.946 -5.854 -4.766 1.00 0.00 49 ARG A O 4
ATOM 3145 N N . SER A 1 1 ? 10.888 -3.558 2.167 1.00 0.00 1 SER A N 5
ATOM 3146 C CA . SER A 1 1 ? 10.045 -4.017 1.045 1.00 0.00 1 SER A CA 5
ATOM 3147 C C . SER A 1 1 ? 9.351 -5.329 1.386 1.00 0.00 1 SER A C 5
ATOM 3148 O O . SER A 1 1 ? 9.948 -6.398 1.304 1.00 0.00 1 SER A O 5
ATOM 3158 N N . TYR A 1 2 ? 8.086 -5.219 1.789 1.00 0.00 2 TYR A N 5
ATOM 3159 C CA . TYR A 1 2 ? 7.243 -6.373 2.094 1.00 0.00 2 TYR A CA 5
ATOM 3160 C C . TYR A 1 2 ? 7.310 -7.418 0.986 1.00 0.00 2 TYR A C 5
ATOM 3161 O O . TYR A 1 2 ? 7.397 -8.614 1.258 1.00 0.00 2 TYR A O 5
ATOM 3179 N N . GLN A 1 3 ? 7.258 -6.962 -0.255 1.00 0.00 3 GLN A N 5
ATOM 3180 C CA . GLN A 1 3 ? 7.337 -7.858 -1.395 1.00 0.00 3 GLN A CA 5
ATOM 3181 C C . GLN A 1 3 ? 7.944 -7.135 -2.591 1.00 0.00 3 GLN A C 5
ATOM 3182 O O . GLN A 1 3 ? 7.240 -6.430 -3.320 1.00 0.00 3 GLN A O 5
ATOM 3196 N N . ARG A 1 4 ? 9.262 -7.293 -2.746 1.00 0.00 4 ARG A N 5
ATOM 3197 C CA . ARG A 1 4 ? 10.024 -6.725 -3.863 1.00 0.00 4 ARG A CA 5
ATOM 3198 C C . ARG A 1 4 ? 10.148 -5.201 -3.759 1.00 0.00 4 ARG A C 5
ATOM 3199 O O . ARG A 1 4 ? 9.246 -4.514 -3.271 1.00 0.00 4 ARG A O 5
ATOM 3220 N N . ILE A 1 5 ? 11.277 -4.682 -4.220 1.00 0.00 5 ILE A N 5
ATOM 3221 C CA . ILE A 1 5 ? 11.497 -3.247 -4.293 1.00 0.00 5 ILE A CA 5
ATOM 3222 C C . ILE A 1 5 ? 10.982 -2.763 -5.637 1.00 0.00 5 ILE A C 5
ATOM 3223 O O . ILE A 1 5 ? 11.653 -2.904 -6.659 1.00 0.00 5 ILE A O 5
ATOM 3239 N N . ARG A 1 6 ? 9.777 -2.224 -5.636 1.00 0.00 6 ARG A N 5
ATOM 3240 C CA . ARG A 1 6 ? 9.058 -1.980 -6.864 1.00 0.00 6 ARG A CA 5
ATOM 3241 C C . ARG A 1 6 ? 9.437 -0.646 -7.507 1.00 0.00 6 ARG A C 5
ATOM 3242 O O . ARG A 1 6 ? 10.278 -0.605 -8.405 1.00 0.00 6 ARG A O 5
ATOM 3263 N N . SER A 1 7 ? 8.827 0.443 -7.048 1.00 0.00 7 SER A N 5
ATOM 3264 C CA . SER A 1 7 ? 9.045 1.742 -7.664 1.00 0.00 7 SER A CA 5
ATOM 3265 C C . SER A 1 7 ? 10.227 2.452 -7.011 1.00 0.00 7 SER A C 5
ATOM 3266 O O . SER A 1 7 ? 11.143 2.914 -7.696 1.00 0.00 7 SER A O 5
ATOM 3274 N N . ASP A 1 8 ? 10.208 2.524 -5.689 1.00 0.00 8 ASP A N 5
ATOM 3275 C CA . ASP A 1 8 ? 11.292 3.139 -4.940 1.00 0.00 8 ASP A CA 5
ATOM 3276 C C . ASP A 1 8 ? 11.594 2.331 -3.690 1.00 0.00 8 ASP A C 5
ATOM 3277 O O . ASP A 1 8 ? 11.148 1.189 -3.572 1.00 0.00 8 ASP A O 5
ATOM 3286 N N . HIS A 1 9 ? 12.336 2.933 -2.765 1.00 0.00 9 HIS A N 5
ATOM 3287 C CA . HIS A 1 9 ? 12.814 2.254 -1.573 1.00 0.00 9 HIS A CA 5
ATOM 3288 C C . HIS A 1 9 ? 11.698 1.552 -0.809 1.00 0.00 9 HIS A C 5
ATOM 3289 O O . HIS A 1 9 ? 11.905 0.460 -0.279 1.00 0.00 9 HIS A O 5
ATOM 3304 N N . ASP A 1 10 ? 10.518 2.153 -0.754 1.00 0.00 10 ASP A N 5
ATOM 3305 C CA . ASP A 1 10 ? 9.428 1.544 0.003 1.00 0.00 10 ASP A CA 5
ATOM 3306 C C . ASP A 1 10 ? 8.129 1.544 -0.771 1.00 0.00 10 ASP A C 5
ATOM 3307 O O . ASP A 1 10 ? 7.105 1.100 -0.267 1.00 0.00 10 ASP A O 5
ATOM 3316 N N . SER A 1 11 ? 8.147 2.048 -1.984 1.00 0.00 11 SER A N 5
ATOM 3317 C CA . SER A 1 11 ? 6.962 1.995 -2.810 1.00 0.00 11 SER A CA 5
ATOM 3318 C C . SER A 1 11 ? 6.826 0.597 -3.398 1.00 0.00 11 SER A C 5
ATOM 3319 O O . SER A 1 11 ? 7.308 0.312 -4.497 1.00 0.00 11 SER A O 5
ATOM 3327 N N . HIS A 1 12 ? 6.204 -0.281 -2.628 1.00 0.00 12 HIS A N 5
ATOM 3328 C CA . HIS A 1 12 ? 6.016 -1.665 -3.023 1.00 0.00 12 HIS A CA 5
ATOM 3329 C C . HIS A 1 12 ? 4.581 -2.082 -2.814 1.00 0.00 12 HIS A C 5
ATOM 3330 O O . HIS A 1 12 ? 3.761 -1.302 -2.336 1.00 0.00 12 HIS A O 5
ATOM 3345 N N . SER A 1 13 ? 4.287 -3.314 -3.173 1.00 0.00 13 SER A N 5
ATOM 3346 C CA . SER A 1 13 ? 2.997 -3.889 -2.890 1.00 0.00 13 SER A CA 5
ATOM 3347 C C . SER A 1 13 ? 2.950 -4.349 -1.443 1.00 0.00 13 SER A C 5
ATOM 3348 O O . SER A 1 13 ? 3.977 -4.703 -0.851 1.00 0.00 13 SER A O 5
ATOM 3356 N N . CYS A 1 14 ? 1.776 -4.301 -0.868 1.00 0.00 14 CYS A N 5
ATOM 3357 C CA . CYS A 1 14 ? 1.565 -4.793 0.467 1.00 0.00 14 CYS A CA 5
ATOM 3358 C C . CYS A 1 14 ? 0.259 -5.554 0.507 1.00 0.00 14 CYS A C 5
ATOM 3359 O O . CYS A 1 14 ? -0.481 -5.564 -0.479 1.00 0.00 14 CYS A O 5
ATOM 3366 N N . ALA A 1 15 ? -0.002 -6.214 1.624 1.00 0.00 15 ALA A N 5
ATOM 3367 C CA . ALA A 1 15 ? -1.195 -7.041 1.784 1.00 0.00 15 ALA A CA 5
ATOM 3368 C C . ALA A 1 15 ? -1.333 -8.070 0.662 1.00 0.00 15 ALA A C 5
ATOM 3369 O O . ALA A 1 15 ? -2.426 -8.556 0.393 1.00 0.00 15 ALA A O 5
ATOM 3376 N N . ASN A 1 16 ? -0.211 -8.369 0.002 1.00 0.00 16 ASN A N 5
ATOM 3377 C CA . ASN A 1 16 ? -0.162 -9.344 -1.080 1.00 0.00 16 ASN A CA 5
ATOM 3378 C C . ASN A 1 16 ? -1.051 -8.920 -2.236 1.00 0.00 16 ASN A C 5
ATOM 3379 O O . ASN A 1 16 ? -2.069 -9.548 -2.510 1.00 0.00 16 ASN A O 5
ATOM 3390 N N . ASN A 1 17 ? -0.641 -7.826 -2.888 1.00 0.00 17 ASN A N 5
ATOM 3391 C CA . ASN A 1 17 ? -1.362 -7.209 -4.009 1.00 0.00 17 ASN A CA 5
ATOM 3392 C C . ASN A 1 17 ? -2.420 -6.240 -3.504 1.00 0.00 17 ASN A C 5
ATOM 3393 O O . ASN A 1 17 ? -2.661 -5.197 -4.112 1.00 0.00 17 ASN A O 5
ATOM 3404 N N . ARG A 1 18 ? -3.030 -6.578 -2.376 1.00 0.00 18 ARG A N 5
ATOM 3405 C CA . ARG A 1 18 ? -4.195 -5.866 -1.891 1.00 0.00 18 ARG A CA 5
ATOM 3406 C C . ARG A 1 18 ? -3.825 -4.543 -1.248 1.00 0.00 18 ARG A C 5
ATOM 3407 O O . ARG A 1 18 ? -4.606 -3.991 -0.494 1.00 0.00 18 ARG A O 5
ATOM 3428 N N . GLY A 1 19 ? -2.650 -4.040 -1.573 1.00 0.00 19 GLY A N 5
ATOM 3429 C CA . GLY A 1 19 ? -2.147 -2.822 -0.981 1.00 0.00 19 GLY A CA 5
ATOM 3430 C C . GLY A 1 19 ? -0.967 -2.275 -1.762 1.00 0.00 19 GLY A C 5
ATOM 3431 O O . GLY A 1 19 ? -0.160 -3.051 -2.275 1.00 0.00 19 GLY A O 5
ATOM 3435 N N . TRP A 1 20 ? -0.868 -0.957 -1.890 1.00 0.00 20 TRP A N 5
ATOM 3436 C CA . TRP A 1 20 ? 0.333 -0.355 -2.459 1.00 0.00 20 TRP A CA 5
ATOM 3437 C C . TRP A 1 20 ? 0.841 0.763 -1.569 1.00 0.00 20 TRP A C 5
ATOM 3438 O O . TRP A 1 20 ? 0.066 1.541 -1.017 1.00 0.00 20 TRP A O 5
ATOM 3459 N N . CYS A 1 21 ? 2.149 0.841 -1.460 1.00 0.00 21 CYS A N 5
ATOM 3460 C CA . CYS A 1 21 ? 2.801 1.892 -0.709 1.00 0.00 21 CYS A CA 5
ATOM 3461 C C . CYS A 1 21 ? 2.895 3.164 -1.540 1.00 0.00 21 CYS A C 5
ATOM 3462 O O . CYS A 1 21 ? 3.861 3.371 -2.278 1.00 0.00 21 CYS A O 5
ATOM 3469 N N . ARG A 1 22 ? 1.883 4.007 -1.418 1.00 0.00 22 ARG A N 5
ATOM 3470 C CA . ARG A 1 22 ? 1.828 5.256 -2.160 1.00 0.00 22 ARG A CA 5
ATOM 3471 C C . ARG A 1 22 ? 1.929 6.430 -1.197 1.00 0.00 22 ARG A C 5
ATOM 3472 O O . ARG A 1 22 ? 1.595 6.302 -0.015 1.00 0.00 22 ARG A O 5
ATOM 3493 N N . PRO A 1 23 ? 2.416 7.582 -1.681 1.00 0.00 23 PRO A N 5
ATOM 3494 C CA . PRO A 1 23 ? 2.450 8.811 -0.891 1.00 0.00 23 PRO A CA 5
ATOM 3495 C C . PRO A 1 23 ? 1.070 9.451 -0.809 1.00 0.00 23 PRO A C 5
ATOM 3496 O O . PRO A 1 23 ? 0.801 10.279 0.058 1.00 0.00 23 PRO A O 5
ATOM 3507 N N . THR A 1 24 ? 0.206 9.055 -1.731 1.00 0.00 24 THR A N 5
ATOM 3508 C CA . THR A 1 24 ? -1.162 9.530 -1.770 1.00 0.00 24 THR A CA 5
ATOM 3509 C C . THR A 1 24 ? -2.057 8.446 -2.367 1.00 0.00 24 THR A C 5
ATOM 3510 O O . THR A 1 24 ? -1.685 7.781 -3.336 1.00 0.00 24 THR A O 5
ATOM 3521 N N . CYS A 1 25 ? -3.211 8.240 -1.757 1.00 0.00 25 CYS A N 5
ATOM 3522 C CA . CYS A 1 25 ? -4.138 7.214 -2.201 1.00 0.00 25 CYS A CA 5
ATOM 3523 C C . CYS A 1 25 ? -5.031 7.741 -3.316 1.00 0.00 25 CYS A C 5
ATOM 3524 O O . CYS A 1 25 ? -5.472 8.892 -3.277 1.00 0.00 25 CYS A O 5
ATOM 3531 N N . PHE A 1 26 ? -5.299 6.898 -4.307 1.00 0.00 26 PHE A N 5
ATOM 3532 C CA . PHE A 1 26 ? -6.122 7.297 -5.439 1.00 0.00 26 PHE A CA 5
ATOM 3533 C C . PHE A 1 26 ? -7.597 7.195 -5.074 1.00 0.00 26 PHE A C 5
ATOM 3534 O O . PHE A 1 26 ? -7.950 6.648 -4.027 1.00 0.00 26 PHE A O 5
ATOM 3551 N N . SER A 1 27 ? -8.458 7.702 -5.950 1.00 0.00 27 SER A N 5
ATOM 3552 C CA . SER A 1 27 ? -9.890 7.799 -5.669 1.00 0.00 27 SER A CA 5
ATOM 3553 C C . SER A 1 27 ? -10.600 6.454 -5.838 1.00 0.00 27 SER A C 5
ATOM 3554 O O . SER A 1 27 ? -11.763 6.397 -6.240 1.00 0.00 27 SER A O 5
ATOM 3562 N N . HIS A 1 28 ? -9.896 5.379 -5.516 1.00 0.00 28 HIS A N 5
ATOM 3563 C CA . HIS A 1 28 ? -10.453 4.036 -5.583 1.00 0.00 28 HIS A CA 5
ATOM 3564 C C . HIS A 1 28 ? -9.750 3.142 -4.569 1.00 0.00 28 HIS A C 5
ATOM 3565 O O . HIS A 1 28 ? -9.767 1.918 -4.680 1.00 0.00 28 HIS A O 5
ATOM 3580 N N . GLU A 1 29 ? -9.123 3.768 -3.585 1.00 0.00 29 GLU A N 5
ATOM 3581 C CA . GLU A 1 29 ? -8.312 3.048 -2.617 1.00 0.00 29 GLU A CA 5
ATOM 3582 C C . GLU A 1 29 ? -8.593 3.538 -1.204 1.00 0.00 29 GLU A C 5
ATOM 3583 O O . GLU A 1 29 ? -9.366 4.480 -1.007 1.00 0.00 29 GLU A O 5
ATOM 3595 N N . TYR A 1 30 ? -7.961 2.897 -0.232 1.00 0.00 30 TYR A N 5
ATOM 3596 C CA . TYR A 1 30 ? -8.105 3.271 1.164 1.00 0.00 30 TYR A CA 5
ATOM 3597 C C . TYR A 1 30 ? -6.798 3.014 1.914 1.00 0.00 30 TYR A C 5
ATOM 3598 O O . TYR A 1 30 ? -6.041 2.114 1.556 1.00 0.00 30 TYR A O 5
ATOM 3616 N N . THR A 1 31 ? -6.527 3.809 2.940 1.00 0.00 31 THR A N 5
ATOM 3617 C CA . THR A 1 31 ? -5.305 3.658 3.713 1.00 0.00 31 THR A CA 5
ATOM 3618 C C . THR A 1 31 ? -5.441 2.549 4.734 1.00 0.00 31 THR A C 5
ATOM 3619 O O . THR A 1 31 ? -6.162 2.685 5.724 1.00 0.00 31 THR A O 5
ATOM 3630 N N . ASP A 1 32 ? -4.764 1.450 4.484 1.00 0.00 32 ASP A N 5
ATOM 3631 C CA . ASP A 1 32 ? -4.638 0.423 5.488 1.00 0.00 32 ASP A CA 5
ATOM 3632 C C . ASP A 1 32 ? -3.463 0.772 6.376 1.00 0.00 32 ASP A C 5
ATOM 3633 O O . ASP A 1 32 ? -2.387 1.129 5.880 1.00 0.00 32 ASP A O 5
ATOM 3642 N N . TRP A 1 33 ? -3.667 0.689 7.673 1.00 0.00 33 TRP A N 5
ATOM 3643 C CA . TRP A 1 33 ? -2.637 1.033 8.624 1.00 0.00 33 TRP A CA 5
ATOM 3644 C C . TRP A 1 33 ? -1.850 -0.194 9.080 1.00 0.00 33 TRP A C 5
ATOM 3645 O O . TRP A 1 33 ? -0.789 -0.070 9.696 1.00 0.00 33 TRP A O 5
ATOM 3666 N N . PHE A 1 34 ? -2.343 -1.374 8.731 1.00 0.00 34 PHE A N 5
ATOM 3667 C CA . PHE A 1 34 ? -1.632 -2.611 9.012 1.00 0.00 34 PHE A CA 5
ATOM 3668 C C . PHE A 1 34 ? -0.466 -2.729 8.049 1.00 0.00 34 PHE A C 5
ATOM 3669 O O . PHE A 1 34 ? 0.711 -2.742 8.434 1.00 0.00 34 PHE A O 5
ATOM 3686 N N . ASN A 1 35 ? -0.800 -2.769 6.773 1.00 0.00 35 ASN A N 5
ATOM 3687 C CA . ASN A 1 35 ? 0.202 -2.860 5.747 1.00 0.00 35 ASN A CA 5
ATOM 3688 C C . ASN A 1 35 ? 0.877 -1.506 5.566 1.00 0.00 35 ASN A C 5
ATOM 3689 O O . ASN A 1 35 ? 1.763 -1.344 4.743 1.00 0.00 35 ASN A O 5
ATOM 3700 N N . ASN A 1 36 ? 0.445 -0.526 6.350 1.00 0.00 36 ASN A N 5
ATOM 3701 C CA . ASN A 1 36 ? 1.141 0.749 6.421 1.00 0.00 36 ASN A CA 5
ATOM 3702 C C . ASN A 1 36 ? 2.420 0.563 7.215 1.00 0.00 36 ASN A C 5
ATOM 3703 O O . ASN A 1 36 ? 3.432 1.205 6.951 1.00 0.00 36 ASN A O 5
ATOM 3714 N N . ASP A 1 37 ? 2.367 -0.349 8.179 1.00 0.00 37 ASP A N 5
ATOM 3715 C CA . ASP A 1 37 ? 3.533 -0.666 8.989 1.00 0.00 37 ASP A CA 5
ATOM 3716 C C . ASP A 1 37 ? 4.646 -1.239 8.120 1.00 0.00 37 ASP A C 5
ATOM 3717 O O . ASP A 1 37 ? 5.822 -0.938 8.323 1.00 0.00 37 ASP A O 5
ATOM 3726 N N . VAL A 1 38 ? 4.268 -2.062 7.141 1.00 0.00 38 VAL A N 5
ATOM 3727 C CA . VAL A 1 38 ? 5.257 -2.630 6.221 1.00 0.00 38 VAL A CA 5
ATOM 3728 C C . VAL A 1 38 ? 5.766 -1.559 5.268 1.00 0.00 38 VAL A C 5
ATOM 3729 O O . VAL A 1 38 ? 6.894 -1.618 4.790 1.00 0.00 38 VAL A O 5
ATOM 3742 N N . CYS A 1 39 ? 4.918 -0.589 4.998 1.00 0.00 39 CYS A N 5
ATOM 3743 C CA . CYS A 1 39 ? 5.270 0.525 4.138 1.00 0.00 39 CYS A CA 5
ATOM 3744 C C . CYS A 1 39 ? 5.965 1.622 4.941 1.00 0.00 39 CYS A C 5
ATOM 3745 O O . CYS A 1 39 ? 5.408 2.698 5.148 1.00 0.00 39 CYS A O 5
ATOM 3752 N N . GLY A 1 40 ? 7.178 1.342 5.392 1.00 0.00 40 GLY A N 5
ATOM 3753 C CA . GLY A 1 40 ? 7.909 2.283 6.230 1.00 0.00 40 GLY A CA 5
ATOM 3754 C C . GLY A 1 40 ? 8.464 3.473 5.470 1.00 0.00 40 GLY A C 5
ATOM 3755 O O . GLY A 1 40 ? 9.679 3.624 5.344 1.00 0.00 40 GLY A O 5
ATOM 3759 N N . SER A 1 41 ? 7.555 4.322 5.000 1.00 0.00 41 SER A N 5
ATOM 3760 C CA . SER A 1 41 ? 7.871 5.526 4.230 1.00 0.00 41 SER A CA 5
ATOM 3761 C C . SER A 1 41 ? 6.592 5.994 3.553 1.00 0.00 41 SER A C 5
ATOM 3762 O O . SER A 1 41 ? 6.414 7.171 3.232 1.00 0.00 41 SER A O 5
ATOM 3770 N N . TYR A 1 42 ? 5.694 5.040 3.365 1.00 0.00 42 TYR A N 5
ATOM 3771 C CA . TYR A 1 42 ? 4.451 5.259 2.651 1.00 0.00 42 TYR A CA 5
ATOM 3772 C C . TYR A 1 42 ? 3.263 4.798 3.473 1.00 0.00 42 TYR A C 5
ATOM 3773 O O . TYR A 1 42 ? 3.383 4.542 4.667 1.00 0.00 42 TYR A O 5
ATOM 3791 N N . ARG A 1 43 ? 2.122 4.708 2.821 1.00 0.00 43 ARG A N 5
ATOM 3792 C CA . ARG A 1 43 ? 0.915 4.209 3.442 1.00 0.00 43 ARG A CA 5
ATOM 3793 C C . ARG A 1 43 ? 0.293 3.188 2.511 1.00 0.00 43 ARG A C 5
ATOM 3794 O O . ARG A 1 43 ? 0.405 3.327 1.290 1.00 0.00 43 ARG A O 5
ATOM 3815 N N . CYS A 1 44 ? -0.335 2.155 3.057 1.00 0.00 44 CYS A N 5
ATOM 3816 C CA . CYS A 1 44 ? -0.866 1.105 2.210 1.00 0.00 44 CYS A CA 5
ATOM 3817 C C . CYS A 1 44 ? -2.190 1.529 1.615 1.00 0.00 44 CYS A C 5
ATOM 3818 O O . CYS A 1 44 ? -3.249 1.357 2.220 1.00 0.00 44 CYS A O 5
ATOM 3825 N N . CYS A 1 45 ? -2.111 2.117 0.440 1.00 0.00 45 CYS A N 5
ATOM 3826 C CA . CYS A 1 45 ? -3.285 2.488 -0.311 1.00 0.00 45 CYS A CA 5
ATOM 3827 C C . CYS A 1 45 ? -3.872 1.252 -0.963 1.00 0.00 45 CYS A C 5
ATOM 3828 O O . CYS A 1 45 ? -3.571 0.928 -2.112 1.00 0.00 45 CYS A O 5
ATOM 3835 N N . ARG A 1 46 ? -4.673 0.541 -0.191 1.00 0.00 46 ARG A N 5
ATOM 3836 C CA . ARG A 1 46 ? -5.301 -0.676 -0.651 1.00 0.00 46 ARG A CA 5
ATOM 3837 C C . ARG A 1 46 ? -6.413 -0.357 -1.615 1.00 0.00 46 ARG A C 5
ATOM 3838 O O . ARG A 1 46 ? -7.251 0.497 -1.335 1.00 0.00 46 ARG A O 5
ATOM 3859 N N . PRO A 1 47 ? -6.420 -1.024 -2.769 1.00 0.00 47 PRO A N 5
ATOM 3860 C CA . PRO A 1 47 ? -7.536 -0.947 -3.696 1.00 0.00 47 PRO A CA 5
ATOM 3861 C C . PRO A 1 47 ? -8.839 -1.216 -2.965 1.00 0.00 47 PRO A C 5
ATOM 3862 O O . PRO A 1 47 ? -8.915 -2.145 -2.161 1.00 0.00 47 PRO A O 5
ATOM 3873 N N . GLY A 1 48 ? -9.854 -0.405 -3.228 1.00 0.00 48 GLY A N 5
ATOM 3874 C CA . GLY A 1 48 ? -11.144 -0.600 -2.585 1.00 0.00 48 GLY A CA 5
ATOM 3875 C C . GLY A 1 48 ? -11.759 -1.957 -2.891 1.00 0.00 48 GLY A C 5
ATOM 3876 O O . GLY A 1 48 ? -12.765 -2.341 -2.295 1.00 0.00 48 GLY A O 5
ATOM 3880 N N . ARG A 1 49 ? -11.147 -2.680 -3.820 1.00 0.00 49 A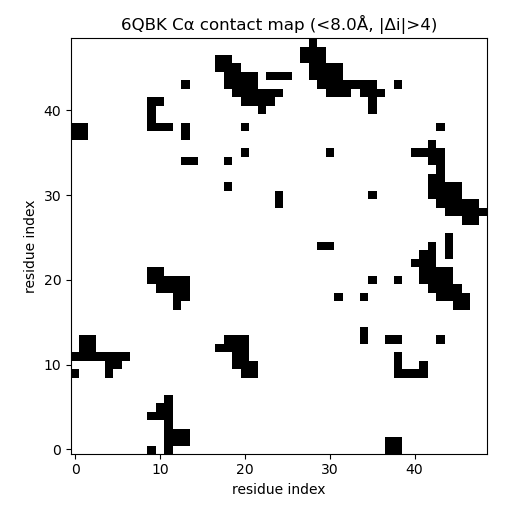RG A N 5
ATOM 3881 C CA . ARG A 1 49 ? -11.563 -4.046 -4.145 1.00 0.00 49 ARG A CA 5
ATOM 3882 C C . ARG A 1 49 ? -10.470 -5.055 -3.806 1.00 0.00 49 ARG A C 5
ATOM 3883 O O . ARG A 1 49 ? -10.622 -6.247 -4.065 1.00 0.00 49 ARG A O 5
ATOM 3931 N N . SER A 1 1 ? 10.896 -4.437 2.406 1.00 0.00 1 SER A N 6
ATOM 3932 C CA . SER A 1 1 ? 10.077 -4.890 1.263 1.00 0.00 1 SER A CA 6
ATOM 3933 C C . SER A 1 1 ? 9.218 -6.093 1.648 1.00 0.00 1 SER A C 6
ATOM 3934 O O . SER A 1 1 ? 9.705 -7.220 1.715 1.00 0.00 1 SER A O 6
ATOM 3944 N N . TYR A 1 2 ? 7.939 -5.838 1.932 1.00 0.00 2 TYR A N 6
ATOM 3945 C CA . TYR A 1 2 ? 6.981 -6.907 2.205 1.00 0.00 2 TYR A CA 6
ATOM 3946 C C . TYR A 1 2 ? 6.892 -7.855 1.013 1.00 0.00 2 TYR A C 6
ATOM 3947 O O . TYR A 1 2 ? 6.641 -9.048 1.170 1.00 0.00 2 TYR A O 6
ATOM 3965 N N . GLN A 1 3 ? 7.103 -7.305 -0.177 1.00 0.00 3 GLN A N 6
ATOM 3966 C CA . GLN A 1 3 ? 7.107 -8.089 -1.400 1.00 0.00 3 GLN A CA 6
ATOM 3967 C C . GLN A 1 3 ? 7.845 -7.326 -2.494 1.00 0.00 3 GLN A C 6
ATOM 3968 O O . GLN A 1 3 ? 7.229 -6.579 -3.257 1.00 0.00 3 GLN A O 6
ATOM 3982 N N . ARG A 1 4 ? 9.167 -7.495 -2.524 1.00 0.00 4 ARG A N 6
ATOM 3983 C CA . ARG A 1 4 ? 10.044 -6.864 -3.521 1.00 0.00 4 ARG A CA 6
ATOM 3984 C C . ARG A 1 4 ? 10.064 -5.333 -3.397 1.00 0.00 4 ARG A C 6
ATOM 3985 O O . ARG A 1 4 ? 9.184 -4.722 -2.790 1.00 0.00 4 ARG A O 6
ATOM 4006 N N . ILE A 1 5 ? 11.108 -4.734 -3.948 1.00 0.00 5 ILE A N 6
ATOM 4007 C CA . ILE A 1 5 ? 11.170 -3.299 -4.153 1.00 0.00 5 ILE A CA 6
ATOM 4008 C C . ILE A 1 5 ? 10.965 -3.020 -5.637 1.00 0.00 5 ILE A C 6
ATOM 4009 O O . ILE A 1 5 ? 11.816 -3.352 -6.460 1.00 0.00 5 ILE A O 6
ATOM 4025 N N . ARG A 1 6 ? 9.822 -2.448 -5.983 1.00 0.00 6 ARG A N 6
ATOM 4026 C CA . ARG A 1 6 ? 9.458 -2.284 -7.376 1.00 0.00 6 ARG A CA 6
ATOM 4027 C C . ARG A 1 6 ? 9.910 -0.933 -7.918 1.00 0.00 6 ARG A C 6
ATOM 4028 O O . ARG A 1 6 ? 10.904 -0.846 -8.635 1.00 0.00 6 ARG A O 6
ATOM 4049 N N . SER A 1 7 ? 9.184 0.120 -7.568 1.00 0.00 7 SER A N 6
ATOM 4050 C CA . SER A 1 7 ? 9.461 1.442 -8.108 1.00 0.00 7 SER A CA 6
ATOM 4051 C C . SER A 1 7 ? 10.437 2.201 -7.217 1.00 0.00 7 SER A C 6
ATOM 4052 O O . SER A 1 7 ? 11.447 2.722 -7.688 1.00 0.00 7 SER A O 6
ATOM 4060 N N . ASP A 1 8 ? 10.134 2.251 -5.930 1.00 0.00 8 ASP A N 6
ATOM 4061 C CA . ASP A 1 8 ? 10.971 2.959 -4.973 1.00 0.00 8 ASP A CA 6
ATOM 4062 C C . ASP A 1 8 ? 11.176 2.110 -3.736 1.00 0.00 8 ASP A C 6
ATOM 4063 O O . ASP A 1 8 ? 10.563 1.051 -3.616 1.00 0.00 8 ASP A O 6
ATOM 4072 N N . HIS A 1 9 ? 12.013 2.574 -2.816 1.00 0.00 9 HIS A N 6
ATOM 4073 C CA . HIS A 1 9 ? 12.338 1.810 -1.624 1.00 0.00 9 HIS A CA 6
ATOM 4074 C C . HIS A 1 9 ? 11.090 1.456 -0.829 1.00 0.00 9 HIS A C 6
ATOM 4075 O O . HIS A 1 9 ? 10.945 0.327 -0.354 1.00 0.00 9 HIS A O 6
ATOM 4090 N N . ASP A 1 10 ? 10.182 2.409 -0.706 1.00 0.00 10 ASP A N 6
ATOM 4091 C CA . ASP A 1 10 ? 8.959 2.188 0.047 1.00 0.00 10 ASP A CA 6
ATOM 4092 C C . ASP A 1 10 ? 7.829 1.724 -0.861 1.00 0.00 10 ASP A C 6
ATOM 4093 O O . ASP A 1 10 ? 6.880 1.105 -0.399 1.00 0.00 10 ASP A O 6
ATOM 4102 N N . SER A 1 11 ? 7.934 2.010 -2.155 1.00 0.00 11 SER A N 6
ATOM 4103 C CA . SER A 1 11 ? 6.847 1.721 -3.083 1.00 0.00 11 SER A CA 6
ATOM 4104 C C . SER A 1 11 ? 6.843 0.247 -3.475 1.00 0.00 11 SER A C 6
ATOM 4105 O O . SER A 1 11 ? 7.575 -0.174 -4.379 1.00 0.00 11 SER A O 6
ATOM 4113 N N . HIS A 1 12 ? 6.023 -0.534 -2.787 1.00 0.00 12 HIS A N 6
ATOM 4114 C CA . HIS A 1 12 ? 5.884 -1.949 -3.088 1.00 0.00 12 HIS A CA 6
ATOM 4115 C C . HIS A 1 12 ? 4.475 -2.427 -2.823 1.00 0.00 12 HIS A C 6
ATOM 4116 O O . HIS A 1 12 ? 3.648 -1.698 -2.278 1.00 0.00 12 HIS A O 6
ATOM 4131 N N . SER A 1 13 ? 4.219 -3.663 -3.212 1.00 0.00 13 SER A N 6
ATOM 4132 C CA . SER A 1 13 ? 2.957 -4.305 -2.932 1.00 0.00 13 SER A CA 6
ATOM 4133 C C . SER A 1 13 ? 2.893 -4.709 -1.468 1.00 0.00 13 SER A C 6
ATOM 4134 O O . SER A 1 13 ? 3.899 -5.122 -0.876 1.00 0.00 13 SER A O 6
ATOM 4142 N N . CYS A 1 14 ? 1.730 -4.554 -0.881 1.00 0.00 14 CYS A N 6
ATOM 4143 C CA . CYS A 1 14 ? 1.497 -4.976 0.480 1.00 0.00 14 CYS A CA 6
ATOM 4144 C C . CYS A 1 14 ? 0.158 -5.689 0.548 1.00 0.00 14 CYS A C 6
ATOM 4145 O O . CYS A 1 14 ? -0.518 -5.820 -0.473 1.00 0.00 14 CYS A O 6
ATOM 4152 N N . ALA A 1 15 ? -0.203 -6.168 1.733 1.00 0.00 15 ALA A N 6
ATOM 4153 C CA . ALA A 1 15 ? -1.433 -6.939 1.930 1.00 0.00 15 ALA A CA 6
ATOM 4154 C C . ALA A 1 15 ? -1.586 -8.074 0.920 1.00 0.00 15 ALA A C 6
ATOM 4155 O O . ALA A 1 15 ? -2.697 -8.511 0.648 1.00 0.00 15 ALA A O 6
ATOM 4162 N N . ASN A 1 16 ? -0.470 -8.518 0.350 1.00 0.00 16 ASN A N 6
ATOM 4163 C CA . ASN A 1 16 ? -0.456 -9.629 -0.593 1.00 0.00 16 ASN A CA 6
ATOM 4164 C C . ASN A 1 16 ? -1.261 -9.289 -1.838 1.00 0.00 16 ASN A C 6
ATOM 4165 O O . ASN A 1 16 ? -2.239 -9.960 -2.149 1.00 0.00 16 ASN A O 6
ATOM 4176 N N . ASN A 1 17 ? -0.824 -8.219 -2.521 1.00 0.00 17 ASN A N 6
ATOM 4177 C CA . ASN A 1 17 ? -1.486 -7.663 -3.714 1.00 0.00 17 ASN A CA 6
ATOM 4178 C C . ASN A 1 17 ? -2.508 -6.618 -3.306 1.00 0.00 17 ASN A C 6
ATOM 4179 O O . ASN A 1 17 ? -2.692 -5.607 -3.985 1.00 0.00 17 ASN A O 6
ATOM 4190 N N . ARG A 1 18 ? -3.157 -6.861 -2.175 1.00 0.00 18 ARG A N 6
ATOM 4191 C CA . ARG A 1 18 ? -4.317 -6.091 -1.772 1.00 0.00 18 ARG A CA 6
ATOM 4192 C C . ARG A 1 18 ? -3.924 -4.749 -1.183 1.00 0.00 18 ARG A C 6
ATOM 4193 O O . ARG A 1 18 ? -4.702 -4.143 -0.468 1.00 0.00 18 ARG A O 6
ATOM 4214 N N . GLY A 1 19 ? -2.729 -4.294 -1.514 1.00 0.00 19 GLY A N 6
ATOM 4215 C CA . GLY A 1 19 ? -2.199 -3.062 -0.975 1.00 0.00 19 GLY A CA 6
ATOM 4216 C C . GLY A 1 19 ? -1.029 -2.555 -1.798 1.00 0.00 19 GLY A C 6
ATOM 4217 O O . GLY A 1 19 ? -0.236 -3.354 -2.300 1.00 0.00 19 GLY A O 6
ATOM 4221 N N . TRP A 1 20 ? -0.927 -1.243 -1.974 1.00 0.00 20 TRP A N 6
ATOM 4222 C CA . TRP A 1 20 ? 0.277 -0.658 -2.549 1.00 0.00 20 TRP A CA 6
ATOM 4223 C C . TRP A 1 20 ? 0.775 0.462 -1.664 1.00 0.00 20 TRP A C 6
ATOM 4224 O O . TRP A 1 20 ? 0.003 1.302 -1.211 1.00 0.00 20 TRP A O 6
ATOM 4245 N N . CYS A 1 21 ? 2.065 0.479 -1.437 1.00 0.00 21 CYS A N 6
ATOM 4246 C CA . CYS A 1 21 ? 2.680 1.530 -0.662 1.00 0.00 21 CYS A CA 6
ATOM 4247 C C . CYS A 1 21 ? 2.850 2.777 -1.508 1.00 0.00 21 CYS A C 6
ATOM 4248 O O . CYS A 1 21 ? 3.710 2.838 -2.388 1.00 0.00 21 CYS A O 6
ATOM 4255 N N . ARG A 1 22 ? 2.011 3.759 -1.247 1.00 0.00 22 ARG A N 6
ATOM 4256 C CA . ARG A 1 22 ? 2.034 5.006 -1.986 1.00 0.00 22 ARG A CA 6
ATOM 4257 C C . ARG A 1 22 ? 2.178 6.168 -1.014 1.00 0.00 22 ARG A C 6
ATOM 4258 O O . ARG A 1 22 ? 1.809 6.053 0.154 1.00 0.00 22 ARG A O 6
ATOM 4279 N N . PRO A 1 23 ? 2.749 7.290 -1.471 1.00 0.00 23 PRO A N 6
ATOM 4280 C CA . PRO A 1 23 ? 2.810 8.513 -0.676 1.00 0.00 23 PRO A CA 6
ATOM 4281 C C . PRO A 1 23 ? 1.466 9.231 -0.663 1.00 0.00 23 PRO A C 6
ATOM 4282 O O . PRO A 1 23 ? 1.214 10.100 0.167 1.00 0.00 23 PRO A O 6
ATOM 4293 N N . THR A 1 24 ? 0.611 8.850 -1.602 1.00 0.00 24 THR A N 6
ATOM 4294 C CA . THR A 1 24 ? -0.728 9.394 -1.705 1.00 0.00 24 THR A CA 6
ATOM 4295 C C . THR A 1 24 ? -1.639 8.389 -2.410 1.00 0.00 24 THR A C 6
ATOM 4296 O O . THR A 1 24 ? -1.231 7.734 -3.376 1.00 0.00 24 THR A O 6
ATOM 4307 N N . CYS A 1 25 ? -2.856 8.256 -1.911 1.00 0.00 25 CYS A N 6
ATOM 4308 C CA . CYS A 1 25 ? -3.791 7.253 -2.403 1.00 0.00 25 CYS A CA 6
ATOM 4309 C C . CYS A 1 25 ? -4.607 7.784 -3.573 1.00 0.00 25 CYS A C 6
ATOM 4310 O O . CYS A 1 25 ? -4.952 8.967 -3.619 1.00 0.00 25 CYS A O 6
ATOM 4317 N N . PHE A 1 26 ? -4.917 6.902 -4.515 1.00 0.00 26 PHE A N 6
ATOM 4318 C CA . PHE A 1 26 ? -5.696 7.275 -5.687 1.00 0.00 26 PHE A CA 6
ATOM 4319 C C . PHE A 1 26 ? -7.184 7.151 -5.388 1.00 0.00 26 PHE A C 6
ATOM 4320 O O . PHE A 1 26 ? -7.574 6.549 -4.388 1.00 0.00 26 PHE A O 6
ATOM 4337 N N . SER A 1 27 ? -8.008 7.701 -6.272 1.00 0.00 27 SER A N 6
ATOM 4338 C CA . SER A 1 27 ? -9.453 7.761 -6.062 1.00 0.00 27 SER A CA 6
ATOM 4339 C C . SER A 1 27 ? -10.135 6.413 -6.319 1.00 0.00 27 SER A C 6
ATOM 4340 O O . SER A 1 27 ? -11.209 6.346 -6.915 1.00 0.00 27 SER A O 6
ATOM 4348 N N . HIS A 1 28 ? -9.498 5.346 -5.863 1.00 0.00 28 HIS A N 6
ATOM 4349 C CA . HIS A 1 28 ? -10.059 4.004 -5.946 1.00 0.00 28 HIS A CA 6
ATOM 4350 C C . HIS A 1 28 ? -9.426 3.130 -4.874 1.00 0.00 28 HIS A C 6
ATOM 4351 O O . HIS A 1 28 ? -9.446 1.902 -4.956 1.00 0.00 28 HIS A O 6
ATOM 4366 N N . GLU A 1 29 ? -8.865 3.778 -3.865 1.00 0.00 29 GLU A N 6
ATOM 4367 C CA . GLU A 1 29 ? -8.087 3.089 -2.853 1.00 0.00 29 GLU A CA 6
ATOM 4368 C C . GLU A 1 29 ? -8.408 3.627 -1.465 1.00 0.00 29 GLU A C 6
ATOM 4369 O O . GLU A 1 29 ? -9.211 4.549 -1.312 1.00 0.00 29 GLU A O 6
ATOM 4381 N N . TYR A 1 30 ? -7.768 3.048 -0.463 1.00 0.00 30 TYR A N 6
ATOM 4382 C CA . TYR A 1 30 ? -7.935 3.479 0.913 1.00 0.00 30 TYR A CA 6
ATOM 4383 C C . TYR A 1 30 ? -6.651 3.219 1.694 1.00 0.00 30 TYR A C 6
ATOM 4384 O O . TYR A 1 30 ? -5.838 2.386 1.294 1.00 0.00 30 TYR A O 6
ATOM 4402 N N . THR A 1 31 ? -6.469 3.922 2.801 1.00 0.00 31 THR A N 6
ATOM 4403 C CA . THR A 1 31 ? -5.266 3.777 3.603 1.00 0.00 31 THR A CA 6
ATOM 4404 C C . THR A 1 31 ? -5.400 2.636 4.597 1.00 0.00 31 THR A C 6
ATOM 4405 O O . THR A 1 31 ? -6.212 2.692 5.520 1.00 0.00 31 THR A O 6
ATOM 4416 N N . ASP A 1 32 ? -4.613 1.598 4.392 1.00 0.00 32 ASP A N 6
ATOM 4417 C CA . ASP A 1 32 ? -4.488 0.544 5.376 1.00 0.00 32 ASP A CA 6
ATOM 4418 C C . ASP A 1 32 ? -3.329 0.882 6.291 1.00 0.00 32 ASP A C 6
ATOM 4419 O O . ASP A 1 32 ? -2.248 1.241 5.815 1.00 0.00 32 ASP A O 6
ATOM 4428 N N . TRP A 1 33 ? -3.556 0.787 7.588 1.00 0.00 33 TRP A N 6
ATOM 4429 C CA . TRP A 1 33 ? -2.553 1.139 8.571 1.00 0.00 33 TRP A CA 6
ATOM 4430 C C . TRP A 1 33 ? -1.768 -0.082 9.054 1.00 0.00 33 TRP A C 6
ATOM 4431 O O . TRP A 1 33 ? -0.704 0.048 9.668 1.00 0.00 33 TRP A O 6
ATOM 4452 N N . PHE A 1 34 ? -2.274 -1.265 8.737 1.00 0.00 34 PHE A N 6
ATOM 4453 C CA . PHE A 1 34 ? -1.566 -2.505 9.025 1.00 0.00 34 PHE A CA 6
ATOM 4454 C C . PHE A 1 34 ? -0.414 -2.640 8.047 1.00 0.00 34 PHE A C 6
ATOM 4455 O O . PHE A 1 34 ? 0.769 -2.693 8.417 1.00 0.00 34 PHE A O 6
ATOM 4472 N N . ASN A 1 35 ? -0.774 -2.660 6.778 1.00 0.00 35 ASN A N 6
ATOM 4473 C CA . ASN A 1 35 ? 0.194 -2.777 5.722 1.00 0.00 35 ASN A CA 6
ATOM 4474 C C . ASN A 1 35 ? 0.968 -1.466 5.598 1.00 0.00 35 ASN A C 6
ATOM 4475 O O . ASN A 1 35 ? 2.014 -1.411 4.974 1.00 0.00 35 ASN A O 6
ATOM 4486 N N . ASN A 1 36 ? 0.452 -0.409 6.221 1.00 0.00 36 ASN A N 6
ATOM 4487 C CA . ASN A 1 36 ? 1.161 0.869 6.275 1.00 0.00 36 ASN A CA 6
ATOM 4488 C C . ASN A 1 36 ? 2.473 0.692 7.021 1.00 0.00 36 ASN A C 6
ATOM 4489 O O . ASN A 1 36 ? 3.484 1.308 6.686 1.00 0.00 36 ASN A O 6
ATOM 4500 N N . ASP A 1 37 ? 2.451 -0.175 8.027 1.00 0.00 37 ASP A N 6
ATOM 4501 C CA . ASP A 1 37 ? 3.652 -0.478 8.788 1.00 0.00 37 ASP A CA 6
ATOM 4502 C C . ASP A 1 37 ? 4.716 -1.098 7.889 1.00 0.00 37 ASP A C 6
ATOM 4503 O O . ASP A 1 37 ? 5.884 -0.708 7.941 1.00 0.00 37 ASP A O 6
ATOM 4512 N N . VAL A 1 38 ? 4.309 -2.052 7.048 1.00 0.00 38 VAL A N 6
ATOM 4513 C CA . VAL A 1 38 ? 5.260 -2.702 6.135 1.00 0.00 38 VAL A CA 6
ATOM 4514 C C . VAL A 1 38 ? 5.732 -1.727 5.063 1.00 0.00 38 VAL A C 6
ATOM 4515 O O . VAL A 1 38 ? 6.838 -1.837 4.541 1.00 0.00 38 VAL A O 6
ATOM 4528 N N . CYS A 1 39 ? 4.874 -0.780 4.742 1.00 0.00 39 CYS A N 6
ATOM 4529 C CA . CYS A 1 39 ? 5.167 0.234 3.741 1.00 0.00 39 CYS A CA 6
ATOM 4530 C C . CYS A 1 39 ? 6.246 1.210 4.202 1.00 0.00 39 CYS A C 6
ATOM 4531 O O . CYS A 1 39 ? 6.829 1.927 3.387 1.00 0.00 39 CYS A O 6
ATOM 4538 N N . GLY A 1 40 ? 6.514 1.238 5.500 1.00 0.00 40 GLY A N 6
ATOM 4539 C CA . GLY A 1 40 ? 7.571 2.083 6.017 1.00 0.00 40 GLY A CA 6
ATOM 4540 C C . GLY A 1 40 ? 7.229 3.555 5.959 1.00 0.00 40 GLY A C 6
ATOM 4541 O O . GLY A 1 40 ? 6.438 4.051 6.764 1.00 0.00 40 GLY A O 6
ATOM 4545 N N . SER A 1 41 ? 7.811 4.251 4.994 1.00 0.00 41 SER A N 6
ATOM 4546 C CA . SER A 1 41 ? 7.648 5.689 4.884 1.00 0.00 41 SER A CA 6
ATOM 4547 C C . SER A 1 41 ? 6.477 6.025 3.958 1.00 0.00 41 SER A C 6
ATOM 4548 O O . SER A 1 41 ? 6.175 7.194 3.707 1.00 0.00 41 SER A O 6
ATOM 4556 N N . TYR A 1 42 ? 5.830 4.983 3.456 1.00 0.00 42 TYR A N 6
ATOM 4557 C CA . TYR A 1 42 ? 4.627 5.126 2.647 1.00 0.00 42 TYR A CA 6
ATOM 4558 C C . TYR A 1 42 ? 3.427 4.572 3.388 1.00 0.00 42 TYR A C 6
ATOM 4559 O O . TYR A 1 42 ? 3.567 3.962 4.445 1.00 0.00 42 TYR A O 6
ATOM 4577 N N . ARG A 1 43 ? 2.258 4.783 2.815 1.00 0.00 43 ARG A N 6
ATOM 4578 C CA . ARG A 1 43 ? 1.015 4.301 3.385 1.00 0.00 43 ARG A CA 6
ATOM 4579 C C . ARG A 1 43 ? 0.393 3.291 2.431 1.00 0.00 43 ARG A C 6
ATOM 4580 O O . ARG A 1 43 ? 0.497 3.451 1.213 1.00 0.00 43 ARG A O 6
ATOM 4601 N N . CYS A 1 44 ? -0.230 2.241 2.959 1.00 0.00 44 CYS A N 6
ATOM 4602 C CA . CYS A 1 44 ? -0.754 1.200 2.089 1.00 0.00 44 CYS A CA 6
ATOM 4603 C C . CYS A 1 44 ? -2.077 1.621 1.494 1.00 0.00 44 CYS A C 6
ATOM 4604 O O . CYS A 1 44 ? -3.126 1.520 2.130 1.00 0.00 44 CYS A O 6
ATOM 4611 N N . CYS A 1 45 ? -2.009 2.117 0.280 1.00 0.00 45 CYS A N 6
ATOM 4612 C CA . CYS A 1 45 ? -3.190 2.464 -0.469 1.00 0.00 45 CYS A CA 6
ATOM 4613 C C . CYS A 1 45 ? -3.754 1.213 -1.120 1.00 0.00 45 CYS A C 6
ATOM 4614 O O . CYS A 1 45 ? -3.375 0.840 -2.232 1.00 0.00 45 CYS A O 6
ATOM 4621 N N . ARG A 1 46 ? -4.626 0.546 -0.387 1.00 0.00 46 ARG A N 6
ATOM 4622 C CA . ARG A 1 46 ? -5.232 -0.688 -0.842 1.00 0.00 46 ARG A CA 6
ATOM 4623 C C . ARG A 1 46 ? -6.332 -0.391 -1.832 1.00 0.00 46 ARG A C 6
ATOM 4624 O O . ARG A 1 46 ? -7.107 0.543 -1.639 1.00 0.00 46 ARG A O 6
ATOM 4645 N N . PRO A 1 47 ? -6.418 -1.185 -2.902 1.00 0.00 47 PRO A N 6
ATOM 4646 C CA . PRO A 1 47 ? -7.491 -1.057 -3.876 1.00 0.00 47 PRO A CA 6
ATOM 4647 C C . PRO A 1 47 ? -8.825 -1.262 -3.185 1.00 0.00 47 PRO A C 6
ATOM 4648 O O . PRO A 1 47 ? -8.997 -2.240 -2.465 1.00 0.00 47 PRO A O 6
ATOM 4659 N N . GLY A 1 48 ? -9.754 -0.334 -3.377 1.00 0.00 48 GLY A N 6
ATOM 4660 C CA . GLY A 1 48 ? -11.039 -0.402 -2.688 1.00 0.00 48 GLY A CA 6
ATOM 4661 C C . GLY A 1 48 ? -11.833 -1.669 -2.989 1.00 0.00 48 GLY A C 6
ATOM 4662 O O . GLY A 1 48 ? -12.927 -1.866 -2.460 1.00 0.00 48 GLY A O 6
ATOM 4666 N N . ARG A 1 49 ? -11.277 -2.534 -3.821 1.00 0.00 49 ARG A N 6
ATOM 4667 C CA . ARG A 1 49 ? -11.916 -3.795 -4.166 1.00 0.00 49 ARG A CA 6
ATOM 4668 C C . ARG A 1 49 ? -10.961 -4.980 -3.991 1.00 0.00 49 ARG A C 6
ATOM 4669 O O . ARG A 1 49 ? -11.113 -6.007 -4.651 1.00 0.00 49 ARG A O 6
ATOM 4717 N N . SER A 1 1 ? 10.792 -3.856 2.491 1.00 0.00 1 SER A N 7
ATOM 4718 C CA . SER A 1 1 ? 10.484 -4.529 1.211 1.00 0.00 1 SER A CA 7
ATOM 4719 C C . SER A 1 1 ? 9.679 -5.802 1.455 1.00 0.00 1 SER A C 7
ATOM 4720 O O . SER A 1 1 ? 10.217 -6.904 1.385 1.00 0.00 1 SER A O 7
ATOM 4730 N N . TYR A 1 2 ? 8.392 -5.644 1.764 1.00 0.00 2 TYR A N 7
ATOM 4731 C CA . TYR A 1 2 ? 7.497 -6.790 1.896 1.00 0.00 2 TYR A CA 7
ATOM 4732 C C . TYR A 1 2 ? 7.413 -7.556 0.576 1.00 0.00 2 TYR A C 7
ATOM 4733 O O . TYR A 1 2 ? 7.231 -8.773 0.562 1.00 0.00 2 TYR A O 7
ATOM 4751 N N . GLN A 1 3 ? 7.563 -6.836 -0.531 1.00 0.00 3 GLN A N 7
ATOM 4752 C CA . GLN A 1 3 ? 7.520 -7.446 -1.851 1.00 0.00 3 GLN A CA 7
ATOM 4753 C C . GLN A 1 3 ? 8.317 -6.601 -2.847 1.00 0.00 3 GLN A C 7
ATOM 4754 O O . GLN A 1 3 ? 7.743 -5.962 -3.734 1.00 0.00 3 GLN A O 7
ATOM 4768 N N . ARG A 1 4 ? 9.638 -6.585 -2.650 1.00 0.00 4 ARG A N 7
ATOM 4769 C CA . ARG A 1 4 ? 10.592 -5.898 -3.534 1.00 0.00 4 ARG A CA 7
ATOM 4770 C C . ARG A 1 4 ? 10.450 -4.374 -3.488 1.00 0.00 4 ARG A C 7
ATOM 4771 O O . ARG A 1 4 ? 9.376 -3.837 -3.223 1.00 0.00 4 ARG A O 7
ATOM 4792 N N . ILE A 1 5 ? 11.551 -3.682 -3.745 1.00 0.00 5 ILE A N 7
ATOM 4793 C CA . ILE A 1 5 ? 11.522 -2.243 -3.945 1.00 0.00 5 ILE A CA 7
ATOM 4794 C C . ILE A 1 5 ? 11.249 -1.963 -5.419 1.00 0.00 5 ILE A C 7
ATOM 4795 O O . ILE A 1 5 ? 12.165 -1.969 -6.244 1.00 0.00 5 ILE A O 7
ATOM 4811 N N . ARG A 1 6 ? 9.983 -1.751 -5.746 1.00 0.00 6 ARG A N 7
ATOM 4812 C CA . ARG A 1 6 ? 9.569 -1.615 -7.135 1.00 0.00 6 ARG A CA 7
ATOM 4813 C C . ARG A 1 6 ? 9.846 -0.217 -7.679 1.00 0.00 6 ARG A C 7
ATOM 4814 O O . ARG A 1 6 ? 10.836 -0.004 -8.377 1.00 0.00 6 ARG A O 7
ATOM 4835 N N . SER A 1 7 ? 8.981 0.734 -7.357 1.00 0.00 7 SER A N 7
ATOM 4836 C CA . SER A 1 7 ? 9.115 2.081 -7.890 1.00 0.00 7 SER A CA 7
ATOM 4837 C C . SER A 1 7 ? 10.016 2.923 -6.987 1.00 0.00 7 SER A C 7
ATOM 4838 O O . SER A 1 7 ? 11.197 3.113 -7.280 1.00 0.00 7 SER A O 7
ATOM 4846 N N . ASP A 1 8 ? 9.465 3.409 -5.884 1.00 0.00 8 ASP A N 7
ATOM 4847 C CA . ASP A 1 8 ? 10.240 4.177 -4.924 1.00 0.00 8 ASP A CA 7
ATOM 4848 C C . ASP A 1 8 ? 10.794 3.261 -3.850 1.00 0.00 8 ASP A C 7
ATOM 4849 O O . ASP A 1 8 ? 10.504 2.065 -3.855 1.00 0.00 8 ASP A O 7
ATOM 4858 N N . HIS A 1 9 ? 11.556 3.817 -2.918 1.00 0.00 9 HIS A N 7
ATOM 4859 C CA . HIS A 1 9 ? 12.212 3.017 -1.890 1.00 0.00 9 HIS A CA 7
ATOM 4860 C C . HIS A 1 9 ? 11.191 2.255 -1.050 1.00 0.00 9 HIS A C 7
ATOM 4861 O O . HIS A 1 9 ? 11.392 1.087 -0.708 1.00 0.00 9 HIS A O 7
ATOM 4876 N N . ASP A 1 10 ? 10.095 2.918 -0.725 1.00 0.00 10 ASP A N 7
ATOM 4877 C CA . ASP A 1 10 ? 9.069 2.325 0.119 1.00 0.00 10 ASP A CA 7
ATOM 4878 C C . ASP A 1 10 ? 7.944 1.747 -0.724 1.00 0.00 10 ASP A C 7
ATOM 4879 O O . ASP A 1 10 ? 7.022 1.135 -0.196 1.00 0.00 10 ASP A O 7
ATOM 4888 N N . SER A 1 11 ? 8.023 1.929 -2.035 1.00 0.00 11 SER A N 7
ATOM 4889 C CA . SER A 1 11 ? 6.920 1.565 -2.909 1.00 0.00 11 SER A CA 7
ATOM 4890 C C . SER A 1 11 ? 6.960 0.082 -3.251 1.00 0.00 11 SER A C 7
ATOM 4891 O O . SER A 1 11 ? 7.765 -0.367 -4.071 1.00 0.00 11 SER A O 7
ATOM 4899 N N . HIS A 1 12 ? 6.090 -0.671 -2.605 1.00 0.00 12 HIS A N 7
ATOM 4900 C CA . HIS A 1 12 ? 5.952 -2.089 -2.869 1.00 0.00 12 HIS A CA 7
ATOM 4901 C C . HIS A 1 12 ? 4.522 -2.514 -2.614 1.00 0.00 12 HIS A C 7
ATOM 4902 O O . HIS A 1 12 ? 3.713 -1.727 -2.130 1.00 0.00 12 HIS A O 7
ATOM 4917 N N . SER A 1 13 ? 4.216 -3.751 -2.937 1.00 0.00 13 SER A N 7
ATOM 4918 C CA . SER A 1 13 ? 2.906 -4.300 -2.656 1.00 0.00 13 SER A CA 7
ATOM 4919 C C . SER A 1 13 ? 2.831 -4.804 -1.221 1.00 0.00 13 SER A C 7
ATOM 4920 O O . SER A 1 13 ? 3.854 -5.132 -0.606 1.00 0.00 13 SER A O 7
ATOM 4928 N N . CYS A 1 14 ? 1.627 -4.825 -0.692 1.00 0.00 14 CYS A N 7
ATOM 4929 C CA . CYS A 1 14 ? 1.370 -5.317 0.643 1.00 0.00 14 CYS A CA 7
ATOM 4930 C C . CYS A 1 14 ? 0.022 -6.015 0.664 1.00 0.00 14 CYS A C 7
ATOM 4931 O O . CYS A 1 14 ? -0.700 -5.993 -0.333 1.00 0.00 14 CYS A O 7
ATOM 4938 N N . ALA A 1 15 ? -0.304 -6.644 1.788 1.00 0.00 15 ALA A N 7
ATOM 4939 C CA . ALA A 1 15 ? -1.588 -7.320 1.963 1.00 0.00 15 ALA A CA 7
ATOM 4940 C C . ALA A 1 15 ? -1.855 -8.362 0.874 1.00 0.00 15 ALA A C 7
ATOM 4941 O O . ALA A 1 15 ? -3.006 -8.672 0.586 1.00 0.00 15 ALA A O 7
ATOM 4948 N N . ASN A 1 16 ? -0.785 -8.878 0.262 1.00 0.00 16 ASN A N 7
ATOM 4949 C CA . ASN A 1 16 ? -0.892 -9.889 -0.791 1.00 0.00 16 ASN A CA 7
ATOM 4950 C C . ASN A 1 16 ? -1.605 -9.303 -2.001 1.00 0.00 16 ASN A C 7
ATOM 4951 O O . ASN A 1 16 ? -2.736 -9.676 -2.306 1.00 0.00 16 ASN A O 7
ATOM 4962 N N . ASN A 1 17 ? -0.936 -8.350 -2.654 1.00 0.00 17 ASN A N 7
ATOM 4963 C CA . ASN A 1 17 ? -1.481 -7.630 -3.815 1.00 0.00 17 ASN A CA 7
ATOM 4964 C C . ASN A 1 17 ? -2.499 -6.577 -3.388 1.00 0.00 17 ASN A C 7
ATOM 4965 O O . ASN A 1 17 ? -2.587 -5.510 -3.996 1.00 0.00 17 ASN A O 7
ATOM 4976 N N . ARG A 1 18 ? -3.262 -6.881 -2.338 1.00 0.00 18 ARG A N 7
ATOM 4977 C CA . ARG A 1 18 ? -4.402 -6.069 -1.942 1.00 0.00 18 ARG A CA 7
ATOM 4978 C C . ARG A 1 18 ? -3.967 -4.767 -1.291 1.00 0.00 18 ARG A C 7
ATOM 4979 O O . ARG A 1 18 ? -4.750 -4.134 -0.603 1.00 0.00 18 ARG A O 7
ATOM 5000 N N . GLY A 1 19 ? -2.728 -4.383 -1.529 1.00 0.00 19 GLY A N 7
ATOM 5001 C CA . GLY A 1 19 ? -2.167 -3.183 -0.953 1.00 0.00 19 GLY A CA 7
ATOM 5002 C C . GLY A 1 19 ? -0.966 -2.708 -1.750 1.00 0.00 19 GLY A C 7
ATOM 5003 O O . GLY A 1 19 ? -0.196 -3.529 -2.248 1.00 0.00 19 GLY A O 7
ATOM 5007 N N . TRP A 1 20 ? -0.818 -1.402 -1.911 1.00 0.00 20 TRP A N 7
ATOM 5008 C CA . TRP A 1 20 ? 0.388 -0.853 -2.517 1.00 0.00 20 TRP A CA 7
ATOM 5009 C C . TRP A 1 20 ? 0.849 0.375 -1.755 1.00 0.00 20 TRP A C 7
ATOM 5010 O O . TRP A 1 20 ? 0.056 1.253 -1.428 1.00 0.00 20 TRP A O 7
ATOM 5031 N N . CYS A 1 21 ? 2.136 0.428 -1.485 1.00 0.00 21 CYS A N 7
ATOM 5032 C CA . CYS A 1 21 ? 2.724 1.535 -0.758 1.00 0.00 21 CYS A CA 7
ATOM 5033 C C . CYS A 1 21 ? 2.861 2.758 -1.642 1.00 0.00 21 CYS A C 7
ATOM 5034 O O . CYS A 1 21 ? 3.698 2.800 -2.548 1.00 0.00 21 CYS A O 7
ATOM 5041 N N . ARG A 1 22 ? 2.037 3.748 -1.369 1.00 0.00 22 ARG A N 7
ATOM 5042 C CA . ARG A 1 22 ? 2.053 4.989 -2.114 1.00 0.00 22 ARG A CA 7
ATOM 5043 C C . ARG A 1 22 ? 2.129 6.163 -1.151 1.00 0.00 22 ARG A C 7
ATOM 5044 O O . ARG A 1 22 ? 1.763 6.038 0.018 1.00 0.00 22 ARG A O 7
ATOM 5065 N N . PRO A 1 23 ? 2.642 7.310 -1.617 1.00 0.00 23 PRO A N 7
ATOM 5066 C CA . PRO A 1 23 ? 2.629 8.540 -0.838 1.00 0.00 23 PRO A CA 7
ATOM 5067 C C . PRO A 1 23 ? 1.270 9.231 -0.902 1.00 0.00 23 PRO A C 7
ATOM 5068 O O . PRO A 1 23 ? 0.959 10.093 -0.082 1.00 0.00 23 PRO A O 7
ATOM 5079 N N . THR A 1 24 ? 0.471 8.843 -1.891 1.00 0.00 24 THR A N 7
ATOM 5080 C CA . THR A 1 24 ? -0.854 9.412 -2.092 1.00 0.00 24 THR A CA 7
ATOM 5081 C C . THR A 1 24 ? -1.847 8.345 -2.537 1.00 0.00 24 THR A C 7
ATOM 5082 O O . THR A 1 24 ? -1.676 7.728 -3.586 1.00 0.00 24 THR A O 7
ATOM 5093 N N . CYS A 1 25 ? -2.879 8.123 -1.744 1.00 0.00 25 CYS A N 7
ATOM 5094 C CA . CYS A 1 25 ? -3.896 7.145 -2.086 1.00 0.00 25 CYS A CA 7
ATOM 5095 C C . CYS A 1 25 ? -4.913 7.741 -3.049 1.00 0.00 25 CYS A C 7
ATOM 5096 O O . CYS A 1 25 ? -5.430 8.838 -2.826 1.00 0.00 25 CYS A O 7
ATOM 5103 N N . PHE A 1 26 ? -5.171 7.026 -4.136 1.00 0.00 26 PHE A N 7
ATOM 5104 C CA . PHE A 1 26 ? -6.163 7.450 -5.117 1.00 0.00 26 PHE A CA 7
ATOM 5105 C C . PHE A 1 26 ? -7.574 7.264 -4.575 1.00 0.00 26 PHE A C 7
ATOM 5106 O O . PHE A 1 26 ? -7.762 6.679 -3.508 1.00 0.00 26 PHE A O 7
ATOM 5123 N N . SER A 1 27 ? -8.564 7.736 -5.316 1.00 0.00 27 SER A N 7
ATOM 5124 C CA . SER A 1 27 ? -9.948 7.613 -4.893 1.00 0.00 27 SER A CA 7
ATOM 5125 C C . SER A 1 27 ? -10.385 6.156 -4.907 1.00 0.00 27 SER A C 7
ATOM 5126 O O . SER A 1 27 ? -11.261 5.750 -4.145 1.00 0.00 27 SER A O 7
ATOM 5134 N N . HIS A 1 28 ? -9.748 5.359 -5.754 1.00 0.00 28 HIS A N 7
ATOM 5135 C CA . HIS A 1 28 ? -10.065 3.943 -5.816 1.00 0.00 28 HIS A CA 7
ATOM 5136 C C . HIS A 1 28 ? -9.220 3.149 -4.829 1.00 0.00 28 HIS A C 7
ATOM 5137 O O . HIS A 1 28 ? -9.108 1.931 -4.947 1.00 0.00 28 HIS A O 7
ATOM 5152 N N . GLU A 1 29 ? -8.600 3.840 -3.882 1.00 0.00 29 GLU A N 7
ATOM 5153 C CA . GLU A 1 29 ? -7.798 3.182 -2.869 1.00 0.00 29 GLU A CA 7
ATOM 5154 C C . GLU A 1 29 ? -8.101 3.758 -1.495 1.00 0.00 29 GLU A C 7
ATOM 5155 O O . GLU A 1 29 ? -8.809 4.760 -1.370 1.00 0.00 29 GLU A O 7
ATOM 5167 N N . TYR A 1 30 ? -7.558 3.122 -0.473 1.00 0.00 30 TYR A N 7
ATOM 5168 C CA . TYR A 1 30 ? -7.697 3.598 0.891 1.00 0.00 30 TYR A CA 7
ATOM 5169 C C . TYR A 1 30 ? -6.419 3.312 1.669 1.00 0.00 30 TYR A C 7
ATOM 5170 O O . TYR A 1 30 ? -5.627 2.456 1.280 1.00 0.00 30 TYR A O 7
ATOM 5188 N N . THR A 1 31 ? -6.227 4.026 2.765 1.00 0.00 31 THR A N 7
ATOM 5189 C CA . THR A 1 31 ? -5.013 3.910 3.553 1.00 0.00 31 THR A CA 7
ATOM 5190 C C . THR A 1 31 ? -5.113 2.793 4.585 1.00 0.00 31 THR A C 7
ATOM 5191 O O . THR A 1 31 ? -5.711 2.966 5.646 1.00 0.00 31 THR A O 7
ATOM 5202 N N . ASP A 1 32 ? -4.532 1.649 4.263 1.00 0.00 32 ASP A N 7
ATOM 5203 C CA . ASP A 1 32 ? -4.411 0.558 5.217 1.00 0.00 32 ASP A CA 7
ATOM 5204 C C . ASP A 1 32 ? -3.252 0.855 6.150 1.00 0.00 32 ASP A C 7
ATOM 5205 O O . ASP A 1 32 ? -2.117 1.034 5.696 1.00 0.00 32 ASP A O 7
ATOM 5214 N N . TRP A 1 33 ? -3.540 0.936 7.436 1.00 0.00 33 TRP A N 7
ATOM 5215 C CA . TRP A 1 33 ? -2.550 1.321 8.424 1.00 0.00 33 TRP A CA 7
ATOM 5216 C C . TRP A 1 33 ? -1.765 0.121 8.932 1.00 0.00 33 TRP A C 7
ATOM 5217 O O . TRP A 1 33 ? -0.671 0.269 9.479 1.00 0.00 33 TRP A O 7
ATOM 5238 N N . PHE A 1 34 ? -2.310 -1.065 8.726 1.00 0.00 34 PHE A N 7
ATOM 5239 C CA . PHE A 1 34 ? -1.607 -2.295 9.055 1.00 0.00 34 PHE A CA 7
ATOM 5240 C C . PHE A 1 34 ? -0.397 -2.440 8.145 1.00 0.00 34 PHE A C 7
ATOM 5241 O O . PHE A 1 34 ? 0.760 -2.476 8.584 1.00 0.00 34 PHE A O 7
ATOM 5258 N N . ASN A 1 35 ? -0.674 -2.485 6.861 1.00 0.00 35 ASN A N 7
ATOM 5259 C CA . ASN A 1 35 ? 0.367 -2.624 5.871 1.00 0.00 35 ASN A CA 7
ATOM 5260 C C . ASN A 1 35 ? 1.076 -1.295 5.653 1.00 0.00 35 ASN A C 7
ATOM 5261 O O . ASN A 1 35 ? 2.094 -1.231 4.979 1.00 0.00 35 ASN A O 7
ATOM 5272 N N . ASN A 1 36 ? 0.542 -0.232 6.239 1.00 0.00 36 ASN A N 7
ATOM 5273 C CA . ASN A 1 36 ? 1.239 1.050 6.251 1.00 0.00 36 ASN A CA 7
ATOM 5274 C C . ASN A 1 36 ? 2.555 0.881 6.993 1.00 0.00 36 ASN A C 7
ATOM 5275 O O . ASN A 1 36 ? 3.572 1.477 6.641 1.00 0.00 36 ASN A O 7
ATOM 5286 N N . ASP A 1 37 ? 2.528 0.021 8.003 1.00 0.00 37 ASP A N 7
ATOM 5287 C CA . ASP A 1 37 ? 3.720 -0.282 8.772 1.00 0.00 37 ASP A CA 7
ATOM 5288 C C . ASP A 1 37 ? 4.733 -1.052 7.926 1.00 0.00 37 ASP A C 7
ATOM 5289 O O . ASP A 1 37 ? 5.928 -0.764 7.976 1.00 0.00 37 ASP A O 7
ATOM 5298 N N . VAL A 1 38 ? 4.257 -2.024 7.139 1.00 0.00 38 VAL A N 7
ATOM 5299 C CA . VAL A 1 38 ? 5.161 -2.793 6.268 1.00 0.00 38 VAL A CA 7
ATOM 5300 C C . VAL A 1 38 ? 5.725 -1.899 5.166 1.00 0.00 38 VAL A C 7
ATOM 5301 O O . VAL A 1 38 ? 6.834 -2.104 4.681 1.00 0.00 38 VAL A O 7
ATOM 5314 N N . CYS A 1 39 ? 4.933 -0.924 4.766 1.00 0.00 39 CYS A N 7
ATOM 5315 C CA . CYS A 1 39 ? 5.331 0.050 3.764 1.00 0.00 39 CYS A CA 7
ATOM 5316 C C . CYS A 1 39 ? 6.478 0.932 4.241 1.00 0.00 39 CYS A C 7
ATOM 5317 O O . CYS A 1 39 ? 7.347 1.303 3.455 1.00 0.00 39 CYS A O 7
ATOM 5324 N N . GLY A 1 40 ? 6.484 1.260 5.523 1.00 0.00 40 GLY A N 7
ATOM 5325 C CA . GLY A 1 40 ? 7.528 2.112 6.051 1.00 0.00 40 GLY A CA 7
ATOM 5326 C C . GLY A 1 40 ? 7.144 3.571 6.007 1.00 0.00 40 GLY A C 7
ATOM 5327 O O . GLY A 1 40 ? 6.318 4.026 6.795 1.00 0.00 40 GLY A O 7
ATOM 5331 N N . SER A 1 41 ? 7.728 4.302 5.073 1.00 0.00 41 SER A N 7
ATOM 5332 C CA . SER A 1 41 ? 7.494 5.731 4.969 1.00 0.00 41 SER A CA 7
ATOM 5333 C C . SER A 1 41 ? 6.310 6.020 4.045 1.00 0.00 41 SER A C 7
ATOM 5334 O O . SER A 1 41 ? 5.860 7.160 3.928 1.00 0.00 41 SER A O 7
ATOM 5342 N N . TYR A 1 42 ? 5.813 4.983 3.394 1.00 0.00 42 TYR A N 7
ATOM 5343 C CA . TYR A 1 42 ? 4.616 5.095 2.573 1.00 0.00 42 TYR A CA 7
ATOM 5344 C C . TYR A 1 42 ? 3.430 4.495 3.289 1.00 0.00 42 TYR A C 7
ATOM 5345 O O . TYR A 1 42 ? 3.573 3.865 4.334 1.00 0.00 42 TYR A O 7
ATOM 5363 N N . ARG A 1 43 ? 2.265 4.690 2.712 1.00 0.00 43 ARG A N 7
ATOM 5364 C CA . ARG A 1 43 ? 1.037 4.183 3.277 1.00 0.00 43 ARG A CA 7
ATOM 5365 C C . ARG A 1 43 ? 0.430 3.165 2.322 1.00 0.00 43 ARG A C 7
ATOM 5366 O O . ARG A 1 43 ? 0.536 3.319 1.102 1.00 0.00 43 ARG A O 7
ATOM 5387 N N . CYS A 1 44 ? -0.176 2.112 2.860 1.00 0.00 44 CYS A N 7
ATOM 5388 C CA . CYS A 1 44 ? -0.700 1.051 2.016 1.00 0.00 44 CYS A CA 7
ATOM 5389 C C . CYS A 1 44 ? -2.011 1.474 1.388 1.00 0.00 44 CYS A C 7
ATOM 5390 O O . CYS A 1 44 ? -3.076 1.359 1.994 1.00 0.00 44 CYS A O 7
ATOM 5397 N N . CYS A 1 45 ? -1.918 1.985 0.180 1.00 0.00 45 CYS A N 7
ATOM 5398 C CA . CYS A 1 45 ? -3.081 2.378 -0.575 1.00 0.00 45 CYS A CA 7
ATOM 5399 C C . CYS A 1 45 ? -3.701 1.155 -1.227 1.00 0.00 45 CYS A C 7
ATOM 5400 O O . CYS A 1 45 ? -3.425 0.829 -2.383 1.00 0.00 45 CYS A O 7
ATOM 5407 N N . ARG A 1 46 ? -4.508 0.456 -0.446 1.00 0.00 46 ARG A N 7
ATOM 5408 C CA . ARG A 1 46 ? -5.182 -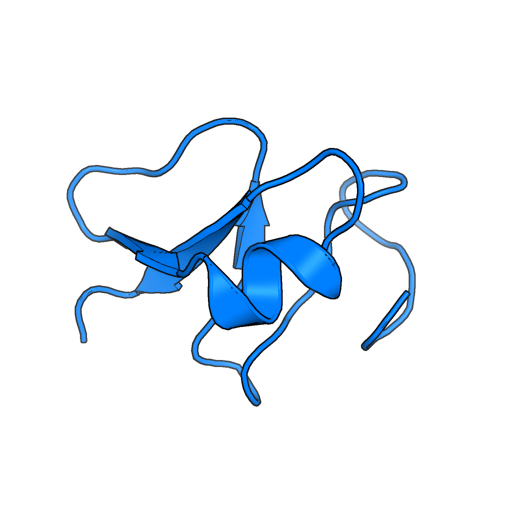0.737 -0.911 1.00 0.00 46 ARG A CA 7
ATOM 5409 C C . ARG A 1 46 ? -6.278 -0.362 -1.879 1.00 0.00 46 ARG A C 7
ATOM 5410 O O . ARG A 1 46 ? -7.001 0.605 -1.647 1.00 0.00 46 ARG A O 7
ATOM 5431 N N . PRO A 1 47 ? -6.402 -1.104 -2.984 1.00 0.00 47 PRO A N 7
ATOM 5432 C CA . PRO A 1 47 ? -7.532 -0.959 -3.887 1.00 0.00 47 PRO A CA 7
ATOM 5433 C C . PRO A 1 47 ? -8.834 -1.029 -3.103 1.00 0.00 47 PRO A C 7
ATOM 5434 O O . PRO A 1 47 ? -9.037 -1.976 -2.347 1.00 0.00 47 PRO A O 7
ATOM 5445 N N . GLY A 1 48 ? -9.696 -0.028 -3.269 1.00 0.00 48 GLY A N 7
ATOM 5446 C CA . GLY A 1 48 ? -10.947 0.046 -2.517 1.00 0.00 48 GLY A CA 7
ATOM 5447 C C . GLY A 1 48 ? -11.963 -1.019 -2.900 1.00 0.00 48 GLY A C 7
ATOM 5448 O O . GLY A 1 48 ? -13.164 -0.763 -2.953 1.00 0.00 48 GLY A O 7
ATOM 5452 N N . ARG A 1 49 ? -11.461 -2.205 -3.175 1.00 0.00 49 ARG A N 7
ATOM 5453 C CA . ARG A 1 49 ? -12.277 -3.375 -3.435 1.00 0.00 49 ARG A CA 7
ATOM 5454 C C . ARG A 1 49 ? -11.454 -4.629 -3.146 1.00 0.00 49 ARG A C 7
ATOM 5455 O O . ARG A 1 49 ? -11.963 -5.590 -2.577 1.00 0.00 49 ARG A O 7
ATOM 5503 N N . SER A 1 1 ? 11.009 -4.277 2.608 1.00 0.00 1 SER A N 8
ATOM 5504 C CA . SER A 1 1 ? 10.352 -4.752 1.372 1.00 0.00 1 SER A CA 8
ATOM 5505 C C . SER A 1 1 ? 9.406 -5.915 1.672 1.00 0.00 1 SER A C 8
ATOM 5506 O O . SER A 1 1 ? 9.834 -7.063 1.782 1.00 0.00 1 SER A O 8
ATOM 5516 N N . TYR A 1 2 ? 8.124 -5.606 1.842 1.00 0.00 2 TYR A N 8
ATOM 5517 C CA . TYR A 1 2 ? 7.105 -6.637 1.999 1.00 0.00 2 TYR A CA 8
ATOM 5518 C C . TYR A 1 2 ? 7.073 -7.537 0.765 1.00 0.00 2 TYR A C 8
ATOM 5519 O O . TYR A 1 2 ? 6.942 -8.757 0.875 1.00 0.00 2 TYR A O 8
ATOM 5537 N N . GLN A 1 3 ? 7.214 -6.922 -0.404 1.00 0.00 3 GLN A N 8
ATOM 5538 C CA . GLN A 1 3 ? 7.165 -7.648 -1.662 1.00 0.00 3 GLN A CA 8
ATOM 5539 C C . GLN A 1 3 ? 7.916 -6.872 -2.748 1.00 0.00 3 GLN A C 8
ATOM 5540 O O . GLN A 1 3 ? 7.308 -6.103 -3.500 1.00 0.00 3 GLN A O 8
ATOM 5554 N N . ARG A 1 4 ? 9.241 -7.053 -2.782 1.00 0.00 4 ARG A N 8
ATOM 5555 C CA . ARG A 1 4 ? 10.111 -6.465 -3.810 1.00 0.00 4 ARG A CA 8
ATOM 5556 C C . ARG A 1 4 ? 10.250 -4.944 -3.652 1.00 0.00 4 ARG A C 8
ATOM 5557 O O . ARG A 1 4 ? 9.337 -4.261 -3.192 1.00 0.00 4 ARG A O 8
ATOM 5578 N N . ILE A 1 5 ? 11.411 -4.429 -4.033 1.00 0.00 5 ILE A N 8
ATOM 5579 C CA . ILE A 1 5 ? 11.654 -2.995 -4.067 1.00 0.00 5 ILE A CA 8
ATOM 5580 C C . ILE A 1 5 ? 11.410 -2.508 -5.487 1.00 0.00 5 ILE A C 8
ATOM 5581 O O . ILE A 1 5 ? 12.240 -2.703 -6.376 1.00 0.00 5 ILE A O 8
ATOM 5597 N N . ARG A 1 6 ? 10.256 -1.904 -5.700 1.00 0.00 6 ARG A N 8
ATOM 5598 C CA . ARG A 1 6 ? 9.781 -1.623 -7.037 1.00 0.00 6 ARG A CA 8
ATOM 5599 C C . ARG A 1 6 ? 10.411 -0.357 -7.605 1.00 0.00 6 ARG A C 8
ATOM 5600 O O . ARG A 1 6 ? 11.282 -0.424 -8.470 1.00 0.00 6 ARG A O 8
ATOM 5621 N N . SER A 1 7 ? 9.971 0.790 -7.110 1.00 0.00 7 SER A N 8
ATOM 5622 C CA . SER A 1 7 ? 10.460 2.066 -7.601 1.00 0.00 7 SER A CA 8
ATOM 5623 C C . SER A 1 7 ? 11.246 2.783 -6.513 1.00 0.00 7 SER A C 8
ATOM 5624 O O . SER A 1 7 ? 12.478 2.835 -6.551 1.00 0.00 7 SER A O 8
ATOM 5632 N N . ASP A 1 8 ? 10.530 3.325 -5.537 1.00 0.00 8 ASP A N 8
ATOM 5633 C CA . ASP A 1 8 ? 11.161 4.008 -4.418 1.00 0.00 8 ASP A CA 8
ATOM 5634 C C . ASP A 1 8 ? 11.641 2.999 -3.392 1.00 0.00 8 ASP A C 8
ATOM 5635 O O . ASP A 1 8 ? 11.444 1.796 -3.567 1.00 0.00 8 ASP A O 8
ATOM 5644 N N . HIS A 1 9 ? 12.244 3.488 -2.320 1.00 0.00 9 HIS A N 8
ATOM 5645 C CA . HIS A 1 9 ? 12.760 2.627 -1.277 1.00 0.00 9 HIS A CA 8
ATOM 5646 C C . HIS A 1 9 ? 11.661 1.751 -0.694 1.00 0.00 9 HIS A C 8
ATOM 5647 O O . HIS A 1 9 ? 11.853 0.551 -0.497 1.00 0.00 9 HIS A O 8
ATOM 5662 N N . ASP A 1 10 ? 10.499 2.342 -0.446 1.00 0.00 10 ASP A N 8
ATOM 5663 C CA . ASP A 1 10 ? 9.416 1.606 0.192 1.00 0.00 10 ASP A CA 8
ATOM 5664 C C . ASP A 1 10 ? 8.157 1.577 -0.650 1.00 0.00 10 ASP A C 8
ATOM 5665 O O . ASP A 1 10 ? 7.092 1.246 -0.145 1.00 0.00 10 ASP A O 8
ATOM 5674 N N . SER A 1 11 ? 8.257 1.911 -1.921 1.00 0.00 11 SER A N 8
ATOM 5675 C CA . SER A 1 11 ? 7.095 1.823 -2.786 1.00 0.00 11 SER A CA 8
ATOM 5676 C C . SER A 1 11 ? 6.992 0.407 -3.344 1.00 0.00 11 SER A C 8
ATOM 5677 O O . SER A 1 11 ? 7.645 0.059 -4.328 1.00 0.00 11 SER A O 8
ATOM 5685 N N . HIS A 1 12 ? 6.199 -0.411 -2.666 1.00 0.00 12 HIS A N 8
ATOM 5686 C CA . HIS A 1 12 ? 6.003 -1.807 -3.032 1.00 0.00 12 HIS A CA 8
ATOM 5687 C C . HIS A 1 12 ? 4.566 -2.205 -2.789 1.00 0.00 12 HIS A C 8
ATOM 5688 O O . HIS A 1 12 ? 3.757 -1.390 -2.354 1.00 0.00 12 HIS A O 8
ATOM 5703 N N . SER A 1 13 ? 4.254 -3.455 -3.062 1.00 0.00 13 SER A N 8
ATOM 5704 C CA . SER A 1 13 ? 2.946 -3.983 -2.755 1.00 0.00 13 SER A CA 8
ATOM 5705 C C . SER A 1 13 ? 2.896 -4.441 -1.307 1.00 0.00 13 SER A C 8
ATOM 5706 O O . SER A 1 13 ? 3.934 -4.694 -0.680 1.00 0.00 13 SER A O 8
ATOM 5714 N N . CYS A 1 14 ? 1.698 -4.513 -0.777 1.00 0.00 14 CYS A N 8
ATOM 5715 C CA . CYS A 1 14 ? 1.474 -5.030 0.550 1.00 0.00 14 CYS A CA 8
ATOM 5716 C C . CYS A 1 14 ? 0.178 -5.824 0.559 1.00 0.00 14 CYS A C 8
ATOM 5717 O O . CYS A 1 14 ? -0.584 -5.774 -0.409 1.00 0.00 14 CYS A O 8
ATOM 5724 N N . ALA A 1 15 ? -0.050 -6.572 1.630 1.00 0.00 15 ALA A N 8
ATOM 5725 C CA . ALA A 1 15 ? -1.237 -7.418 1.765 1.00 0.00 15 ALA A CA 8
ATOM 5726 C C . ALA A 1 15 ? -1.404 -8.383 0.590 1.00 0.00 15 ALA A C 8
ATOM 5727 O O . ALA A 1 15 ? -2.496 -8.887 0.348 1.00 0.00 15 ALA A O 8
ATOM 5734 N N . ASN A 1 16 ? -0.309 -8.634 -0.129 1.00 0.00 16 ASN A N 8
ATOM 5735 C CA . ASN A 1 16 ? -0.329 -9.453 -1.336 1.00 0.00 16 ASN A CA 8
ATOM 5736 C C . ASN A 1 16 ? -1.242 -8.837 -2.359 1.00 0.00 16 ASN A C 8
ATOM 5737 O O . ASN A 1 16 ? -2.395 -9.242 -2.513 1.00 0.00 16 ASN A O 8
ATOM 5748 N N . ASN A 1 17 ? -0.711 -7.799 -3.009 1.00 0.00 17 ASN A N 8
ATOM 5749 C CA . ASN A 1 17 ? -1.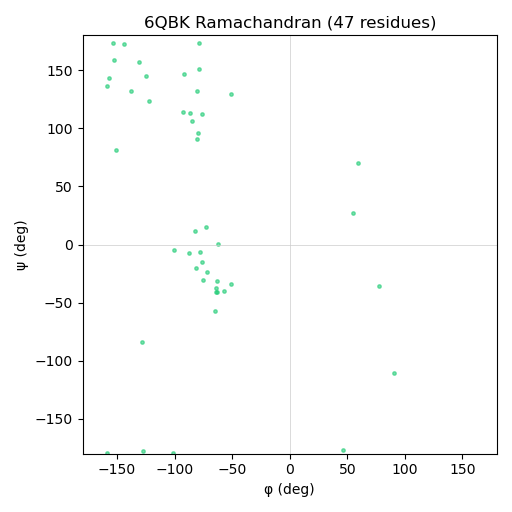397 -7.096 -4.093 1.00 0.00 17 ASN A CA 8
ATOM 5750 C C . ASN A 1 17 ? -2.445 -6.138 -3.554 1.00 0.00 17 ASN A C 8
ATOM 5751 O O . ASN A 1 17 ? -2.676 -5.064 -4.112 1.00 0.00 17 ASN A O 8
ATOM 5762 N N . ARG A 1 18 ? -3.064 -6.546 -2.459 1.00 0.00 18 ARG A N 8
ATOM 5763 C CA . ARG A 1 18 ? -4.221 -5.870 -1.910 1.00 0.00 18 ARG A CA 8
ATOM 5764 C C . ARG A 1 18 ? -3.870 -4.488 -1.407 1.00 0.00 18 ARG A C 8
ATOM 5765 O O . ARG A 1 18 ? -4.741 -3.762 -0.967 1.00 0.00 18 ARG A O 8
ATOM 5786 N N . GLY A 1 19 ? -2.599 -4.148 -1.476 1.00 0.00 19 GLY A N 8
ATOM 5787 C CA . GLY A 1 19 ? -2.119 -2.884 -0.982 1.00 0.00 19 GLY A CA 8
ATOM 5788 C C . GLY A 1 19 ? -0.921 -2.400 -1.773 1.00 0.00 19 GLY A C 8
ATOM 5789 O O . GLY A 1 19 ? -0.146 -3.214 -2.277 1.00 0.00 19 GLY A O 8
ATOM 5793 N N . TRP A 1 20 ? -0.773 -1.089 -1.910 1.00 0.00 20 TRP A N 8
ATOM 5794 C CA . TRP A 1 20 ? 0.439 -0.527 -2.487 1.00 0.00 20 TRP A CA 8
ATOM 5795 C C . TRP A 1 20 ? 0.905 0.662 -1.672 1.00 0.00 20 TRP A C 8
ATOM 5796 O O . TRP A 1 20 ? 0.105 1.480 -1.222 1.00 0.00 20 TRP A O 8
ATOM 5817 N N . CYS A 1 21 ? 2.206 0.750 -1.503 1.00 0.00 21 CYS A N 8
ATOM 5818 C CA . CYS A 1 21 ? 2.824 1.840 -0.779 1.00 0.00 21 CYS A CA 8
ATOM 5819 C C . CYS A 1 21 ? 2.922 3.082 -1.653 1.00 0.00 21 CYS A C 8
ATOM 5820 O O . CYS A 1 21 ? 3.878 3.249 -2.416 1.00 0.00 21 CYS A O 8
ATOM 5827 N N . ARG A 1 22 ? 1.929 3.947 -1.541 1.00 0.00 22 ARG A N 8
ATOM 5828 C CA . ARG A 1 22 ? 1.892 5.172 -2.323 1.00 0.00 22 ARG A CA 8
ATOM 5829 C C . ARG A 1 22 ? 1.911 6.378 -1.399 1.00 0.00 22 ARG A C 8
ATOM 5830 O O . ARG A 1 22 ? 1.599 6.253 -0.212 1.00 0.00 22 ARG A O 8
ATOM 5851 N N . PRO A 1 23 ? 2.294 7.557 -1.912 1.00 0.00 23 PRO A N 8
ATOM 5852 C CA . PRO A 1 23 ? 2.264 8.785 -1.125 1.00 0.00 23 PRO A CA 8
ATOM 5853 C C . PRO A 1 23 ? 0.837 9.214 -0.830 1.00 0.00 23 PRO A C 8
ATOM 5854 O O . PRO A 1 23 ? 0.467 9.458 0.316 1.00 0.00 23 PRO A O 8
ATOM 5865 N N . THR A 1 24 ? 0.037 9.297 -1.881 1.00 0.00 24 THR A N 8
ATOM 5866 C CA . THR A 1 24 ? -1.330 9.754 -1.773 1.00 0.00 24 THR A CA 8
ATOM 5867 C C . THR A 1 24 ? -2.267 8.785 -2.487 1.00 0.00 24 THR A C 8
ATOM 5868 O O . THR A 1 24 ? -2.153 8.573 -3.695 1.00 0.00 24 THR A O 8
ATOM 5879 N N . CYS A 1 25 ? -3.177 8.194 -1.726 1.00 0.00 25 CYS A N 8
ATOM 5880 C CA . CYS A 1 25 ? -4.096 7.187 -2.244 1.00 0.00 25 CYS A CA 8
ATOM 5881 C C . CYS A 1 25 ? -5.051 7.786 -3.266 1.00 0.00 25 CYS A C 8
ATOM 5882 O O . CYS A 1 25 ? -5.416 8.961 -3.177 1.00 0.00 25 CYS A O 8
ATOM 5889 N N . PHE A 1 26 ? -5.446 6.975 -4.235 1.00 0.00 26 PHE A N 8
ATOM 5890 C CA . PHE A 1 26 ? -6.330 7.418 -5.304 1.00 0.00 26 PHE A CA 8
ATOM 5891 C C . PHE A 1 26 ? -7.791 7.184 -4.925 1.00 0.00 26 PHE A C 8
ATOM 5892 O O . PHE A 1 26 ? -8.083 6.516 -3.933 1.00 0.00 26 PHE A O 8
ATOM 5909 N N . SER A 1 27 ? -8.705 7.713 -5.737 1.00 0.00 27 SER A N 8
ATOM 5910 C CA . SER A 1 27 ? -10.135 7.684 -5.425 1.00 0.00 27 SER A CA 8
ATOM 5911 C C . SER A 1 27 ? -10.766 6.334 -5.767 1.00 0.00 27 SER A C 8
ATOM 5912 O O . SER A 1 27 ? -11.857 6.261 -6.335 1.00 0.00 27 SER A O 8
ATOM 5920 N N . HIS A 1 28 ? -10.063 5.278 -5.406 1.00 0.00 28 HIS A N 8
ATOM 5921 C CA . HIS A 1 28 ? -10.544 3.915 -5.570 1.00 0.00 28 HIS A CA 8
ATOM 5922 C C . HIS A 1 28 ? -9.766 3.012 -4.627 1.00 0.00 28 HIS A C 8
ATOM 5923 O O . HIS A 1 28 ? -9.628 1.807 -4.854 1.00 0.00 28 HIS A O 8
ATOM 5938 N N . GLU A 1 29 ? -9.264 3.621 -3.558 1.00 0.00 29 GLU A N 8
ATOM 5939 C CA . GLU A 1 29 ? -8.376 2.952 -2.622 1.00 0.00 29 GLU A CA 8
ATOM 5940 C C . GLU A 1 29 ? -8.655 3.423 -1.202 1.00 0.00 29 GLU A C 8
ATOM 5941 O O . GLU A 1 29 ? -9.501 4.290 -0.980 1.00 0.00 29 GLU A O 8
ATOM 5953 N N . TYR A 1 30 ? -7.942 2.846 -0.251 1.00 0.00 30 TYR A N 8
ATOM 5954 C CA . TYR A 1 30 ? -8.051 3.244 1.141 1.00 0.00 30 TYR A CA 8
ATOM 5955 C C . TYR A 1 30 ? -6.731 2.987 1.858 1.00 0.00 30 TYR A C 8
ATOM 5956 O O . TYR A 1 30 ? -5.936 2.153 1.427 1.00 0.00 30 TYR A O 8
ATOM 5974 N N . THR A 1 31 ? -6.496 3.707 2.942 1.00 0.00 31 THR A N 8
ATOM 5975 C CA . THR A 1 31 ? -5.255 3.574 3.688 1.00 0.00 31 THR A CA 8
ATOM 5976 C C . THR A 1 31 ? -5.314 2.413 4.676 1.00 0.00 31 THR A C 8
ATOM 5977 O O . THR A 1 31 ? -6.045 2.460 5.667 1.00 0.00 31 THR A O 8
ATOM 5988 N N . ASP A 1 32 ? -4.554 1.371 4.388 1.00 0.00 32 ASP A N 8
ATOM 5989 C CA . ASP A 1 32 ? -4.390 0.267 5.315 1.00 0.00 32 ASP A CA 8
ATOM 5990 C C . ASP A 1 32 ? -3.247 0.579 6.256 1.00 0.00 32 ASP A C 8
ATOM 5991 O O . ASP A 1 32 ? -2.091 0.662 5.830 1.00 0.00 32 ASP A O 8
ATOM 6000 N N . TRP A 1 33 ? -3.571 0.753 7.526 1.00 0.00 33 TRP A N 8
ATOM 6001 C CA . TRP A 1 33 ? -2.592 1.161 8.510 1.00 0.00 33 TRP A CA 8
ATOM 6002 C C . TRP A 1 33 ? -1.755 -0.021 8.983 1.00 0.00 33 TRP A C 8
ATOM 6003 O O . TRP A 1 33 ? -0.683 0.150 9.569 1.00 0.00 33 TRP A O 8
ATOM 6024 N N . PHE A 1 34 ? -2.239 -1.215 8.690 1.00 0.00 34 PHE A N 8
ATOM 6025 C CA . PHE A 1 34 ? -1.510 -2.435 8.996 1.00 0.00 34 PHE A CA 8
ATOM 6026 C C . PHE A 1 34 ? -0.288 -2.543 8.091 1.00 0.00 34 PHE A C 8
ATOM 6027 O O . PHE A 1 34 ? 0.865 -2.589 8.540 1.00 0.00 34 PHE A O 8
ATOM 6044 N N . ASN A 1 35 ? -0.543 -2.561 6.801 1.00 0.00 35 ASN A N 8
ATOM 6045 C CA . ASN A 1 35 ? 0.525 -2.618 5.832 1.00 0.00 35 ASN A CA 8
ATOM 6046 C C . ASN A 1 35 ? 1.205 -1.263 5.711 1.00 0.00 35 ASN A C 8
ATOM 6047 O O . ASN A 1 35 ? 2.220 -1.129 5.044 1.00 0.00 35 ASN A O 8
ATOM 6058 N N . ASN A 1 36 ? 0.649 -0.250 6.366 1.00 0.00 36 ASN A N 8
ATOM 6059 C CA . ASN A 1 36 ? 1.369 1.008 6.527 1.00 0.00 36 ASN A CA 8
ATOM 6060 C C . ASN A 1 36 ? 2.659 0.748 7.278 1.00 0.00 36 ASN A C 8
ATOM 6061 O O . ASN A 1 36 ? 3.687 1.367 7.019 1.00 0.00 36 ASN A O 8
ATOM 6072 N N . ASP A 1 37 ? 2.577 -0.174 8.229 1.00 0.00 37 ASP A N 8
ATOM 6073 C CA . ASP A 1 37 ? 3.724 -0.561 9.032 1.00 0.00 37 ASP A CA 8
ATOM 6074 C C . ASP A 1 37 ? 4.817 -1.159 8.159 1.00 0.00 37 ASP A C 8
ATOM 6075 O O . ASP A 1 37 ? 5.999 -0.869 8.355 1.00 0.00 37 ASP A O 8
ATOM 6084 N N . VAL A 1 38 ? 4.425 -1.988 7.189 1.00 0.00 38 VAL A N 8
ATOM 6085 C CA . VAL A 1 38 ? 5.406 -2.565 6.262 1.00 0.00 38 VAL A CA 8
ATOM 6086 C C . VAL A 1 38 ? 5.941 -1.477 5.335 1.00 0.00 38 VAL A C 8
ATOM 6087 O O . VAL A 1 38 ? 7.129 -1.440 5.013 1.00 0.00 38 VAL A O 8
ATOM 6100 N N . CYS A 1 39 ? 5.052 -0.586 4.935 1.00 0.00 39 CYS A N 8
ATOM 6101 C CA . CYS A 1 39 ? 5.396 0.540 4.086 1.00 0.00 39 CYS A CA 8
ATOM 6102 C C . CYS A 1 39 ? 5.993 1.686 4.907 1.00 0.00 39 CYS A C 8
ATOM 6103 O O . CYS A 1 39 ? 5.381 2.747 5.038 1.00 0.00 39 CYS A O 8
ATOM 6110 N N . GLY A 1 40 ? 7.182 1.475 5.453 1.00 0.00 40 GLY A N 8
ATOM 6111 C CA . GLY A 1 40 ? 7.809 2.481 6.301 1.00 0.00 40 GLY A CA 8
ATOM 6112 C C . GLY A 1 40 ? 8.362 3.665 5.523 1.00 0.00 40 GLY A C 8
ATOM 6113 O O . GLY A 1 40 ? 9.575 3.875 5.483 1.00 0.00 40 GLY A O 8
ATOM 6117 N N . SER A 1 41 ? 7.456 4.452 4.950 1.00 0.00 41 SER A N 8
ATOM 6118 C CA . SER A 1 41 ? 7.793 5.587 4.086 1.00 0.00 41 SER A CA 8
ATOM 6119 C C . SER A 1 41 ? 6.533 6.058 3.376 1.00 0.00 41 SER A C 8
ATOM 6120 O O . SER A 1 41 ? 6.431 7.200 2.928 1.00 0.00 41 SER A O 8
ATOM 6128 N N . TYR A 1 42 ? 5.581 5.146 3.280 1.00 0.00 42 TYR A N 8
ATOM 6129 C CA . TYR A 1 42 ? 4.358 5.360 2.546 1.00 0.00 42 TYR A CA 8
ATOM 6130 C C . TYR A 1 42 ? 3.177 4.874 3.354 1.00 0.00 42 TYR A C 8
ATOM 6131 O O . TYR A 1 42 ? 3.289 4.596 4.550 1.00 0.00 42 TYR A O 8
ATOM 6149 N N . ARG A 1 43 ? 2.052 4.772 2.691 1.00 0.00 43 ARG A N 8
ATOM 6150 C CA . ARG A 1 43 ? 0.849 4.264 3.296 1.00 0.00 43 ARG A CA 8
ATOM 6151 C C . ARG A 1 43 ? 0.235 3.242 2.356 1.00 0.00 43 ARG A C 8
ATOM 6152 O O . ARG A 1 43 ? 0.301 3.410 1.134 1.00 0.00 43 ARG A O 8
ATOM 6173 N N . CYS A 1 44 ? -0.324 2.170 2.902 1.00 0.00 44 CYS A N 8
ATOM 6174 C CA . CYS A 1 44 ? -0.805 1.085 2.072 1.00 0.00 44 CYS A CA 8
ATOM 6175 C C . CYS A 1 44 ? -2.143 1.446 1.461 1.00 0.00 44 CYS A C 8
ATOM 6176 O O . CYS A 1 44 ? -3.199 1.224 2.051 1.00 0.00 44 CYS A O 8
ATOM 6183 N N . CYS A 1 45 ? -2.076 2.036 0.284 1.00 0.00 45 CYS A N 8
ATOM 6184 C CA . CYS A 1 45 ? -3.252 2.429 -0.456 1.00 0.00 45 CYS A CA 8
ATOM 6185 C C . CYS A 1 45 ? -3.877 1.213 -1.110 1.00 0.00 45 CYS A C 8
ATOM 6186 O O . CYS A 1 45 ? -3.680 0.951 -2.299 1.00 0.00 45 CYS A O 8
ATOM 6193 N N . ARG A 1 46 ? -4.608 0.462 -0.308 1.00 0.00 46 ARG A N 8
ATOM 6194 C CA . ARG A 1 46 ? -5.256 -0.747 -0.762 1.00 0.00 46 ARG A CA 8
ATOM 6195 C C . ARG A 1 46 ? -6.374 -0.416 -1.720 1.00 0.00 46 ARG A C 8
ATOM 6196 O O . ARG A 1 46 ? -7.197 0.450 -1.434 1.00 0.00 46 ARG A O 8
ATOM 6217 N N . PRO A 1 47 ? -6.408 -1.088 -2.877 1.00 0.00 47 PRO A N 8
ATOM 6218 C CA . PRO A 1 47 ? -7.535 -0.990 -3.785 1.00 0.00 47 PRO A CA 8
ATOM 6219 C C . PRO A 1 47 ? -8.833 -1.243 -3.028 1.00 0.00 47 PRO A C 8
ATOM 6220 O O . PRO A 1 47 ? -8.954 -2.251 -2.331 1.00 0.00 47 PRO A O 8
ATOM 6231 N N . GLY A 1 48 ? -9.797 -0.334 -3.152 1.00 0.00 48 GLY A N 8
ATOM 6232 C CA . GLY A 1 48 ? -11.068 -0.482 -2.446 1.00 0.00 48 GLY A CA 8
ATOM 6233 C C . GLY A 1 48 ? -11.861 -1.683 -2.926 1.00 0.00 48 GLY A C 8
ATOM 6234 O O . GLY A 1 48 ? -12.995 -1.914 -2.505 1.00 0.00 48 GLY A O 8
ATOM 6238 N N . ARG A 1 49 ? -11.246 -2.443 -3.805 1.00 0.00 49 ARG A N 8
ATOM 6239 C CA . ARG A 1 49 ? -11.837 -3.633 -4.368 1.00 0.00 49 ARG A CA 8
ATOM 6240 C C . ARG A 1 49 ? -10.769 -4.723 -4.450 1.00 0.00 49 ARG A C 8
ATOM 6241 O O . ARG A 1 49 ? -10.768 -5.549 -5.361 1.00 0.00 49 ARG A O 8
ATOM 6289 N N . SER A 1 1 ? 10.457 -4.084 2.290 1.00 0.00 1 SER A N 9
ATOM 6290 C CA . SER A 1 1 ? 10.117 -4.794 1.040 1.00 0.00 1 SER A CA 9
ATOM 6291 C C . SER A 1 1 ? 9.270 -6.035 1.326 1.00 0.00 1 SER A C 9
ATOM 6292 O O . SER A 1 1 ? 9.694 -7.158 1.063 1.00 0.00 1 SER A O 9
ATOM 6302 N N . TYR A 1 2 ? 8.068 -5.821 1.876 1.00 0.00 2 TYR A N 9
ATOM 6303 C CA . TYR A 1 2 ? 7.126 -6.911 2.142 1.00 0.00 2 TYR A CA 9
ATOM 6304 C C . TYR A 1 2 ? 6.911 -7.759 0.890 1.00 0.00 2 TYR A C 9
ATOM 6305 O O . TYR A 1 2 ? 6.779 -8.981 0.966 1.00 0.00 2 TYR A O 9
ATOM 6323 N N . GLN A 1 3 ? 6.886 -7.099 -0.259 1.00 0.00 3 GLN A N 9
ATOM 6324 C CA . GLN A 1 3 ? 6.773 -7.775 -1.537 1.00 0.00 3 GLN A CA 9
ATOM 6325 C C . GLN A 1 3 ? 7.637 -7.065 -2.562 1.00 0.00 3 GLN A C 9
ATOM 6326 O O . GLN A 1 3 ? 7.119 -6.375 -3.441 1.00 0.00 3 GLN A O 9
ATOM 6340 N N . ARG A 1 4 ? 8.954 -7.203 -2.410 1.00 0.00 4 ARG A N 9
ATOM 6341 C CA . ARG A 1 4 ? 9.917 -6.662 -3.368 1.00 0.00 4 ARG A CA 9
ATOM 6342 C C . ARG A 1 4 ? 9.967 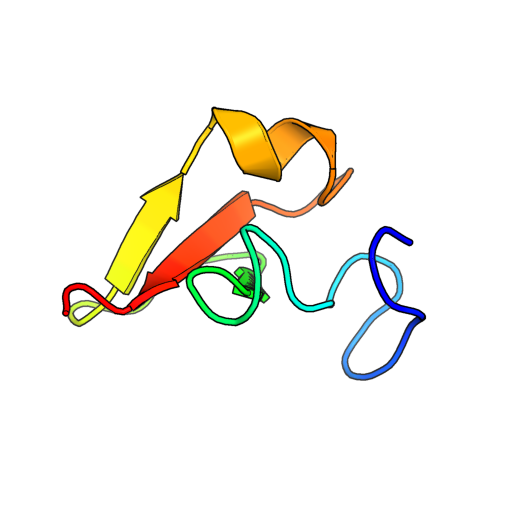-5.130 -3.323 1.00 0.00 4 ARG A C 9
ATOM 6343 O O . ARG A 1 4 ? 9.134 -4.483 -2.691 1.00 0.00 4 ARG A O 9
ATOM 6364 N N . ILE A 1 5 ? 10.979 -4.570 -3.961 1.00 0.00 5 ILE A N 9
ATOM 6365 C CA . ILE A 1 5 ? 11.041 -3.148 -4.247 1.00 0.00 5 ILE A CA 9
ATOM 6366 C C . ILE A 1 5 ? 10.699 -2.934 -5.719 1.00 0.00 5 ILE A C 9
ATOM 6367 O O . ILE A 1 5 ? 11.396 -3.444 -6.598 1.00 0.00 5 ILE A O 9
ATOM 6383 N N . ARG A 1 6 ? 9.613 -2.221 -5.994 1.00 0.00 6 ARG A N 9
ATOM 6384 C CA . ARG A 1 6 ? 9.186 -2.023 -7.372 1.00 0.00 6 ARG A CA 9
ATOM 6385 C C . ARG A 1 6 ? 9.473 -0.605 -7.854 1.00 0.00 6 ARG A C 9
ATOM 6386 O O . ARG A 1 6 ? 10.457 -0.370 -8.555 1.00 0.00 6 ARG A O 9
ATOM 6407 N N . SER A 1 7 ? 8.625 0.342 -7.463 1.00 0.00 7 SER A N 9
ATOM 6408 C CA . SER A 1 7 ? 8.721 1.701 -7.975 1.00 0.00 7 SER A CA 9
ATOM 6409 C C . SER A 1 7 ? 9.742 2.501 -7.176 1.00 0.00 7 SER A C 9
ATOM 6410 O O . SER A 1 7 ? 10.573 3.210 -7.740 1.00 0.00 7 SER A O 9
ATOM 6418 N N . ASP A 1 8 ? 9.679 2.365 -5.863 1.00 0.00 8 ASP A N 9
ATOM 6419 C CA . ASP A 1 8 ? 10.617 3.028 -4.971 1.00 0.00 8 ASP A CA 9
ATOM 6420 C C . ASP A 1 8 ? 11.078 2.030 -3.940 1.00 0.00 8 ASP A C 9
ATOM 6421 O O . ASP A 1 8 ? 10.505 0.944 -3.854 1.00 0.00 8 ASP A O 9
ATOM 6430 N N . HIS A 1 9 ? 12.070 2.380 -3.138 1.00 0.00 9 HIS A N 9
ATOM 6431 C CA . HIS A 1 9 ? 12.549 1.465 -2.129 1.00 0.00 9 HIS A CA 9
ATOM 6432 C C . HIS A 1 9 ? 11.479 1.177 -1.072 1.00 0.00 9 HIS A C 9
ATOM 6433 O O . HIS A 1 9 ? 11.450 0.092 -0.493 1.00 0.00 9 HIS A O 9
ATOM 6448 N N . ASP A 1 10 ? 10.586 2.131 -0.842 1.00 0.00 10 ASP A N 9
ATOM 6449 C CA . ASP A 1 10 ? 9.454 1.904 0.054 1.00 0.00 10 ASP A CA 9
ATOM 6450 C C . ASP A 1 10 ? 8.203 1.530 -0.734 1.00 0.00 10 ASP A C 9
ATOM 6451 O O . ASP A 1 10 ? 7.271 0.950 -0.186 1.00 0.00 10 ASP A O 9
ATOM 6460 N N . SER A 1 11 ? 8.182 1.861 -2.022 1.00 0.00 11 SER A N 9
ATOM 6461 C CA . SER A 1 11 ? 6.991 1.657 -2.839 1.00 0.00 11 SER A CA 9
ATOM 6462 C C . SER A 1 11 ? 6.903 0.214 -3.327 1.00 0.00 11 SER A C 9
ATOM 6463 O O . SER A 1 11 ? 7.617 -0.200 -4.247 1.00 0.00 11 SER A O 9
ATOM 6471 N N . HIS A 1 12 ? 6.030 -0.548 -2.687 1.00 0.00 12 HIS A N 9
ATOM 6472 C CA . HIS A 1 12 ? 5.800 -1.936 -3.044 1.00 0.00 12 HIS A CA 9
ATOM 6473 C C . HIS A 1 12 ? 4.364 -2.317 -2.756 1.00 0.00 12 HIS A C 9
ATOM 6474 O O . HIS A 1 12 ? 3.602 -1.522 -2.211 1.00 0.00 12 HIS A O 9
ATOM 6489 N N . SER A 1 13 ? 4.003 -3.531 -3.124 1.00 0.00 13 SER A N 9
ATOM 6490 C CA . SER A 1 13 ? 2.699 -4.059 -2.795 1.00 0.00 13 SER A CA 9
ATOM 6491 C C . SER A 1 13 ? 2.704 -4.627 -1.383 1.00 0.00 13 SER A C 9
ATOM 6492 O O . SER A 1 13 ? 3.751 -5.022 -0.856 1.00 0.00 13 SER A O 9
ATOM 6500 N N . CYS A 1 14 ? 1.544 -4.619 -0.764 1.00 0.00 14 CYS A N 9
ATOM 6501 C CA . CYS A 1 14 ? 1.376 -5.167 0.561 1.00 0.00 14 CYS A CA 9
ATOM 6502 C C . CYS A 1 14 ? 0.057 -5.915 0.636 1.00 0.00 14 CYS A C 9
ATOM 6503 O O . CYS A 1 14 ? -0.754 -5.837 -0.290 1.00 0.00 14 CYS A O 9
ATOM 6510 N N . ALA A 1 15 ? -0.137 -6.662 1.718 1.00 0.00 15 ALA A N 9
ATOM 6511 C CA . ALA A 1 15 ? -1.361 -7.439 1.931 1.00 0.00 15 ALA A CA 9
ATOM 6512 C C . ALA A 1 15 ? -1.604 -8.448 0.811 1.00 0.00 15 ALA A C 9
ATOM 6513 O O . ALA A 1 15 ? -2.717 -8.936 0.651 1.00 0.00 15 ALA A O 9
ATOM 6520 N N . ASN A 1 16 ? -0.557 -8.750 0.049 1.00 0.00 16 ASN A N 9
ATOM 6521 C CA . ASN A 1 16 ? -0.642 -9.646 -1.099 1.00 0.00 16 ASN A CA 9
ATOM 6522 C C . ASN A 1 16 ? -1.452 -8.984 -2.175 1.00 0.00 16 ASN A C 9
ATOM 6523 O O . ASN A 1 16 ? -2.619 -9.320 -2.386 1.00 0.00 16 ASN A O 9
ATOM 6534 N N . ASN A 1 17 ? -0.825 -7.981 -2.797 1.00 0.00 17 ASN A N 9
ATOM 6535 C CA . ASN A 1 17 ? -1.413 -7.237 -3.908 1.00 0.00 17 ASN A CA 9
ATOM 6536 C C . ASN A 1 17 ? -2.412 -6.197 -3.421 1.00 0.00 17 ASN A C 9
ATOM 6537 O O . ASN A 1 17 ? -2.534 -5.118 -3.998 1.00 0.00 17 ASN A O 9
ATOM 6548 N N . ARG A 1 18 ? -3.108 -6.531 -2.346 1.00 0.00 18 ARG A N 9
ATOM 6549 C CA . ARG A 1 18 ? -4.285 -5.796 -1.910 1.00 0.00 18 ARG A CA 9
ATOM 6550 C C . ARG A 1 18 ? -3.913 -4.497 -1.230 1.00 0.00 18 ARG A C 9
ATOM 6551 O O . ARG A 1 18 ? -4.715 -3.944 -0.510 1.00 0.00 18 ARG A O 9
ATOM 6572 N N . GLY A 1 19 ? -2.709 -4.028 -1.486 1.00 0.00 19 GLY A N 9
ATOM 6573 C CA . GLY A 1 19 ? -2.186 -2.829 -0.875 1.00 0.00 19 GLY A CA 9
ATOM 6574 C C . GLY A 1 19 ? -0.997 -2.311 -1.656 1.00 0.00 19 GLY A C 9
ATOM 6575 O O . GLY A 1 19 ? -0.205 -3.107 -2.159 1.00 0.00 19 GLY A O 9
ATOM 6579 N N . TRP A 1 20 ? -0.877 -0.998 -1.804 1.00 0.00 20 TRP A N 9
ATOM 6580 C CA . TRP A 1 20 ? 0.324 -0.430 -2.400 1.00 0.00 20 TRP A CA 9
ATOM 6581 C C . TRP A 1 20 ? 0.866 0.698 -1.548 1.00 0.00 20 TRP A C 9
ATOM 6582 O O . TRP A 1 20 ? 0.125 1.564 -1.095 1.00 0.00 20 TRP A O 9
ATOM 6603 N N . CYS A 1 21 ? 2.167 0.691 -1.359 1.00 0.00 21 CYS A N 9
ATOM 6604 C CA . CYS A 1 21 ? 2.844 1.742 -0.631 1.00 0.00 21 CYS A CA 9
ATOM 6605 C C . CYS A 1 21 ? 2.921 3.010 -1.469 1.00 0.00 21 CYS A C 9
ATOM 6606 O O . CYS A 1 21 ? 3.847 3.198 -2.260 1.00 0.00 21 CYS A O 9
ATOM 6613 N N . ARG A 1 22 ? 1.934 3.869 -1.296 1.00 0.00 22 ARG A N 9
ATOM 6614 C CA . ARG A 1 22 ? 1.861 5.115 -2.034 1.00 0.00 22 ARG A CA 9
ATOM 6615 C C . ARG A 1 22 ? 1.957 6.288 -1.071 1.00 0.00 22 ARG A C 9
ATOM 6616 O O . ARG A 1 22 ? 1.672 6.147 0.119 1.00 0.00 22 ARG A O 9
ATOM 6637 N N . PRO A 1 23 ? 2.394 7.455 -1.566 1.00 0.00 23 PRO A N 9
ATOM 6638 C CA . PRO A 1 23 ? 2.412 8.688 -0.776 1.00 0.00 23 PRO A CA 9
ATOM 6639 C C . PRO A 1 23 ? 1.017 9.278 -0.632 1.00 0.00 23 PRO A C 9
ATOM 6640 O O . PRO A 1 23 ? 0.757 10.106 0.239 1.00 0.00 23 PRO A O 9
ATOM 6651 N N . THR A 1 24 ? 0.126 8.838 -1.505 1.00 0.00 24 THR A N 9
ATOM 6652 C CA . THR A 1 24 ? -1.248 9.291 -1.504 1.00 0.00 24 THR A CA 9
ATOM 6653 C C . THR A 1 24 ? -2.119 8.274 -2.234 1.00 0.00 24 THR A C 9
ATOM 6654 O O . THR A 1 24 ? -1.703 7.689 -3.237 1.00 0.00 24 THR A O 9
ATOM 6665 N N . CYS A 1 25 ? -3.304 8.038 -1.703 1.00 0.00 25 CYS A N 9
ATOM 6666 C CA . CYS A 1 25 ? -4.209 7.040 -2.246 1.00 0.00 25 CYS A CA 9
ATOM 6667 C C . CYS A 1 25 ? -5.070 7.633 -3.350 1.00 0.00 25 CYS A C 9
ATOM 6668 O O . CYS A 1 25 ? -5.623 8.727 -3.203 1.00 0.00 25 CYS A O 9
ATOM 6675 N N . PHE A 1 26 ? -5.186 6.907 -4.453 1.00 0.00 26 PHE A N 9
ATOM 6676 C CA . PHE A 1 26 ? -5.948 7.373 -5.603 1.00 0.00 26 PHE A CA 9
ATOM 6677 C C . PHE A 1 26 ? -7.441 7.181 -5.361 1.00 0.00 26 PHE A C 9
ATOM 6678 O O . PHE A 1 26 ? -7.839 6.586 -4.360 1.00 0.00 26 PHE A O 9
ATOM 6695 N N . SER A 1 27 ? -8.259 7.664 -6.292 1.00 0.00 27 SER A N 9
ATOM 6696 C CA . SER A 1 27 ? -9.714 7.681 -6.125 1.00 0.00 27 SER A CA 9
ATOM 6697 C C . SER A 1 27 ? -10.330 6.300 -6.358 1.00 0.00 27 SER A C 9
ATOM 6698 O O . SER A 1 27 ? -11.386 6.172 -6.979 1.00 0.00 27 SER A O 9
ATOM 6706 N N . HIS A 1 28 ? -9.657 5.277 -5.854 1.00 0.00 28 HIS A N 9
ATOM 6707 C CA . HIS A 1 28 ? -10.134 3.903 -5.944 1.00 0.00 28 HIS A CA 9
ATOM 6708 C C . HIS A 1 28 ? -9.458 3.061 -4.870 1.00 0.00 28 HIS A C 9
ATOM 6709 O O . HIS A 1 28 ? -9.401 1.832 -4.964 1.00 0.00 28 HIS A O 9
ATOM 6724 N N . GLU A 1 29 ? -8.949 3.735 -3.845 1.00 0.00 29 GLU A N 9
ATOM 6725 C CA . GLU A 1 29 ? -8.135 3.082 -2.834 1.00 0.00 29 GLU A CA 9
ATOM 6726 C C . GLU A 1 29 ? -8.469 3.588 -1.435 1.00 0.00 29 GLU A C 9
ATOM 6727 O O . GLU A 1 29 ? -9.276 4.504 -1.267 1.00 0.00 29 GLU A O 9
ATOM 6739 N N . TYR A 1 30 ? -7.834 2.981 -0.444 1.00 0.00 30 TYR A N 9
ATOM 6740 C CA . TYR A 1 30 ? -7.997 3.367 0.949 1.00 0.00 30 TYR A CA 9
ATOM 6741 C C . TYR A 1 30 ? -6.687 3.128 1.698 1.00 0.00 30 TYR A C 9
ATOM 6742 O O . TYR A 1 30 ? -5.833 2.384 1.229 1.00 0.00 30 TYR A O 9
ATOM 6760 N N . THR A 1 31 ? -6.529 3.749 2.854 1.00 0.00 31 THR A N 9
ATOM 6761 C CA . THR A 1 31 ? -5.285 3.643 3.605 1.00 0.00 31 THR A CA 9
ATOM 6762 C C . THR A 1 31 ? -5.332 2.499 4.619 1.00 0.00 31 THR A C 9
ATOM 6763 O O . THR A 1 31 ? -6.025 2.592 5.633 1.00 0.00 31 THR A O 9
ATOM 6774 N N . ASP A 1 32 ? -4.608 1.420 4.341 1.00 0.00 32 ASP A N 9
ATOM 6775 C CA . ASP A 1 32 ? -4.442 0.351 5.320 1.00 0.00 32 ASP A CA 9
ATOM 6776 C C . ASP A 1 32 ? -3.309 0.705 6.267 1.00 0.00 32 ASP A C 9
ATOM 6777 O O . ASP A 1 32 ? -2.155 0.802 5.843 1.00 0.00 32 ASP A O 9
ATOM 6786 N N . TRP A 1 33 ? -3.626 0.877 7.537 1.00 0.00 33 TRP A N 9
ATOM 6787 C CA . TRP A 1 33 ? -2.638 1.286 8.511 1.00 0.00 33 TRP A CA 9
ATOM 6788 C C . TRP A 1 33 ? -1.807 0.105 9.000 1.00 0.00 33 TRP A C 9
ATOM 6789 O O . TRP A 1 33 ? -0.711 0.280 9.546 1.00 0.00 33 TRP A O 9
ATOM 6810 N N . PHE A 1 34 ? -2.309 -1.095 8.757 1.00 0.00 34 PHE A N 9
ATOM 6811 C CA . PHE A 1 34 ? -1.582 -2.308 9.088 1.00 0.00 34 PHE A CA 9
ATOM 6812 C C . PHE A 1 34 ? -0.357 -2.432 8.189 1.00 0.00 34 PHE A C 9
ATOM 6813 O O . PHE A 1 34 ? 0.794 -2.467 8.648 1.00 0.00 34 PHE A O 9
ATOM 6830 N N . ASN A 1 35 ? -0.610 -2.479 6.898 1.00 0.00 35 ASN A N 9
ATOM 6831 C CA . ASN A 1 35 ? 0.463 -2.570 5.935 1.00 0.00 35 ASN A CA 9
ATOM 6832 C C . ASN A 1 35 ? 1.127 -1.216 5.728 1.00 0.00 35 ASN A C 9
ATOM 6833 O O . ASN A 1 35 ? 2.115 -1.112 5.013 1.00 0.00 35 ASN A O 9
ATOM 6844 N N . ASN A 1 36 ? 0.596 -0.170 6.361 1.00 0.00 36 ASN A N 9
ATOM 6845 C CA . ASN A 1 36 ? 1.332 1.090 6.447 1.00 0.00 36 ASN A CA 9
ATOM 6846 C C . ASN A 1 36 ? 2.670 0.815 7.104 1.00 0.00 36 ASN A C 9
ATOM 6847 O O . ASN A 1 36 ? 3.707 1.339 6.699 1.00 0.00 36 ASN A O 9
ATOM 6858 N N . ASP A 1 37 ? 2.619 -0.038 8.120 1.00 0.00 37 ASP A N 9
ATOM 6859 C CA . ASP A 1 37 ? 3.802 -0.444 8.860 1.00 0.00 37 ASP A CA 9
ATOM 6860 C C . ASP A 1 37 ? 4.791 -1.176 7.956 1.00 0.00 37 ASP A C 9
ATOM 6861 O O . ASP A 1 37 ? 5.995 -0.938 8.030 1.00 0.00 37 ASP A O 9
ATOM 6870 N N . VAL A 1 38 ? 4.286 -2.061 7.092 1.00 0.00 38 VAL A N 9
ATOM 6871 C CA . VAL A 1 38 ? 5.173 -2.778 6.161 1.00 0.00 38 VAL A CA 9
ATOM 6872 C C . VAL A 1 38 ? 5.726 -1.831 5.098 1.00 0.00 38 VAL A C 9
ATOM 6873 O O . VAL A 1 38 ? 6.819 -2.026 4.577 1.00 0.00 38 VAL A O 9
ATOM 6886 N N . CYS A 1 39 ? 4.945 -0.823 4.772 1.00 0.00 39 CYS A N 9
ATOM 6887 C CA . CYS A 1 39 ? 5.311 0.154 3.759 1.00 0.00 39 CYS A CA 9
ATOM 6888 C C . CYS A 1 39 ? 6.409 1.103 4.232 1.00 0.00 39 CYS A C 9
AT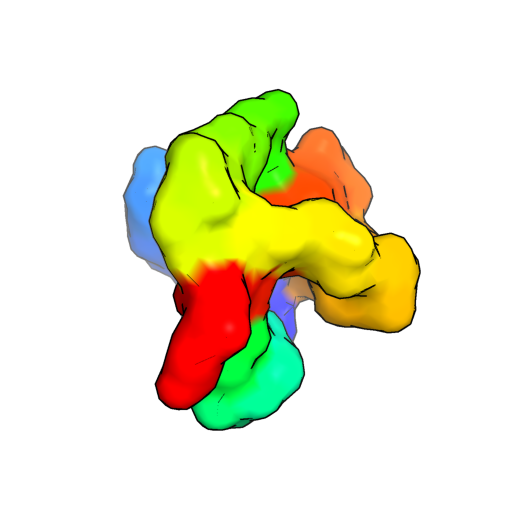OM 6889 O O . CYS A 1 39 ? 7.153 1.648 3.417 1.00 0.00 39 CYS A O 9
ATOM 6896 N N . GLY A 1 40 ? 6.499 1.312 5.537 1.00 0.00 40 GLY A N 9
ATOM 6897 C CA . GLY A 1 40 ? 7.566 2.132 6.080 1.00 0.00 40 GLY A CA 9
ATOM 6898 C C . GLY A 1 40 ? 7.301 3.613 5.941 1.00 0.00 40 GLY A C 9
ATOM 6899 O O . GLY A 1 40 ? 6.618 4.210 6.774 1.00 0.00 40 GLY A O 9
ATOM 6903 N N . SER A 1 41 ? 7.833 4.202 4.884 1.00 0.00 41 SER A N 9
ATOM 6904 C CA . SER A 1 41 ? 7.739 5.637 4.676 1.00 0.00 41 SER A CA 9
ATOM 6905 C C . SER A 1 41 ? 6.541 5.983 3.792 1.00 0.00 41 SER A C 9
ATOM 6906 O O . SER A 1 41 ? 6.281 7.151 3.497 1.00 0.00 41 SER A O 9
ATOM 6914 N N . TYR A 1 42 ? 5.822 4.955 3.373 1.00 0.00 42 TYR A N 9
ATOM 6915 C CA . TYR A 1 42 ? 4.600 5.117 2.598 1.00 0.00 42 TYR A CA 9
ATOM 6916 C C . TYR A 1 42 ? 3.419 4.577 3.373 1.00 0.00 42 TYR A C 9
ATOM 6917 O O . TYR A 1 42 ? 3.575 3.997 4.449 1.00 0.00 42 TYR A O 9
ATOM 6935 N N . ARG A 1 43 ? 2.243 4.762 2.815 1.00 0.00 43 ARG A N 9
ATOM 6936 C CA . ARG A 1 43 ? 1.028 4.255 3.407 1.00 0.00 43 ARG A CA 9
ATOM 6937 C C . ARG A 1 43 ? 0.410 3.234 2.461 1.00 0.00 43 ARG A C 9
ATOM 6938 O O . ARG A 1 43 ? 0.520 3.378 1.240 1.00 0.00 43 ARG A O 9
ATOM 6959 N N . CYS A 1 44 ? -0.218 2.197 3.005 1.00 0.00 44 CYS A N 9
ATOM 6960 C CA . CYS A 1 44 ? -0.724 1.121 2.177 1.00 0.00 44 CYS A CA 9
ATOM 6961 C C . CYS A 1 44 ? -2.041 1.519 1.549 1.00 0.00 44 CYS A C 9
ATOM 6962 O O . CYS A 1 44 ? -3.115 1.276 2.099 1.00 0.00 44 CYS A O 9
ATOM 6969 N N . CYS A 1 45 ? -1.943 2.153 0.403 1.00 0.00 45 CYS A N 9
ATOM 6970 C CA . CYS A 1 45 ? -3.099 2.521 -0.368 1.00 0.00 45 CYS A CA 9
ATOM 6971 C C . CYS A 1 45 ? -3.637 1.288 -1.050 1.00 0.00 45 CYS A C 9
ATOM 6972 O O . CYS A 1 45 ? -3.138 0.853 -2.087 1.00 0.00 45 CYS A O 9
ATOM 6979 N N . ARG A 1 46 ? -4.624 0.699 -0.417 1.00 0.00 46 ARG A N 9
ATOM 6980 C CA . ARG A 1 46 ? -5.174 -0.553 -0.858 1.00 0.00 46 ARG A CA 9
ATOM 6981 C C . ARG A 1 46 ? -6.319 -0.320 -1.806 1.00 0.00 46 ARG A C 9
ATOM 6982 O O . ARG A 1 46 ? -7.080 0.628 -1.650 1.00 0.00 46 ARG A O 9
ATOM 7003 N N . PRO A 1 47 ? -6.461 -1.201 -2.785 1.00 0.00 47 PRO A N 9
ATOM 7004 C CA . PRO A 1 47 ? -7.507 -1.092 -3.775 1.00 0.00 47 PRO A CA 9
ATOM 7005 C C . PRO A 1 47 ? -8.840 -1.399 -3.127 1.00 0.00 47 PRO A C 9
ATOM 7006 O O . PRO A 1 47 ? -9.030 -2.485 -2.577 1.00 0.00 47 PRO A O 9
ATOM 7017 N N . GLY A 1 48 ? -9.748 -0.431 -3.158 1.00 0.00 48 GLY A N 9
ATOM 7018 C CA . GLY A 1 48 ? -11.009 -0.572 -2.452 1.00 0.00 48 GLY A CA 9
ATOM 7019 C C . GLY A 1 48 ? -11.798 -1.796 -2.879 1.00 0.00 48 GLY A C 9
ATOM 7020 O O . GLY A 1 48 ? -12.717 -2.228 -2.182 1.00 0.00 48 GLY A O 9
ATOM 7024 N N . ARG A 1 49 ? -11.419 -2.367 -4.011 1.00 0.00 49 ARG A N 9
ATOM 7025 C CA . ARG A 1 49 ? -12.088 -3.548 -4.535 1.00 0.00 49 ARG A CA 9
ATOM 7026 C C . ARG A 1 49 ? -11.239 -4.814 -4.387 1.00 0.00 49 ARG A C 9
ATOM 7027 O O . ARG A 1 49 ? -11.452 -5.789 -5.104 1.00 0.00 49 ARG A O 9
ATOM 7075 N N . SER A 1 1 ? 11.117 -4.567 3.068 1.00 0.00 1 SER A N 10
ATOM 7076 C CA . SER A 1 1 ? 10.588 -4.976 1.752 1.00 0.00 1 SER A CA 10
ATOM 7077 C C . SER A 1 1 ? 9.580 -6.110 1.906 1.00 0.00 1 SER A C 10
ATOM 7078 O O . SER A 1 1 ? 9.939 -7.283 1.790 1.00 0.00 1 SER A O 10
ATOM 7088 N N . TYR A 1 2 ? 8.320 -5.760 2.191 1.00 0.00 2 TYR A N 10
ATOM 7089 C CA . TYR A 1 2 ? 7.242 -6.752 2.243 1.00 0.00 2 TYR A CA 10
ATOM 7090 C C . TYR A 1 2 ? 7.205 -7.562 0.949 1.00 0.00 2 TYR A C 10
ATOM 7091 O O . TYR A 1 2 ? 6.916 -8.759 0.957 1.00 0.00 2 TYR A O 10
ATOM 7109 N N . GLN A 1 3 ? 7.504 -6.898 -0.161 1.00 0.00 3 GLN A N 10
ATOM 7110 C CA . GLN A 1 3 ? 7.556 -7.556 -1.452 1.00 0.00 3 GLN A CA 10
ATOM 7111 C C . GLN A 1 3 ? 8.307 -6.684 -2.456 1.00 0.00 3 GLN A C 10
ATOM 7112 O O . GLN A 1 3 ? 7.700 -5.872 -3.156 1.00 0.00 3 GLN A O 10
ATOM 7126 N N . ARG A 1 4 ? 9.632 -6.840 -2.468 1.00 0.00 4 ARG A N 10
ATOM 7127 C CA . ARG A 1 4 ? 10.526 -6.180 -3.429 1.00 0.00 4 ARG A CA 10
ATOM 7128 C C . ARG A 1 4 ? 10.591 -4.662 -3.235 1.00 0.00 4 ARG A C 10
ATOM 7129 O O . ARG A 1 4 ? 9.705 -4.046 -2.643 1.00 0.00 4 ARG A O 10
ATOM 7150 N N . ILE A 1 5 ? 11.672 -4.081 -3.727 1.00 0.00 5 ILE A N 10
ATOM 7151 C CA . ILE A 1 5 ? 11.813 -2.641 -3.841 1.00 0.00 5 ILE A CA 10
ATOM 7152 C C . ILE A 1 5 ? 11.670 -2.262 -5.310 1.00 0.00 5 ILE A C 10
ATOM 7153 O O . ILE A 1 5 ? 12.537 -2.577 -6.130 1.00 0.00 5 ILE A O 10
ATOM 7169 N N . ARG A 1 6 ? 10.560 -1.624 -5.651 1.00 0.00 6 ARG A N 10
ATOM 7170 C CA . ARG A 1 6 ? 10.230 -1.382 -7.038 1.00 0.00 6 ARG A CA 10
ATOM 7171 C C . ARG A 1 6 ? 10.756 -0.026 -7.505 1.00 0.00 6 ARG A C 10
ATOM 7172 O O . ARG A 1 6 ? 11.916 0.094 -7.900 1.00 0.00 6 ARG A O 10
ATOM 7193 N N . SER A 1 7 ? 9.901 0.992 -7.445 1.00 0.00 7 SER A N 10
ATOM 7194 C CA . SER A 1 7 ? 10.271 2.335 -7.868 1.00 0.00 7 SER A CA 10
ATOM 7195 C C . SER A 1 7 ? 11.212 2.960 -6.846 1.00 0.00 7 SER A C 10
ATOM 7196 O O . SER A 1 7 ? 12.355 3.298 -7.158 1.00 0.00 7 SER A O 10
ATOM 7204 N N . ASP A 1 8 ? 10.725 3.103 -5.624 1.00 0.00 8 ASP A N 10
ATOM 7205 C CA . ASP A 1 8 ? 11.540 3.586 -4.525 1.00 0.00 8 ASP A CA 10
ATOM 7206 C C . ASP A 1 8 ? 11.643 2.486 -3.481 1.00 0.00 8 ASP A C 10
ATOM 7207 O O . ASP A 1 8 ? 11.200 1.365 -3.728 1.00 0.00 8 ASP A O 10
ATOM 7216 N N . HIS A 1 9 ? 12.189 2.796 -2.320 1.00 0.00 9 HIS A N 10
ATOM 7217 C CA . HIS A 1 9 ? 12.341 1.812 -1.270 1.00 0.00 9 HIS A CA 10
ATOM 7218 C C . HIS A 1 9 ? 10.991 1.437 -0.687 1.00 0.00 9 HIS A C 10
ATOM 7219 O O . HIS A 1 9 ? 10.723 0.269 -0.391 1.00 0.00 9 HIS A O 10
ATOM 7234 N N . ASP A 1 10 ? 10.140 2.436 -0.548 1.00 0.00 10 ASP A N 10
ATOM 7235 C CA . ASP A 1 10 ? 8.873 2.264 0.132 1.00 0.00 10 ASP A CA 10
ATOM 7236 C C . ASP A 1 10 ? 7.786 1.798 -0.824 1.00 0.00 10 ASP A C 10
ATOM 7237 O O . ASP A 1 10 ? 6.823 1.169 -0.404 1.00 0.00 10 ASP A O 10
ATOM 7246 N N . SER A 1 11 ? 7.941 2.097 -2.108 1.00 0.00 11 SER A N 10
ATOM 7247 C CA . SER A 1 11 ? 6.946 1.734 -3.101 1.00 0.00 11 SER A CA 10
ATOM 7248 C C . SER A 1 11 ? 6.980 0.236 -3.397 1.00 0.00 11 SER A C 10
ATOM 7249 O O . SER A 1 11 ? 7.802 -0.241 -4.187 1.00 0.00 11 SER A O 10
ATOM 7257 N N . HIS A 1 12 ? 6.096 -0.505 -2.743 1.00 0.00 12 HIS A N 10
ATOM 7258 C CA . HIS A 1 12 ? 5.981 -1.936 -2.966 1.00 0.00 12 HIS A CA 10
ATOM 7259 C C . HIS A 1 12 ? 4.570 -2.414 -2.669 1.00 0.00 12 HIS A C 10
ATOM 7260 O O . HIS A 1 12 ? 3.737 -1.653 -2.185 1.00 0.00 12 HIS A O 10
ATOM 7275 N N . SER A 1 13 ? 4.317 -3.679 -2.964 1.00 0.00 13 SER A N 10
ATOM 7276 C CA . SER A 1 13 ? 3.028 -4.285 -2.687 1.00 0.00 13 SER A CA 10
ATOM 7277 C C . SER A 1 13 ? 2.936 -4.729 -1.233 1.00 0.00 13 SER A C 10
ATOM 7278 O O . SER A 1 13 ? 3.952 -4.998 -0.583 1.00 0.00 13 SER A O 10
ATOM 7286 N N . CYS A 1 14 ? 1.719 -4.771 -0.730 1.00 0.00 14 CYS A N 10
ATOM 7287 C CA . CYS A 1 14 ? 1.445 -5.263 0.604 1.00 0.00 14 CYS A CA 10
ATOM 7288 C C . CYS A 1 14 ? 0.106 -5.985 0.604 1.00 0.00 14 CYS A C 10
ATOM 7289 O O . CYS A 1 14 ? -0.587 -6.002 -0.414 1.00 0.00 14 CYS A O 10
ATOM 7296 N N . ALA A 1 15 ? -0.234 -6.605 1.729 1.00 0.00 15 ALA A N 10
ATOM 7297 C CA . ALA A 1 15 ? -1.511 -7.303 1.896 1.00 0.00 15 ALA A CA 10
ATOM 7298 C C . ALA A 1 15 ? -1.760 -8.348 0.811 1.00 0.00 15 ALA A C 10
ATOM 7299 O O . ALA A 1 15 ? -2.904 -8.673 0.526 1.00 0.00 15 ALA A O 10
ATOM 7306 N N . ASN A 1 16 ? -0.688 -8.842 0.194 1.00 0.00 16 ASN A N 10
ATOM 7307 C CA . ASN A 1 16 ? -0.779 -9.872 -0.840 1.00 0.00 16 ASN A CA 10
ATOM 7308 C C . ASN A 1 16 ? -1.548 -9.353 -2.041 1.00 0.00 16 ASN A C 10
ATOM 7309 O O . ASN A 1 16 ? -2.636 -9.834 -2.336 1.00 0.00 16 ASN A O 10
ATOM 7320 N N . ASN A 1 17 ? -0.969 -8.354 -2.709 1.00 0.00 17 ASN A N 10
ATOM 7321 C CA . ASN A 1 17 ? -1.602 -7.659 -3.839 1.00 0.00 17 ASN A CA 10
ATOM 7322 C C . ASN A 1 17 ? -2.585 -6.610 -3.346 1.00 0.00 17 ASN A C 10
ATOM 7323 O O . ASN A 1 17 ? -2.700 -5.531 -3.929 1.00 0.00 17 ASN A O 10
ATOM 7334 N N . ARG A 1 18 ? -3.291 -6.929 -2.263 1.00 0.00 18 ARG A N 10
ATOM 7335 C CA . ARG A 1 18 ? -4.414 -6.128 -1.811 1.00 0.00 18 ARG A CA 10
ATOM 7336 C C . ARG A 1 18 ? -3.964 -4.831 -1.166 1.00 0.00 18 ARG A C 10
ATOM 7337 O O . ARG A 1 18 ? -4.726 -4.209 -0.449 1.00 0.00 18 ARG A O 10
ATOM 7358 N N . GLY A 1 19 ? -2.737 -4.437 -1.441 1.00 0.00 19 GLY A N 10
ATOM 7359 C CA . GLY A 1 19 ? -2.174 -3.230 -0.889 1.00 0.00 19 GLY A CA 10
ATOM 7360 C C . GLY A 1 19 ? -0.994 -2.755 -1.710 1.00 0.00 19 GLY A C 10
ATOM 7361 O O . GLY A 1 19 ? -0.212 -3.573 -2.196 1.00 0.00 19 GLY A O 10
ATOM 7365 N N . TRP A 1 20 ? -0.873 -1.451 -1.900 1.00 0.00 20 TRP A N 10
ATOM 7366 C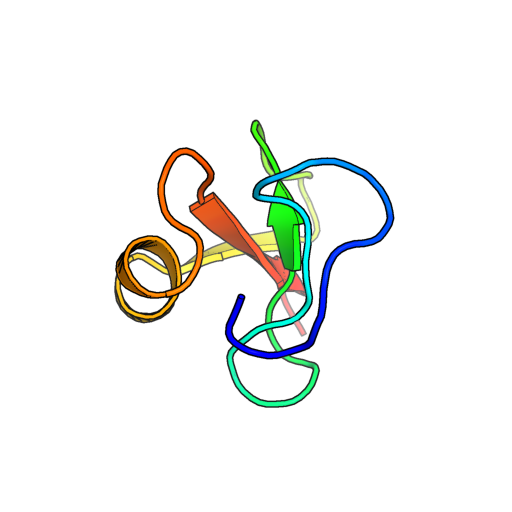 CA . TRP A 1 20 ? 0.315 -0.895 -2.526 1.00 0.00 20 TRP A CA 10
ATOM 7367 C C . TRP A 1 20 ? 0.760 0.352 -1.787 1.00 0.00 20 TRP A C 10
ATOM 7368 O O . TRP A 1 20 ? -0.039 1.236 -1.495 1.00 0.00 20 TRP A O 10
ATOM 7389 N N . CYS A 1 21 ? 2.042 0.418 -1.504 1.00 0.00 21 CYS A N 10
ATOM 7390 C CA . CYS A 1 21 ? 2.609 1.529 -0.770 1.00 0.00 21 CYS A CA 10
ATOM 7391 C C . CYS A 1 21 ? 2.745 2.757 -1.650 1.00 0.00 21 CYS A C 10
ATOM 7392 O O . CYS A 1 21 ? 3.546 2.785 -2.586 1.00 0.00 21 CYS A O 10
ATOM 7399 N N . ARG A 1 22 ? 1.954 3.768 -1.345 1.00 0.00 22 ARG A N 10
ATOM 7400 C CA . ARG A 1 22 ? 1.985 5.018 -2.076 1.00 0.00 22 ARG A CA 10
ATOM 7401 C C . ARG A 1 22 ? 2.054 6.178 -1.091 1.00 0.00 22 ARG A C 10
ATOM 7402 O O . ARG A 1 22 ? 1.670 6.032 0.068 1.00 0.00 22 ARG A O 10
ATOM 7423 N N . PRO A 1 23 ? 2.581 7.335 -1.525 1.00 0.00 23 PRO A N 10
ATOM 7424 C CA . PRO A 1 23 ? 2.622 8.534 -0.691 1.00 0.00 23 PRO A CA 10
ATOM 7425 C C . PRO A 1 23 ? 1.268 9.233 -0.629 1.00 0.00 23 PRO A C 10
ATOM 7426 O O . PRO A 1 23 ? 1.037 10.107 0.207 1.00 0.00 23 PRO A O 10
ATOM 7437 N N . THR A 1 24 ? 0.381 8.844 -1.530 1.00 0.00 24 THR A N 10
ATOM 7438 C CA . THR A 1 24 ? -0.965 9.380 -1.572 1.00 0.00 24 THR A CA 10
ATOM 7439 C C . THR A 1 24 ? -1.897 8.401 -2.284 1.00 0.00 24 THR A C 10
ATOM 7440 O O . THR A 1 24 ? -1.574 7.880 -3.357 1.00 0.00 24 THR A O 10
ATOM 7451 N N . CYS A 1 25 ? -3.035 8.138 -1.667 1.00 0.00 25 CYS A N 10
ATOM 7452 C CA . CYS A 1 25 ? -3.985 7.170 -2.184 1.00 0.00 25 CYS A CA 10
ATOM 7453 C C . CYS A 1 25 ? -4.934 7.812 -3.184 1.00 0.00 25 CYS A C 10
ATOM 7454 O O . CYS A 1 25 ? -5.348 8.959 -3.016 1.00 0.00 25 CYS A O 10
ATOM 7461 N N . PHE A 1 26 ? -5.268 7.067 -4.231 1.00 0.00 26 PHE A N 10
ATOM 7462 C CA . PHE A 1 26 ? -6.227 7.528 -5.222 1.00 0.00 26 PHE A CA 10
ATOM 7463 C C . PHE A 1 26 ? -7.638 7.383 -4.676 1.00 0.00 26 PHE A C 10
ATOM 7464 O O . PHE A 1 26 ? -7.849 6.777 -3.625 1.00 0.00 26 PHE A O 10
ATOM 7481 N N . SER A 1 27 ? -8.607 7.907 -5.406 1.00 0.00 27 SER A N 10
ATOM 7482 C CA . SER A 1 27 ? -9.994 7.872 -4.973 1.00 0.00 27 SER A CA 10
ATOM 7483 C C . SER A 1 27 ? -10.622 6.506 -5.251 1.00 0.00 27 SER A C 10
ATOM 7484 O O . SER A 1 27 ? -11.837 6.335 -5.158 1.00 0.00 27 SER A O 10
ATOM 7492 N N . HIS A 1 28 ? -9.781 5.537 -5.596 1.00 0.00 28 HIS A N 10
ATOM 7493 C CA . HIS A 1 28 ? -10.220 4.157 -5.748 1.00 0.00 28 HIS A CA 10
ATOM 7494 C C . HIS A 1 28 ? -9.425 3.259 -4.808 1.00 0.00 28 HIS A C 10
ATOM 7495 O O . HIS A 1 28 ? -9.404 2.037 -4.962 1.00 0.00 28 HIS A O 10
ATOM 7510 N N . GLU A 1 29 ? -8.754 3.884 -3.849 1.00 0.00 29 GLU A N 10
ATOM 7511 C CA . GLU A 1 29 ? -7.969 3.165 -2.858 1.00 0.00 29 GLU A CA 10
ATOM 7512 C C . GLU A 1 29 ? -8.294 3.674 -1.460 1.00 0.00 29 GLU A C 10
ATOM 7513 O O . GLU A 1 29 ? -9.078 4.614 -1.296 1.00 0.00 29 GLU A O 10
ATOM 7525 N N . TYR A 1 30 ? -7.681 3.058 -0.461 1.00 0.00 30 TYR A N 10
ATOM 7526 C CA . TYR A 1 30 ? -7.836 3.483 0.921 1.00 0.00 30 TYR A CA 10
ATOM 7527 C C . TYR A 1 30 ? -6.552 3.198 1.699 1.00 0.00 30 TYR A C 10
ATOM 7528 O O . TYR A 1 30 ? -5.764 2.336 1.310 1.00 0.00 30 TYR A O 10
A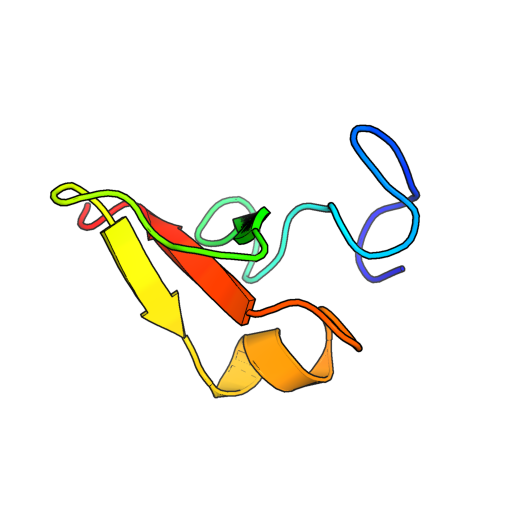TOM 7546 N N . THR A 1 31 ? -6.344 3.922 2.791 1.00 0.00 31 THR A N 10
ATOM 7547 C CA . THR A 1 31 ? -5.131 3.777 3.583 1.00 0.00 31 THR A CA 10
ATOM 7548 C C . THR A 1 31 ? -5.247 2.636 4.587 1.00 0.00 31 THR A C 10
ATOM 7549 O O . THR A 1 31 ? -5.979 2.734 5.572 1.00 0.00 31 THR A O 10
ATOM 7560 N N . ASP A 1 32 ? -4.524 1.559 4.331 1.00 0.00 32 ASP A N 10
ATOM 7561 C CA . ASP A 1 32 ? -4.398 0.481 5.300 1.00 0.00 32 ASP A CA 10
ATOM 7562 C C . ASP A 1 32 ? -3.236 0.793 6.222 1.00 0.00 32 ASP A C 10
ATOM 7563 O O . ASP A 1 32 ? -2.122 1.037 5.753 1.00 0.00 32 ASP A O 10
ATOM 7572 N N . TRP A 1 33 ? -3.499 0.810 7.517 1.00 0.00 33 TRP A N 10
ATOM 7573 C CA . TRP A 1 33 ? -2.504 1.202 8.496 1.00 0.00 33 TRP A CA 10
ATOM 7574 C C . TRP A 1 33 ? -1.698 0.007 8.989 1.00 0.00 33 TRP A C 10
ATOM 7575 O O . TRP A 1 33 ? -0.606 0.170 9.535 1.00 0.00 33 TRP A O 10
ATOM 7596 N N . PHE A 1 34 ? -2.227 -1.186 8.769 1.00 0.00 34 PHE A N 10
ATOM 7597 C CA . PHE A 1 34 ? -1.510 -2.413 9.087 1.00 0.00 34 PHE A CA 10
ATOM 7598 C C . PHE A 1 34 ? -0.316 -2.554 8.157 1.00 0.00 34 PHE A C 10
ATOM 7599 O O . PHE A 1 34 ? 0.850 -2.619 8.577 1.00 0.00 34 PHE A O 10
ATOM 7616 N N . ASN A 1 35 ? -0.617 -2.567 6.880 1.00 0.00 35 ASN A N 10
ATOM 7617 C CA . ASN A 1 35 ? 0.401 -2.678 5.865 1.00 0.00 35 ASN A CA 10
ATOM 7618 C C . ASN A 1 35 ? 1.094 -1.341 5.665 1.00 0.00 35 ASN A C 10
ATOM 7619 O O . ASN A 1 35 ? 2.112 -1.258 4.998 1.00 0.00 35 ASN A O 10
ATOM 7630 N N . ASN A 1 36 ? 0.550 -0.288 6.260 1.00 0.00 36 ASN A N 10
ATOM 7631 C CA . ASN A 1 36 ? 1.234 1.001 6.274 1.00 0.00 36 ASN A CA 10
ATOM 7632 C C . ASN A 1 36 ? 2.550 0.844 7.019 1.00 0.00 36 ASN A C 10
ATOM 7633 O O . ASN A 1 36 ? 3.561 1.454 6.675 1.00 0.00 36 ASN A O 10
ATOM 7644 N N . ASP A 1 37 ? 2.527 -0.021 8.026 1.00 0.00 37 ASP A N 10
ATOM 7645 C CA . ASP A 1 37 ? 3.718 -0.342 8.792 1.00 0.00 37 ASP A CA 10
ATOM 7646 C C . ASP A 1 37 ? 4.758 -1.029 7.913 1.00 0.00 37 ASP A C 10
ATOM 7647 O O . ASP A 1 37 ? 5.939 -0.690 7.960 1.00 0.00 37 ASP A O 10
ATOM 7656 N N . VAL A 1 38 ? 4.316 -1.985 7.095 1.00 0.00 38 VAL A N 10
ATOM 7657 C CA . VAL A 1 38 ? 5.244 -2.691 6.199 1.00 0.00 38 VAL A CA 10
ATOM 7658 C C . VAL A 1 38 ? 5.773 -1.749 5.120 1.00 0.00 38 VAL A C 10
ATOM 7659 O O . VAL A 1 38 ? 6.866 -1.932 4.590 1.00 0.00 38 VAL A O 10
ATOM 7672 N N . CYS A 1 39 ? 4.969 -0.754 4.801 1.00 0.00 39 CYS A N 10
ATOM 7673 C CA . CYS A 1 39 ? 5.298 0.238 3.788 1.00 0.00 39 CYS A CA 10
ATOM 7674 C C . CYS A 1 39 ? 6.385 1.212 4.241 1.00 0.00 39 CYS A C 10
ATOM 7675 O O . CYS A 1 39 ? 7.027 1.849 3.408 1.00 0.00 39 CYS A O 10
ATOM 7682 N N . GLY A 1 40 ? 6.590 1.334 5.546 1.00 0.00 40 GLY A N 10
ATOM 7683 C CA . GLY A 1 40 ? 7.621 2.227 6.042 1.00 0.00 40 GLY A CA 10
ATOM 7684 C C . GLY A 1 40 ? 7.189 3.676 6.021 1.00 0.00 40 GLY A C 10
ATOM 7685 O O . GLY A 1 40 ? 6.414 4.114 6.874 1.00 0.00 40 GLY A O 10
ATOM 7689 N N . SER A 1 41 ? 7.688 4.417 5.049 1.00 0.00 41 SER A N 10
ATOM 7690 C CA . SER A 1 41 ? 7.380 5.830 4.929 1.00 0.00 41 SER A CA 10
ATOM 7691 C C . SER A 1 41 ? 6.098 6.031 4.126 1.00 0.00 41 SER A C 10
ATOM 7692 O O . SER A 1 41 ? 5.393 7.030 4.287 1.00 0.00 41 SER A O 10
ATOM 7700 N N . TYR A 1 42 ? 5.790 5.067 3.276 1.00 0.00 42 TYR A N 10
ATOM 7701 C CA . TYR A 1 42 ? 4.568 5.111 2.488 1.00 0.00 42 TYR A CA 10
ATOM 7702 C C . TYR A 1 42 ? 3.416 4.506 3.254 1.00 0.00 42 TYR A C 10
ATOM 7703 O O . TYR A 1 42 ? 3.597 3.925 4.320 1.00 0.00 42 TYR A O 10
ATOM 7721 N N . ARG A 1 43 ? 2.236 4.651 2.692 1.00 0.00 43 ARG A N 10
ATOM 7722 C CA . ARG A 1 43 ? 1.031 4.125 3.284 1.00 0.00 43 ARG A CA 10
ATOM 7723 C C . ARG A 1 43 ? 0.423 3.105 2.337 1.00 0.00 43 ARG A C 10
ATOM 7724 O O . ARG A 1 43 ? 0.532 3.250 1.117 1.00 0.00 43 ARG A O 10
ATOM 7745 N N . CYS A 1 44 ? -0.191 2.063 2.881 1.00 0.00 44 CYS A N 10
ATOM 7746 C CA . CYS A 1 44 ? -0.716 1.002 2.041 1.00 0.00 44 CYS A CA 10
ATOM 7747 C C . CYS A 1 44 ? -2.027 1.425 1.413 1.00 0.00 44 CYS A C 10
ATOM 7748 O O . CYS A 1 44 ? -3.092 1.298 2.018 1.00 0.00 44 CYS A O 10
ATOM 7755 N N . CYS A 1 45 ? -1.936 1.954 0.208 1.00 0.00 45 CYS A N 10
ATOM 7756 C CA . CYS A 1 45 ? -3.106 2.327 -0.553 1.00 0.00 45 CYS A CA 10
ATOM 7757 C C . CYS A 1 45 ? -3.722 1.089 -1.176 1.00 0.00 45 CYS A C 10
ATOM 7758 O O . CYS A 1 45 ? -3.458 0.751 -2.332 1.00 0.00 45 CYS A O 10
ATOM 7765 N N . ARG A 1 46 ? -4.509 0.395 -0.375 1.00 0.00 46 ARG A N 10
ATOM 7766 C CA . ARG A 1 46 ? -5.183 -0.806 -0.817 1.00 0.00 46 ARG A CA 10
ATOM 7767 C C . ARG A 1 46 ? -6.274 -0.446 -1.798 1.00 0.00 46 ARG A C 10
ATOM 7768 O O . ARG A 1 46 ? -7.054 0.474 -1.549 1.00 0.00 46 ARG A O 10
ATOM 7789 N N . PRO A 1 47 ? -6.325 -1.145 -2.939 1.00 0.00 47 PRO A N 10
ATOM 7790 C CA . PRO A 1 47 ? -7.416 -0.998 -3.891 1.00 0.00 47 PRO A CA 10
ATOM 7791 C C . PRO A 1 47 ? -8.755 -1.133 -3.189 1.00 0.00 47 PRO A C 10
ATOM 7792 O O . PRO A 1 47 ? -8.982 -2.106 -2.466 1.00 0.00 47 PRO A O 10
ATOM 7803 N N . GLY A 1 48 ? -9.639 -0.166 -3.400 1.00 0.00 48 GLY A N 10
ATOM 7804 C CA . GLY A 1 48 ? -10.938 -0.183 -2.747 1.00 0.00 48 GLY A CA 10
ATOM 7805 C C . GLY A 1 48 ? -11.863 -1.261 -3.284 1.00 0.00 48 GLY A C 10
ATOM 7806 O O . GLY A 1 48 ? -13.086 -1.134 -3.225 1.00 0.00 48 GLY A O 10
ATOM 7810 N N . ARG A 1 49 ? -11.268 -2.315 -3.816 1.00 0.00 49 ARG A N 10
ATOM 7811 C CA . ARG A 1 49 ? -11.993 -3.477 -4.287 1.00 0.00 49 ARG A CA 10
ATOM 7812 C C . ARG A 1 49 ? -11.067 -4.689 -4.262 1.00 0.00 49 ARG A C 10
ATOM 7813 O O . ARG A 1 49 ? -11.223 -5.628 -5.041 1.00 0.00 49 ARG A O 10
#